Protein AF-0000000080331799 (afdb_homodimer)

Sequence (682 aa):
MSGTVRTRPEGSARPLSEAYDTALLDLDGVVYAGGEAIAHAVESLGSARAGGMHLAYVTNNALRTPEAVAAHLTELGIPAEAADVITSAQAVARLIAEQVPAGSRVLVVGGEGLRVALRERGLVPVESADDDPVAVVQGYGGPELPWARFAEASYAVARGVPWFASNTDLTIPSARGIAPGNGAAVEVVRIATGAEPQVAGKPLPPMHRETILRTGAERPLVVGDRLDTDIEGAFNGGVDSLLVLTGVTDGAQLLAAPPHHRPTYVDADLRGLLGGQPEVVATDDGYGCGGWTARAKERLELEGEGETLDGLRALCAAAWTAAGDGVCALDAGKALARLGLMSGTVRTRPEGSARPLSEAYDTALLDLDGVVYAGGEAIAHAVESLGSARAGGMHLAYVTNNALRTPEAVAAHLTELGIPAEAADVITSAQAVARLIAEQVPAGSRVLVVGGEGLRVALRERGLVPVESADDDPVAVVQGYGGPELPWARFAEASYAVARGVPWFASNTDLTIPSARGIAPGNGAAVEVVRIATGAEPQVAGKPLPPMHRETILRTGAERPLVVGDRLDTDIEGAFNGGVDSLLVLTGVTDGAQLLAAPPHHRPTYVDADLRGLLGGQPEVVATDDGYGCGGWTARAKERLELEGEGETLDGLRALCAAAWTAAGDGVCALDAGKALARLGL

Radius of gyration: 31.12 Å; Cα contacts (8 Å, |Δi|>4): 1704; chains: 2; bounding box: 56×93×76 Å

Structure (mmCIF, N/CA/C/O backbone):
data_AF-0000000080331799-model_v1
#
loop_
_entity.id
_entity.type
_entity.pdbx_description
1 polymer 'HAD family hydrolase'
#
loop_
_atom_site.group_PDB
_atom_site.id
_atom_site.type_symbol
_atom_site.label_atom_id
_atom_site.label_alt_id
_atom_site.label_comp_id
_atom_site.label_asym_id
_atom_site.label_entity_id
_atom_site.label_seq_id
_atom_site.pdbx_PDB_ins_code
_atom_site.Cartn_x
_atom_site.Cartn_y
_atom_site.Cartn_z
_atom_site.occupancy
_atom_site.B_iso_or_equiv
_atom_site.auth_seq_id
_atom_site.auth_comp_id
_atom_site.auth_asym_id
_atom_site.auth_atom_id
_atom_site.pdbx_PDB_model_num
ATOM 1 N N . MET A 1 1 ? 15.508 -11.773 -34.688 1 30.86 1 MET A N 1
ATOM 2 C CA . MET A 1 1 ? 14.938 -13.094 -34.938 1 30.86 1 MET A CA 1
ATOM 3 C C . MET A 1 1 ? 13.43 -13.094 -34.719 1 30.86 1 MET A C 1
ATOM 5 O O . MET A 1 1 ? 12.969 -12.75 -33.625 1 30.86 1 MET A O 1
ATOM 9 N N . SER A 1 2 ? 12.523 -12.633 -35.531 1 39.44 2 SER A N 1
ATOM 10 C CA . SER A 1 2 ? 11.094 -12.336 -35.5 1 39.44 2 SER A CA 1
ATOM 11 C C . SER A 1 2 ? 10.305 -13.453 -34.844 1 39.44 2 SER A C 1
ATOM 13 O O . SER A 1 2 ? 9.992 -14.461 -35.469 1 39.44 2 SER A O 1
ATOM 15 N N . GLY A 1 3 ? 10.695 -14.125 -33.688 1 51.38 3 GLY A N 1
ATOM 16 C CA . GLY A 1 3 ? 10.344 -15.391 -33.062 1 51.38 3 GLY A CA 1
ATOM 17 C C . GLY A 1 3 ? 8.844 -15.602 -32.969 1 51.38 3 GLY A C 1
ATOM 18 O O . GLY A 1 3 ? 8.109 -14.68 -32.594 1 51.38 3 GLY A O 1
ATOM 19 N N . THR A 1 4 ? 8.195 -16.578 -33.75 1 77.44 4 THR A N 1
ATOM 20 C CA . THR A 1 4 ? 6.789 -16.875 -34 1 77.44 4 THR A CA 1
ATOM 21 C C . THR A 1 4 ? 6.039 -17.109 -32.688 1 77.44 4 THR A C 1
ATOM 23 O O . THR A 1 4 ? 6.488 -17.875 -31.828 1 77.44 4 THR A O 1
ATOM 26 N N . VAL A 1 5 ? 5.141 -16.266 -32.25 1 92.69 5 VAL A N 1
ATOM 27 C CA . VAL A 1 5 ? 4.32 -16.359 -31.047 1 92.69 5 VAL A CA 1
ATOM 28 C C . VAL A 1 5 ? 3.283 -17.469 -31.203 1 92.69 5 VAL A C 1
ATOM 30 O O . VAL A 1 5 ? 2.879 -17.797 -32.312 1 92.69 5 VAL A O 1
ATOM 33 N N . ARG A 1 6 ? 2.977 -18.062 -30.141 1 96.75 6 ARG A N 1
ATOM 34 C CA . ARG A 1 6 ? 1.94 -19.094 -30.156 1 96.75 6 ARG A CA 1
ATOM 35 C C . ARG A 1 6 ? 0.609 -18.516 -30.625 1 96.75 6 ARG A C 1
ATOM 37 O O . ARG A 1 6 ? 0.123 -17.531 -30.078 1 96.75 6 ARG A O 1
ATOM 44 N N . THR A 1 7 ? -0.015 -19.188 -31.625 1 97.44 7 THR A N 1
ATOM 45 C CA . THR A 1 7 ? -1.245 -18.656 -32.219 1 97.44 7 THR A CA 1
ATOM 46 C C . THR A 1 7 ? -2.408 -19.625 -31.969 1 97.44 7 THR A C 1
ATOM 48 O O . THR A 1 7 ? -3.549 -19.328 -32.344 1 97.44 7 THR A O 1
ATOM 51 N N . ARG A 1 8 ? -2.125 -20.734 -31.438 1 97.81 8 ARG A N 1
ATOM 52 C CA . ARG A 1 8 ? -3.152 -21.719 -31.094 1 97.81 8 ARG A CA 1
ATOM 53 C C . ARG A 1 8 ? -2.635 -22.719 -30.078 1 97.81 8 ARG A C 1
ATOM 55 O O . ARG A 1 8 ? -1.427 -22.938 -29.969 1 97.81 8 ARG A O 1
ATOM 62 N N . PRO A 1 9 ? -3.531 -23.359 -29.281 1 98.38 9 PRO A N 1
ATOM 63 C CA . PRO A 1 9 ? -3.092 -24.469 -28.438 1 98.38 9 PRO A CA 1
ATOM 64 C C . PRO A 1 9 ? -2.549 -25.656 -29.234 1 98.38 9 PRO A C 1
ATOM 66 O O . PRO A 1 9 ? -2.992 -25.891 -30.359 1 98.38 9 PRO A O 1
ATOM 69 N N . GLU A 1 10 ? -1.65 -26.328 -28.672 1 97.88 10 GLU A N 1
ATOM 70 C CA . GLU A 1 10 ? -1.031 -27.469 -29.344 1 97.88 10 GLU A CA 1
ATOM 71 C C . GLU A 1 10 ? -1.838 -28.734 -29.125 1 97.88 10 GLU A C 1
ATOM 73 O O . GLU A 1 10 ? -2.607 -28.828 -28.172 1 97.88 10 GLU A O 1
ATOM 78 N N . GLY A 1 11 ? -1.704 -29.625 -30.047 1 97.5 11 GLY A N 1
ATOM 79 C CA . GLY A 1 11 ? -2.232 -30.969 -29.875 1 97.5 11 GLY A CA 1
ATOM 80 C C . GLY A 1 11 ? -1.221 -31.938 -29.281 1 97.5 11 GLY A C 1
ATOM 81 O O . GLY A 1 11 ? -0.025 -31.641 -29.234 1 97.5 11 GLY A O 1
ATOM 82 N N . SER A 1 12 ? -1.727 -33 -28.734 1 97.81 12 SER A N 1
ATOM 83 C CA . SER A 1 12 ? -0.901 -34.125 -28.25 1 97.81 12 SER A CA 1
ATOM 84 C C . SER A 1 12 ? -1.561 -35.469 -28.516 1 97.81 12 SER A C 1
ATOM 86 O O . SER A 1 12 ? -2.705 -35.688 -28.125 1 97.81 12 SER A O 1
ATOM 88 N N . ALA A 1 13 ? -0.896 -36.312 -29.172 1 96.38 13 ALA A N 1
ATOM 89 C CA . ALA A 1 13 ? -1.43 -37.656 -29.469 1 96.38 13 ALA A CA 1
ATOM 90 C C . ALA A 1 13 ? -1.425 -38.531 -28.219 1 96.38 13 ALA A C 1
ATOM 92 O O . ALA A 1 13 ? -2.275 -39.406 -28.078 1 96.38 13 ALA A O 1
ATOM 93 N N . ARG A 1 14 ? -0.506 -38.375 -27.375 1 96.94 14 ARG A N 1
ATOM 94 C CA . ARG A 1 14 ? -0.381 -39.125 -26.125 1 96.94 14 ARG A CA 1
ATOM 95 C C . ARG A 1 14 ? -0.951 -38.344 -24.953 1 96.94 14 ARG A C 1
ATOM 97 O O . ARG A 1 14 ? -0.979 -37.094 -24.969 1 96.94 14 ARG A O 1
ATOM 104 N N . PRO A 1 15 ? -1.35 -39.156 -23.922 1 98.12 15 PRO A N 1
ATOM 105 C CA . PRO A 1 15 ? -1.674 -38.469 -22.688 1 98.12 15 PRO A CA 1
ATOM 106 C C . PRO A 1 15 ? -0.531 -37.562 -22.203 1 98.12 15 PRO A C 1
ATOM 108 O O . PRO A 1 15 ? 0.639 -37.938 -22.297 1 98.12 15 PRO A O 1
ATOM 111 N N . LEU A 1 16 ? -0.884 -36.375 -21.75 1 98.62 16 LEU A N 1
ATOM 112 C CA . LEU A 1 16 ? 0.147 -35.438 -21.281 1 98.62 16 LEU A CA 1
ATOM 113 C C . LEU A 1 16 ? 0.971 -36.062 -20.156 1 98.62 16 LEU A C 1
ATOM 115 O O . LEU A 1 16 ? 2.172 -35.812 -20.047 1 98.62 16 LEU A O 1
ATOM 119 N N . SER A 1 17 ? 0.341 -36.969 -19.344 1 98.62 17 SER A N 1
ATOM 120 C CA . SER A 1 17 ? 1.028 -37.625 -18.25 1 98.62 17 SER A CA 1
ATOM 121 C C . SER A 1 17 ? 2.068 -38.625 -18.766 1 98.62 17 SER A C 1
ATOM 123 O O . SER A 1 17 ? 2.922 -39.094 -18 1 98.62 17 SER A O 1
ATOM 125 N N . GLU A 1 18 ? 1.997 -39 -20.031 1 98 18 GLU A N 1
ATOM 126 C CA . GLU A 1 18 ? 2.99 -39.844 -20.656 1 98 18 GLU A CA 1
ATOM 127 C C . GLU A 1 18 ? 4.02 -39.031 -21.438 1 98 18 GLU A C 1
ATOM 129 O O . GLU A 1 18 ? 5.188 -39.438 -21.516 1 98 18 GLU A O 1
ATOM 134 N N . ALA A 1 19 ? 3.545 -38 -21.969 1 97.75 19 ALA A N 1
ATOM 135 C CA . ALA A 1 19 ? 4.387 -37.156 -22.828 1 97.75 19 ALA A CA 1
ATOM 136 C C . ALA A 1 19 ? 5.395 -36.344 -22.016 1 97.75 19 ALA A C 1
ATOM 138 O O . ALA A 1 19 ? 6.457 -35.969 -22.516 1 97.75 19 ALA A O 1
ATOM 139 N N . TYR A 1 20 ? 5.16 -36.062 -20.812 1 98.19 20 TYR A N 1
ATOM 140 C CA . TYR A 1 20 ? 6.012 -35.281 -19.906 1 98.19 20 TYR A CA 1
ATOM 141 C C . TYR A 1 20 ? 6.418 -36.125 -18.703 1 98.19 20 TYR A C 1
ATOM 143 O O . TYR A 1 20 ? 5.66 -36.969 -18.25 1 98.19 20 TYR A O 1
ATOM 151 N N . ASP A 1 21 ? 7.535 -35.844 -18.141 1 98.12 21 ASP A N 1
ATOM 152 C CA . ASP A 1 21 ? 8.031 -36.719 -17.062 1 98.12 21 ASP A CA 1
ATOM 153 C C . ASP A 1 21 ? 7.594 -36.188 -15.695 1 98.12 21 ASP A C 1
ATOM 155 O O . ASP A 1 21 ? 7.543 -36.906 -14.719 1 98.12 21 ASP A O 1
ATOM 159 N N . THR A 1 22 ? 7.316 -34.844 -15.578 1 98.38 22 THR A N 1
ATOM 160 C CA . THR A 1 22 ? 6.977 -34.219 -14.312 1 98.38 22 THR A CA 1
ATOM 161 C C . THR A 1 22 ? 5.891 -33.156 -14.508 1 98.38 22 THR A C 1
ATOM 163 O O . THR A 1 22 ? 5.969 -32.344 -15.43 1 98.38 22 THR A O 1
ATOM 166 N N . ALA A 1 23 ? 4.867 -33.25 -13.742 1 98.69 23 ALA A N 1
ATOM 167 C CA . ALA A 1 23 ? 3.9 -32.156 -13.648 1 98.69 23 ALA A CA 1
ATOM 168 C C . ALA A 1 23 ? 4.273 -31.188 -12.531 1 98.69 23 ALA A C 1
ATOM 170 O O . ALA A 1 23 ? 4.496 -31.609 -11.391 1 98.69 23 ALA A O 1
ATOM 171 N N . LEU A 1 24 ? 4.496 -29.922 -12.828 1 98.5 24 LEU A N 1
ATOM 172 C CA . LEU A 1 24 ? 4.637 -28.844 -11.852 1 98.5 24 LEU A CA 1
ATOM 173 C C . LEU A 1 24 ? 3.297 -28.156 -11.602 1 98.5 24 LEU A C 1
ATOM 175 O O . LEU A 1 24 ? 2.867 -27.312 -12.383 1 98.5 24 LEU A O 1
ATOM 179 N N . LEU A 1 25 ? 2.666 -28.531 -10.516 1 98.69 25 LEU A N 1
ATOM 180 C CA . LEU A 1 25 ? 1.254 -28.25 -10.297 1 98.69 25 LEU A CA 1
ATOM 181 C C . LEU A 1 25 ? 1.083 -27.062 -9.344 1 98.69 25 LEU A C 1
ATOM 183 O O . LEU A 1 25 ? 1.6 -27.094 -8.219 1 98.69 25 LEU A O 1
ATOM 187 N N . ASP A 1 26 ? 0.382 -26.062 -9.805 1 97.94 26 ASP A N 1
ATOM 188 C CA . ASP A 1 26 ? -0.158 -25.094 -8.852 1 97.94 26 ASP A CA 1
ATOM 189 C C . ASP A 1 26 ? -1.116 -25.766 -7.871 1 97.94 26 ASP A C 1
ATOM 191 O O . ASP A 1 26 ? -1.653 -26.844 -8.156 1 97.94 26 ASP A O 1
ATOM 195 N N . LEU A 1 27 ? -1.275 -25.172 -6.719 1 96.88 27 LEU A N 1
ATOM 196 C CA . LEU A 1 27 ? -2.133 -25.781 -5.711 1 96.88 27 LEU A CA 1
ATOM 197 C C . LEU A 1 27 ? -3.504 -25.109 -5.688 1 96.88 27 LEU A C 1
ATOM 199 O O . LEU A 1 27 ? -4.496 -25.703 -6.105 1 96.88 27 LEU A O 1
ATOM 203 N N . ASP A 1 28 ? -3.566 -23.859 -5.371 1 92.88 28 ASP A N 1
ATOM 204 C CA . ASP A 1 28 ? -4.824 -23.141 -5.219 1 92.88 28 ASP A CA 1
ATOM 205 C C . ASP A 1 28 ? -5.508 -22.938 -6.57 1 92.88 28 ASP A C 1
ATOM 207 O O . ASP A 1 28 ? -4.938 -22.344 -7.48 1 92.88 28 ASP A O 1
ATOM 211 N N . GLY A 1 29 ? -6.625 -23.5 -6.719 1 94.12 29 GLY A N 1
ATOM 212 C CA . GLY A 1 29 ? -7.395 -23.359 -7.945 1 94.12 29 GLY A CA 1
ATOM 213 C C . GLY A 1 29 ? -7.133 -24.484 -8.938 1 94.12 29 GLY A C 1
ATOM 214 O O . GLY A 1 29 ? -7.785 -24.562 -9.977 1 94.12 29 GLY A O 1
ATOM 215 N N . VAL A 1 30 ? -6.191 -25.359 -8.586 1 97.62 30 VAL A N 1
ATOM 216 C CA . VAL A 1 30 ? -5.828 -26.453 -9.469 1 97.62 30 VAL A CA 1
ATOM 217 C C . VAL A 1 30 ? -6.047 -27.781 -8.75 1 97.62 30 VAL A C 1
ATOM 219 O O . VAL A 1 30 ? -6.801 -28.641 -9.227 1 97.62 30 VAL A O 1
ATOM 222 N N . VAL A 1 31 ? -5.453 -27.922 -7.586 1 97.94 31 VAL A N 1
ATOM 223 C CA . VAL A 1 31 ? -5.543 -29.156 -6.812 1 97.94 31 VAL A CA 1
ATOM 224 C C . VAL A 1 31 ? -6.648 -29.031 -5.766 1 97.94 31 VAL A C 1
ATOM 226 O O . VAL A 1 31 ? -7.449 -29.953 -5.586 1 97.94 31 VAL A O 1
ATOM 229 N N . TYR A 1 32 ? -6.645 -27.859 -5.094 1 94.56 32 TYR A N 1
ATOM 230 C CA . TYR A 1 32 ? -7.688 -27.625 -4.105 1 94.56 32 TYR A CA 1
ATOM 231 C C . TYR A 1 32 ? -8.141 -26.172 -4.137 1 94.56 32 TYR A C 1
ATOM 233 O O . TYR A 1 32 ? -7.469 -25.312 -4.707 1 94.56 32 TYR A O 1
ATOM 241 N N . ALA A 1 33 ? -9.336 -25.922 -3.637 1 87.38 33 ALA A N 1
ATOM 242 C CA . ALA A 1 33 ? -9.914 -24.594 -3.396 1 87.38 33 ALA A CA 1
ATOM 243 C C . ALA A 1 33 ? -10.477 -24.484 -1.98 1 87.38 33 ALA A C 1
ATOM 245 O O . ALA A 1 33 ? -11.32 -25.297 -1.578 1 87.38 33 ALA A O 1
ATOM 246 N N . GLY A 1 34 ? -10.156 -23.422 -1.178 1 77.62 34 GLY A N 1
ATOM 247 C CA . GLY A 1 34 ? -10.664 -23.25 0.174 1 77.62 34 GLY A CA 1
ATOM 248 C C . GLY A 1 34 ? -10.453 -24.469 1.051 1 77.62 34 GLY A C 1
ATOM 249 O O . GLY A 1 34 ? -11.289 -24.797 1.9 1 77.62 34 GLY A O 1
ATOM 250 N N . GLY A 1 35 ? -9.609 -25.391 0.84 1 83.31 35 GLY A N 1
ATOM 251 C CA . GLY A 1 35 ? -9.289 -26.547 1.673 1 83.31 35 GLY A CA 1
ATOM 252 C C . GLY A 1 35 ? -9.852 -27.844 1.137 1 83.31 35 GLY A C 1
ATOM 253 O O . GLY A 1 35 ? -9.617 -28.906 1.707 1 83.31 35 GLY A O 1
ATOM 254 N N . GLU A 1 36 ? -10.602 -27.734 0.126 1 91.44 36 GLU A N 1
ATOM 255 C CA . GLU A 1 36 ? -11.188 -28.938 -0.467 1 91.44 36 GLU A CA 1
ATOM 256 C C . GLU A 1 36 ? -10.562 -29.234 -1.827 1 91.44 36 GLU A C 1
ATOM 258 O O . GLU A 1 36 ? -10.227 -28.328 -2.58 1 91.44 36 GLU A O 1
ATOM 263 N N . ALA A 1 37 ? -10.539 -30.516 -2.127 1 96.44 37 ALA A N 1
ATOM 264 C CA . ALA A 1 37 ? -10 -30.938 -3.418 1 96.44 37 ALA A CA 1
ATOM 265 C C . ALA A 1 37 ? -10.914 -30.516 -4.562 1 96.44 37 ALA A C 1
ATOM 267 O O . ALA A 1 37 ? -12.141 -30.609 -4.449 1 96.44 37 ALA A O 1
ATOM 268 N N . ILE A 1 38 ? -10.352 -30.062 -5.566 1 96.56 38 ILE A N 1
ATOM 269 C CA . ILE A 1 38 ? -11.094 -29.75 -6.785 1 96.56 38 ILE A CA 1
ATOM 270 C C . ILE A 1 38 ? -11.609 -31.047 -7.41 1 96.56 38 ILE A C 1
ATOM 272 O O . ILE A 1 38 ? -10.945 -32.094 -7.34 1 96.56 38 ILE A O 1
ATOM 276 N N . ALA A 1 39 ? -12.703 -30.969 -8.07 1 96.44 39 ALA A N 1
ATOM 277 C CA . ALA A 1 39 ? -13.305 -32.156 -8.695 1 96.44 39 ALA A CA 1
ATOM 278 C C . ALA A 1 39 ? -12.312 -32.844 -9.602 1 96.44 39 ALA A C 1
ATOM 280 O O . ALA A 1 39 ? -11.602 -32.219 -10.383 1 96.44 39 ALA A O 1
ATOM 281 N N . HIS A 1 40 ? -12.148 -34.188 -9.438 1 97.75 40 HIS A N 1
ATOM 282 C CA . HIS A 1 40 ? -11.359 -35.094 -10.266 1 97.75 40 HIS A CA 1
ATOM 283 C C . HIS A 1 40 ? -9.875 -34.969 -9.953 1 97.75 40 HIS A C 1
ATOM 285 O O . HIS A 1 40 ? -9.062 -35.719 -10.508 1 97.75 40 HIS A O 1
ATOM 291 N N . ALA A 1 41 ? -9.484 -34.062 -9.086 1 98.31 41 ALA A N 1
ATOM 292 C CA . ALA A 1 41 ? -8.062 -33.812 -8.828 1 98.31 41 ALA A CA 1
ATOM 293 C C . ALA A 1 41 ? -7.406 -35.062 -8.234 1 98.31 41 ALA A C 1
ATOM 295 O O . ALA A 1 41 ? -6.383 -35.531 -8.742 1 98.31 41 ALA A O 1
ATOM 296 N N . VAL A 1 42 ? -8 -35.625 -7.238 1 98.19 42 VAL A N 1
ATOM 297 C CA . VAL A 1 42 ? -7.426 -36.75 -6.508 1 98.19 42 VAL A CA 1
ATOM 298 C C . VAL A 1 42 ? -7.254 -37.938 -7.445 1 98.19 42 VAL A C 1
ATOM 300 O O . VAL A 1 42 ? -6.156 -38.5 -7.559 1 98.19 42 VAL A O 1
ATOM 303 N N . GLU A 1 43 ? -8.289 -38.25 -8.172 1 98.19 43 GLU A N 1
ATOM 304 C CA . GLU A 1 43 ? -8.258 -39.406 -9.062 1 98.19 43 GLU A CA 1
ATOM 305 C C . GLU A 1 43 ? -7.289 -39.156 -10.219 1 98.19 43 GLU A C 1
ATOM 307 O O . GLU A 1 43 ? -6.543 -40.062 -10.594 1 98.19 43 GLU A O 1
ATOM 312 N N . SER A 1 44 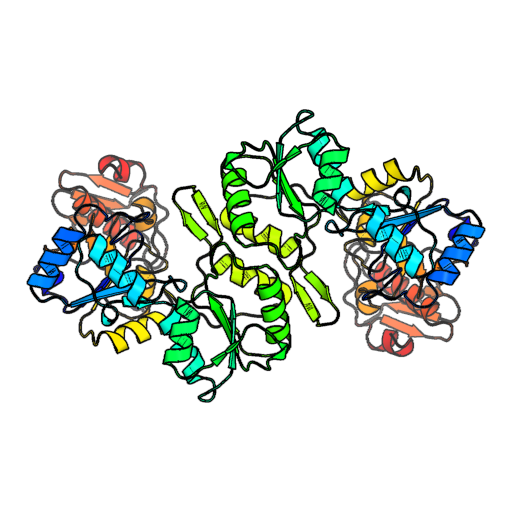? -7.305 -38 -10.742 1 98.62 44 SER A N 1
ATOM 313 C CA . SER A 1 44 ? -6.457 -37.688 -11.891 1 98.62 44 SER A CA 1
ATOM 314 C C . SER A 1 44 ? -4.98 -37.75 -11.523 1 98.62 44 SER A C 1
ATOM 316 O O . SER A 1 44 ? -4.172 -38.344 -12.242 1 98.62 44 SER A O 1
ATOM 318 N N . LEU A 1 45 ? -4.648 -37.125 -10.422 1 98.62 45 LEU A N 1
ATOM 319 C CA . LEU A 1 45 ? -3.256 -37.094 -9.992 1 98.62 45 LEU A CA 1
ATOM 320 C C . LEU A 1 45 ? -2.789 -38.5 -9.578 1 98.62 45 LEU A C 1
ATOM 322 O O . LEU A 1 45 ? -1.646 -38.875 -9.836 1 98.62 45 LEU A O 1
ATOM 326 N N . GLY A 1 46 ? -3.684 -39.25 -8.953 1 98.19 46 GLY A N 1
ATOM 327 C CA . GLY A 1 46 ? -3.371 -40.625 -8.641 1 98.19 46 GLY A CA 1
ATOM 328 C C . GLY A 1 46 ? -3.053 -41.469 -9.875 1 98.19 46 GLY A C 1
ATOM 329 O O . GLY A 1 46 ? -2.07 -42.188 -9.891 1 98.19 46 GLY A O 1
ATOM 330 N N . SER A 1 47 ? -3.893 -41.312 -10.875 1 98.38 47 SER A N 1
ATOM 331 C CA . SER A 1 47 ? -3.705 -42.031 -12.125 1 98.38 47 SER A CA 1
ATOM 332 C C . SER A 1 47 ? -2.402 -41.625 -12.812 1 98.38 47 SER A C 1
ATOM 334 O O . SER A 1 47 ? -1.659 -42.469 -13.297 1 98.38 47 SER A O 1
ATOM 336 N N . ALA A 1 48 ? -2.131 -40.344 -12.859 1 98.44 48 ALA A N 1
ATOM 337 C CA . ALA A 1 48 ? -0.899 -39.844 -13.469 1 98.44 48 ALA A CA 1
ATOM 338 C C . ALA A 1 48 ? 0.328 -40.406 -12.75 1 98.44 48 ALA A C 1
ATOM 340 O O . ALA A 1 48 ? 1.276 -40.875 -13.391 1 98.44 48 ALA A O 1
ATOM 341 N N . ARG A 1 49 ? 0.259 -40.312 -11.469 1 97.94 49 ARG A N 1
ATOM 342 C CA . ARG A 1 49 ? 1.362 -40.844 -10.656 1 97.94 49 ARG A CA 1
ATOM 343 C C . ARG A 1 49 ? 1.562 -42.344 -10.875 1 97.94 49 ARG A C 1
ATOM 345 O O . ARG A 1 49 ? 2.695 -42.781 -11.016 1 97.94 49 ARG A O 1
ATOM 352 N N . ALA A 1 50 ? 0.487 -43.062 -10.891 1 97.5 50 ALA A N 1
ATOM 353 C CA . ALA A 1 50 ? 0.543 -44.5 -11.117 1 97.5 50 ALA A CA 1
ATOM 354 C C . ALA A 1 50 ? 1.147 -44.812 -12.484 1 97.5 50 ALA A C 1
ATOM 356 O O . ALA A 1 50 ? 1.8 -45.875 -12.656 1 97.5 50 ALA A O 1
ATOM 357 N N . GLY A 1 51 ? 0.928 -43.969 -13.391 1 97.44 51 GLY A N 1
ATOM 358 C CA . GLY A 1 51 ? 1.466 -44.156 -14.727 1 97.44 51 GLY A CA 1
ATOM 359 C C . GLY A 1 51 ? 2.92 -43.719 -14.844 1 97.44 51 GLY A C 1
ATOM 360 O O . GLY A 1 51 ? 3.531 -43.875 -15.906 1 97.44 51 GLY A O 1
ATOM 361 N N . GLY A 1 52 ? 3.469 -43.188 -13.789 1 96.81 52 GLY A N 1
ATOM 362 C CA . GLY A 1 52 ? 4.898 -42.938 -13.773 1 96.81 52 GLY A CA 1
ATOM 363 C C . GLY A 1 52 ? 5.238 -41.469 -13.773 1 96.81 52 GLY A C 1
ATOM 364 O O . GLY A 1 52 ? 6.406 -41.094 -13.688 1 96.81 52 GLY A O 1
ATOM 365 N N . MET A 1 53 ? 4.312 -40.594 -13.867 1 97.94 53 MET A N 1
ATOM 366 C CA . MET A 1 53 ? 4.594 -39.156 -13.875 1 97.94 53 MET A CA 1
ATOM 367 C C . MET A 1 53 ? 4.965 -38.656 -12.484 1 97.94 53 MET A C 1
ATOM 369 O O . MET A 1 53 ? 4.281 -38.969 -11.508 1 97.94 53 MET A O 1
ATOM 373 N N . HIS A 1 54 ? 6.031 -37.969 -12.398 1 97.75 54 HIS A N 1
ATOM 374 C CA . HIS A 1 54 ? 6.371 -37.281 -11.148 1 97.75 54 HIS A CA 1
ATOM 375 C C . HIS A 1 54 ? 5.473 -36.062 -10.906 1 97.75 54 HIS A C 1
ATOM 377 O O . HIS A 1 54 ? 5.246 -35.281 -11.82 1 97.75 54 HIS A O 1
ATOM 383 N N . LEU A 1 55 ? 4.914 -36 -9.695 1 98.44 55 LEU A N 1
ATOM 384 C CA . LEU A 1 55 ? 4.055 -34.875 -9.336 1 98.44 55 LEU A CA 1
ATOM 385 C C . LEU A 1 55 ? 4.762 -33.938 -8.359 1 98.44 55 LEU A C 1
ATOM 387 O O . LEU A 1 55 ? 5.152 -34.375 -7.266 1 98.44 55 LEU A O 1
ATOM 391 N N . ALA A 1 56 ? 4.992 -32.719 -8.781 1 98.44 56 ALA A N 1
ATOM 392 C CA . ALA A 1 56 ? 5.547 -31.672 -7.938 1 98.44 56 ALA A CA 1
ATOM 393 C C . ALA A 1 56 ? 4.543 -30.547 -7.738 1 98.44 56 ALA A C 1
ATOM 395 O O . ALA A 1 56 ? 3.863 -30.141 -8.688 1 98.44 56 ALA A O 1
ATOM 396 N N . TYR A 1 57 ? 4.41 -30.125 -6.523 1 98.56 57 TYR A N 1
ATOM 397 C CA . TYR A 1 57 ? 3.453 -29.078 -6.18 1 98.56 57 TYR A CA 1
ATOM 398 C C . TYR A 1 57 ? 4.164 -27.75 -5.906 1 98.56 57 TYR A C 1
ATOM 400 O O . TYR A 1 57 ? 4.992 -27.672 -4.992 1 98.56 57 TYR A O 1
ATOM 408 N N . VAL A 1 58 ? 3.82 -26.75 -6.688 1 98.06 58 VAL A N 1
ATOM 409 C CA . VAL A 1 58 ? 4.52 -25.469 -6.672 1 98.06 58 VAL A CA 1
ATOM 410 C C . VAL A 1 58 ? 3.57 -24.375 -6.199 1 98.06 58 VAL A C 1
ATOM 412 O O . VAL A 1 58 ? 2.545 -24.109 -6.836 1 98.06 58 VAL A O 1
ATOM 415 N N . THR A 1 59 ? 3.863 -23.75 -5.098 1 96.38 59 THR A N 1
ATOM 416 C CA . THR A 1 59 ? 2.945 -22.766 -4.535 1 96.38 59 THR A CA 1
ATOM 417 C C . THR A 1 59 ? 3.686 -21.484 -4.184 1 96.38 59 THR A C 1
ATOM 419 O O . THR A 1 59 ? 4.82 -21.516 -3.701 1 96.38 59 THR A O 1
ATOM 422 N N . ASN A 1 60 ? 3.064 -20.312 -4.406 1 95.94 60 ASN A N 1
ATOM 423 C CA . ASN A 1 60 ? 3.578 -19.016 -3.969 1 95.94 60 ASN A CA 1
ATOM 424 C C . ASN A 1 60 ? 3.453 -18.844 -2.459 1 95.94 60 ASN A C 1
ATOM 426 O O . ASN A 1 60 ? 4.035 -17.922 -1.884 1 95.94 60 ASN A O 1
ATOM 430 N N . ASN A 1 61 ? 2.715 -19.766 -1.823 1 93.94 61 ASN A N 1
ATOM 431 C CA . ASN A 1 61 ? 2.5 -19.656 -0.384 1 93.94 61 ASN A CA 1
ATOM 432 C C . ASN A 1 61 ? 3.805 -19.828 0.39 1 93.94 61 ASN A C 1
ATOM 434 O O . ASN A 1 61 ? 4.469 -20.859 0.276 1 93.94 61 ASN A O 1
ATOM 438 N N . ALA A 1 62 ? 4.105 -18.781 1.122 1 96.81 62 ALA A N 1
ATOM 439 C CA . ALA A 1 62 ? 5.348 -18.828 1.895 1 96.81 62 ALA A CA 1
ATOM 440 C C . ALA A 1 62 ? 5.062 -19.016 3.381 1 96.81 62 ALA A C 1
ATOM 442 O O . ALA A 1 62 ? 5.988 -19.109 4.191 1 96.81 62 ALA A O 1
ATOM 443 N N . LEU A 1 63 ? 3.793 -19.062 3.758 1 95.69 63 LEU A N 1
ATOM 444 C CA . LEU A 1 63 ? 3.41 -19.141 5.164 1 95.69 63 LEU A CA 1
ATOM 445 C C . LEU A 1 63 ? 3.596 -20.562 5.691 1 95.69 63 LEU A C 1
ATOM 447 O O . LEU A 1 63 ? 4.094 -20.766 6.801 1 95.69 63 LEU A O 1
ATOM 451 N N . ARG A 1 64 ? 3.258 -21.531 4.883 1 94.94 64 ARG A N 1
ATOM 452 C CA . ARG A 1 64 ? 3.275 -22.922 5.30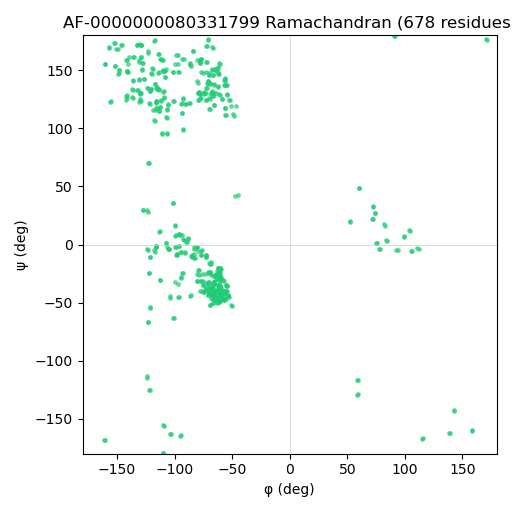5 1 94.94 64 ARG A CA 1
ATOM 453 C C . ARG A 1 64 ? 4.574 -23.609 4.883 1 94.94 64 ARG A C 1
ATOM 455 O O . ARG A 1 64 ? 5.113 -23.312 3.812 1 94.94 64 ARG A O 1
ATOM 462 N N . THR A 1 65 ? 4.973 -24.547 5.691 1 97.56 65 THR A N 1
ATOM 463 C CA . THR A 1 65 ? 6.125 -25.375 5.344 1 97.56 65 THR A CA 1
ATOM 464 C C . THR A 1 65 ? 5.742 -26.438 4.316 1 97.56 65 THR A C 1
ATOM 466 O O . THR A 1 65 ? 4.566 -26.781 4.18 1 97.56 65 THR A O 1
ATOM 469 N N . PRO A 1 66 ? 6.73 -26.938 3.586 1 97.94 66 PRO A N 1
ATOM 470 C CA . PRO A 1 66 ? 6.445 -28.047 2.68 1 97.94 66 PRO A CA 1
ATOM 471 C C . PRO A 1 66 ? 5.789 -29.234 3.387 1 97.94 66 PRO A C 1
ATOM 473 O O . PRO A 1 66 ? 4.895 -29.875 2.824 1 97.94 66 PRO A O 1
ATOM 476 N N . GLU A 1 67 ? 6.199 -29.469 4.633 1 98.19 67 GLU A N 1
ATOM 477 C CA . GLU A 1 67 ? 5.617 -30.547 5.414 1 98.19 67 GLU A CA 1
ATOM 478 C C . GLU A 1 67 ? 4.129 -30.328 5.656 1 98.19 67 GLU A C 1
ATOM 480 O O . GLU A 1 67 ? 3.32 -31.25 5.508 1 98.19 67 GLU A O 1
ATOM 485 N N . ALA A 1 68 ? 3.795 -29.141 6.02 1 97.12 68 ALA A N 1
ATOM 486 C CA . ALA A 1 68 ? 2.398 -28.812 6.289 1 97.12 68 ALA A CA 1
ATOM 487 C C . ALA A 1 68 ? 1.555 -28.906 5.02 1 97.12 68 ALA A C 1
ATOM 489 O O . ALA A 1 68 ? 0.426 -29.406 5.059 1 97.12 68 ALA A O 1
ATOM 490 N N . VAL A 1 69 ? 2.062 -28.484 3.912 1 96.69 69 VAL A N 1
ATOM 491 C CA . VAL A 1 69 ? 1.356 -28.547 2.637 1 96.69 69 VAL A CA 1
ATOM 492 C C . VAL A 1 69 ? 1.158 -30 2.227 1 96.69 69 VAL A C 1
ATOM 494 O O . VAL A 1 69 ? 0.059 -30.391 1.833 1 96.69 69 VAL A O 1
ATOM 497 N N . ALA A 1 70 ? 2.211 -30.766 2.365 1 98.06 70 ALA A N 1
ATOM 498 C CA . ALA A 1 70 ? 2.135 -32.188 2.035 1 98.06 70 ALA A CA 1
ATOM 499 C C . ALA A 1 70 ? 1.096 -32.906 2.898 1 98.06 70 ALA A C 1
ATOM 501 O O . ALA A 1 70 ? 0.333 -33.719 2.404 1 98.06 70 ALA A O 1
ATOM 502 N N . ALA A 1 71 ? 1.094 -32.562 4.168 1 97.94 71 ALA A N 1
ATOM 503 C CA . ALA A 1 71 ? 0.115 -33.156 5.082 1 97.94 71 ALA A CA 1
ATOM 504 C C . ALA A 1 71 ? -1.31 -32.812 4.645 1 97.94 71 ALA A C 1
ATOM 506 O O . ALA A 1 71 ? -2.188 -33.688 4.664 1 97.94 71 ALA A O 1
ATOM 507 N N . HIS A 1 72 ? -1.508 -31.641 4.238 1 96.38 72 HIS A N 1
ATOM 508 C CA . HIS A 1 72 ? -2.826 -31.234 3.762 1 96.38 72 HIS A CA 1
ATOM 509 C C . HIS A 1 72 ? -3.227 -32 2.514 1 96.38 72 HIS A C 1
ATOM 511 O O . HIS A 1 72 ? -4.363 -32.469 2.406 1 96.38 72 HIS A O 1
ATOM 517 N N . LEU A 1 73 ? -2.32 -32.156 1.547 1 97.5 73 LEU A N 1
ATOM 518 C CA . LEU A 1 73 ? -2.568 -32.906 0.333 1 97.5 73 LEU A CA 1
ATOM 519 C C . LEU A 1 73 ? -2.941 -34.344 0.669 1 97.5 73 LEU A C 1
ATOM 521 O O . LEU A 1 73 ? -3.898 -34.906 0.114 1 97.5 73 LEU A O 1
ATOM 525 N N . THR A 1 74 ? -2.24 -34.875 1.612 1 97.75 74 THR A N 1
ATOM 526 C CA . THR A 1 74 ? -2.486 -36.25 2.025 1 97.75 74 THR A CA 1
ATOM 527 C C . THR A 1 74 ? -3.869 -36.406 2.652 1 97.75 74 THR A C 1
ATOM 529 O O . THR A 1 74 ? -4.578 -37.375 2.398 1 97.75 74 THR A O 1
ATOM 532 N N . GLU A 1 75 ? -4.219 -35.406 3.426 1 97.31 75 GLU A N 1
ATOM 533 C CA . GLU A 1 75 ? -5.547 -35.406 4.035 1 97.31 75 GLU A CA 1
ATOM 534 C C . GLU A 1 75 ? -6.641 -35.375 2.973 1 97.31 75 GLU A C 1
ATOM 536 O O . GLU A 1 75 ? -7.727 -35.906 3.176 1 97.31 75 GLU A O 1
ATOM 541 N N . LEU A 1 76 ? -6.348 -34.781 1.829 1 96.56 76 LEU A N 1
ATOM 542 C CA . LEU A 1 76 ? -7.316 -34.688 0.744 1 96.56 76 LEU A CA 1
ATOM 543 C C . LEU A 1 76 ? -7.352 -35.938 -0.091 1 96.56 76 LEU A C 1
ATOM 545 O O . LEU A 1 76 ? -8.18 -36.094 -0.994 1 96.56 76 LEU A O 1
ATOM 549 N N . GLY A 1 77 ? -6.398 -36.844 0.168 1 96.88 77 GLY A N 1
ATOM 550 C CA . GLY A 1 77 ? -6.359 -38.094 -0.568 1 96.88 77 GLY A CA 1
ATOM 551 C C . GLY A 1 77 ? -5.277 -38.125 -1.631 1 96.88 77 GLY A C 1
ATOM 552 O O . GLY A 1 77 ? -5.277 -39 -2.5 1 96.88 77 GLY A O 1
ATOM 553 N N . ILE A 1 78 ? -4.375 -37.188 -1.62 1 97.19 78 ILE A N 1
ATOM 554 C CA . ILE A 1 78 ? -3.254 -37.125 -2.551 1 97.19 78 ILE A CA 1
ATOM 555 C C . ILE A 1 78 ? -1.948 -37.406 -1.806 1 97.19 78 ILE A C 1
ATOM 557 O O . ILE A 1 78 ? -1.363 -36.5 -1.223 1 97.19 78 ILE A O 1
ATOM 561 N N . PRO A 1 79 ? -1.529 -38.625 -1.837 1 96.38 79 PRO A N 1
ATOM 562 C CA . PRO A 1 79 ? -0.269 -38.906 -1.142 1 96.38 79 PRO A CA 1
ATOM 563 C C . PRO A 1 79 ? 0.861 -37.969 -1.58 1 96.38 79 PRO A C 1
ATOM 565 O O . PRO A 1 79 ? 1.115 -37.812 -2.779 1 96.38 79 PRO A O 1
ATOM 568 N N . ALA A 1 80 ? 1.464 -37.281 -0.646 1 97.38 80 ALA A N 1
ATOM 569 C CA . ALA A 1 80 ? 2.543 -36.344 -0.925 1 97.38 80 ALA A CA 1
ATOM 570 C C . ALA A 1 80 ? 3.529 -36.281 0.237 1 97.38 80 ALA A C 1
ATOM 572 O O . ALA A 1 80 ? 3.154 -36.5 1.391 1 97.38 80 ALA A O 1
ATOM 573 N N . GLU A 1 81 ? 4.746 -36.062 -0.062 1 97.75 81 GLU A N 1
ATOM 574 C CA . GLU A 1 81 ? 5.812 -35.812 0.901 1 97.75 81 GLU A CA 1
ATOM 575 C C . GLU A 1 81 ? 6.348 -34.375 0.759 1 97.75 81 GLU A C 1
ATOM 577 O O . GLU A 1 81 ? 6.113 -33.719 -0.256 1 97.75 81 GLU A O 1
ATOM 582 N N . ALA A 1 82 ? 7.055 -33.938 1.771 1 97.88 82 ALA A N 1
ATOM 583 C CA . ALA A 1 82 ? 7.602 -32.594 1.774 1 97.88 82 ALA A CA 1
ATOM 584 C C . ALA A 1 82 ? 8.453 -32.344 0.531 1 97.88 82 ALA A C 1
ATOM 586 O O . ALA A 1 82 ? 8.438 -31.234 -0.027 1 97.88 82 ALA A O 1
ATOM 587 N N . ALA A 1 83 ? 9.141 -33.312 0.056 1 97.06 83 ALA A N 1
ATOM 588 C CA . ALA A 1 83 ? 10.039 -33.188 -1.087 1 97.06 83 ALA A CA 1
ATOM 589 C C . ALA A 1 83 ? 9.258 -32.938 -2.375 1 97.06 83 ALA A C 1
ATOM 591 O O . ALA A 1 83 ? 9.82 -32.5 -3.373 1 97.06 83 ALA A O 1
ATOM 592 N N . ASP A 1 84 ? 7.945 -33.219 -2.352 1 97.5 84 ASP A N 1
ATOM 593 C CA . ASP A 1 84 ? 7.105 -33.031 -3.527 1 97.5 84 ASP A CA 1
ATOM 594 C C . ASP A 1 84 ? 6.648 -31.578 -3.631 1 97.5 84 ASP A C 1
ATOM 596 O O . ASP A 1 84 ? 6.078 -31.172 -4.645 1 97.5 84 ASP A O 1
ATOM 600 N N . VAL A 1 85 ? 6.871 -30.828 -2.553 1 98.31 85 VAL A N 1
ATOM 601 C CA . VAL A 1 85 ? 6.305 -29.484 -2.453 1 98.31 85 VAL A CA 1
ATOM 602 C C . VAL A 1 85 ? 7.414 -28.438 -2.572 1 98.31 85 VAL A C 1
ATOM 604 O O . VAL A 1 85 ? 8.438 -28.531 -1.884 1 98.31 85 VAL A O 1
ATOM 607 N N . ILE A 1 86 ? 7.25 -27.516 -3.488 1 97.94 86 ILE A N 1
ATOM 608 C CA . ILE A 1 86 ? 8.156 -26.375 -3.664 1 97.94 86 ILE A CA 1
ATOM 609 C C . ILE A 1 86 ? 7.422 -25.078 -3.359 1 97.94 86 ILE A C 1
ATOM 611 O O . ILE A 1 86 ? 6.379 -24.797 -3.955 1 97.94 86 ILE A O 1
ATOM 615 N N . THR A 1 87 ? 7.922 -24.281 -2.422 1 97.88 87 THR A N 1
ATOM 616 C CA . THR A 1 87 ? 7.258 -23.062 -1.993 1 97.88 87 THR A CA 1
ATOM 617 C C . THR A 1 87 ? 8.062 -21.828 -2.414 1 97.88 87 THR A C 1
ATOM 619 O O . THR A 1 87 ? 9.266 -21.922 -2.668 1 97.88 87 THR A O 1
ATOM 622 N N . SER A 1 88 ? 7.398 -20.719 -2.467 1 98.12 88 SER A N 1
ATOM 623 C CA . SER A 1 88 ? 8.078 -19.453 -2.744 1 98.12 88 SER A CA 1
ATOM 624 C C . SER A 1 88 ? 9.055 -19.094 -1.626 1 98.12 88 SER A C 1
ATOM 626 O O . SER A 1 88 ? 10.031 -18.375 -1.853 1 98.12 88 SER A O 1
ATOM 628 N N . ALA A 1 89 ? 8.781 -19.594 -0.383 1 98.56 89 ALA A N 1
ATOM 629 C CA . ALA A 1 89 ? 9.719 -19.406 0.727 1 98.56 89 ALA A CA 1
ATOM 630 C C . ALA A 1 89 ? 11.07 -20.047 0.411 1 98.56 89 ALA A C 1
ATOM 632 O O . ALA A 1 89 ? 12.117 -19.438 0.642 1 98.56 89 ALA A O 1
ATOM 633 N N . GLN A 1 90 ? 11.031 -21.234 -0.155 1 98.38 90 GLN A N 1
ATOM 634 C CA . GLN A 1 90 ? 12.266 -21.922 -0.517 1 98.38 90 GLN A CA 1
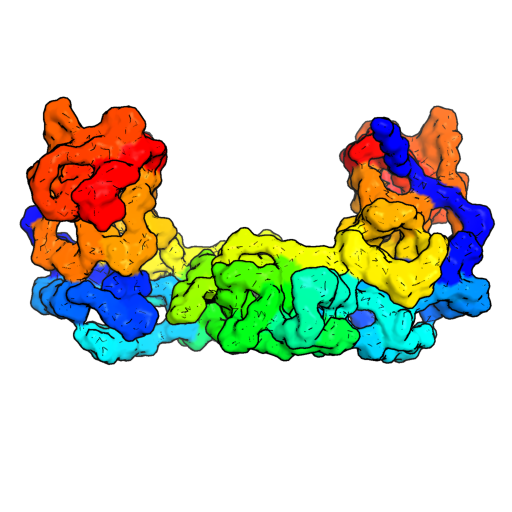ATOM 635 C C . GLN A 1 90 ? 13 -21.188 -1.632 1 98.38 90 GLN A C 1
ATOM 637 O O . GLN A 1 90 ? 14.227 -21.047 -1.58 1 98.38 90 GLN A O 1
ATOM 642 N N . ALA A 1 91 ? 12.266 -20.734 -2.623 1 98.19 91 ALA A N 1
ATOM 643 C CA . ALA A 1 91 ? 12.867 -20.031 -3.754 1 98.19 91 ALA A CA 1
ATOM 644 C C . ALA A 1 91 ? 13.562 -18.766 -3.295 1 98.19 91 ALA A C 1
ATOM 646 O O . ALA A 1 91 ? 14.695 -18.484 -3.697 1 98.19 91 ALA A O 1
ATOM 647 N N . VAL A 1 92 ? 12.938 -17.984 -2.395 1 98.75 92 VAL A N 1
ATOM 648 C CA . VAL A 1 92 ? 13.508 -16.703 -1.987 1 98.75 92 VAL A CA 1
ATOM 649 C C . VAL A 1 92 ? 14.68 -16.938 -1.038 1 98.75 92 VAL A C 1
ATOM 651 O O . VAL A 1 92 ? 15.656 -16.172 -1.053 1 98.75 92 VAL A O 1
ATOM 654 N N . ALA A 1 93 ? 14.57 -17.969 -0.213 1 98.69 93 ALA A N 1
ATOM 655 C CA . ALA A 1 93 ? 15.688 -18.312 0.667 1 98.69 93 ALA A CA 1
ATOM 656 C C . ALA A 1 93 ? 16.938 -18.641 -0.138 1 98.69 93 ALA A C 1
ATOM 658 O O . ALA A 1 93 ? 18.047 -18.203 0.215 1 98.69 93 ALA A O 1
ATOM 659 N N . ARG A 1 94 ? 16.797 -19.359 -1.204 1 98.06 94 ARG A N 1
ATOM 660 C CA . ARG A 1 94 ? 17.938 -19.656 -2.07 1 98.06 94 ARG A CA 1
ATOM 661 C C . ARG A 1 94 ? 18.484 -18.375 -2.703 1 98.06 94 ARG A C 1
ATOM 663 O O . ARG A 1 94 ? 19.703 -18.172 -2.738 1 98.06 94 ARG A O 1
ATOM 670 N N . LEU A 1 95 ? 17.578 -17.594 -3.221 1 98.12 95 LEU A N 1
ATOM 671 C CA . LEU A 1 95 ? 17.969 -16.328 -3.844 1 98.12 95 LEU A CA 1
ATOM 672 C C . LEU A 1 95 ? 18.812 -15.484 -2.895 1 98.12 95 LEU A C 1
ATOM 674 O O . LEU A 1 95 ? 19.844 -14.938 -3.297 1 98.12 95 LEU A O 1
ATOM 678 N N . ILE A 1 96 ? 18.438 -15.398 -1.616 1 98.69 96 ILE A N 1
ATOM 679 C CA . ILE A 1 96 ? 19.156 -14.633 -0.6 1 98.69 96 ILE A CA 1
ATOM 680 C C . ILE A 1 96 ? 20.5 -15.281 -0.317 1 98.69 96 ILE A C 1
ATOM 682 O O . ILE A 1 96 ? 21.531 -14.609 -0.309 1 98.69 96 ILE A O 1
ATOM 686 N N . ALA A 1 97 ? 20.5 -16.594 -0.152 1 98.38 97 ALA A N 1
ATOM 687 C CA . ALA A 1 97 ? 21.703 -17.328 0.227 1 98.38 97 ALA A CA 1
ATOM 688 C C . ALA A 1 97 ? 22.797 -17.172 -0.827 1 98.38 97 ALA A C 1
ATOM 690 O O . ALA A 1 97 ? 23.984 -17.219 -0.509 1 98.38 97 ALA A O 1
ATOM 691 N N . GLU A 1 98 ? 22.391 -16.953 -2.012 1 97.81 98 GLU A N 1
ATOM 692 C CA . GLU A 1 98 ? 23.344 -16.781 -3.109 1 97.81 98 GLU A CA 1
ATOM 693 C C . GLU A 1 98 ? 23.969 -15.398 -3.088 1 97.81 98 GLU A C 1
ATOM 695 O O . GLU A 1 98 ? 24.969 -15.156 -3.764 1 97.81 98 GLU A O 1
ATOM 700 N N . GLN A 1 99 ? 23.469 -14.516 -2.252 1 98.19 99 GLN A N 1
ATOM 701 C CA . GLN A 1 99 ? 23.906 -13.125 -2.342 1 98.19 99 GLN A CA 1
ATOM 702 C C . GLN A 1 99 ? 24.531 -12.656 -1.031 1 98.19 99 GLN A C 1
ATOM 704 O O . GLN A 1 99 ? 25.062 -11.547 -0.951 1 98.19 99 GLN A O 1
ATOM 709 N N . VAL A 1 100 ? 24.391 -13.484 0.06 1 98.25 100 VAL A N 1
ATOM 710 C CA . VAL A 1 100 ? 24.922 -13.07 1.358 1 98.25 100 VAL A CA 1
ATOM 711 C C . VAL A 1 100 ? 25.797 -14.18 1.942 1 98.25 100 VAL A C 1
ATOM 713 O O . VAL A 1 100 ? 25.672 -15.344 1.551 1 98.25 100 VAL A O 1
ATOM 716 N N . PRO A 1 101 ? 26.688 -13.953 2.928 1 97.56 101 PRO A N 1
ATOM 717 C CA . PRO A 1 101 ? 27.5 -14.992 3.559 1 97.56 101 PRO A CA 1
ATOM 718 C C . PRO A 1 101 ? 26.672 -16 4.336 1 97.56 101 PRO A C 1
ATOM 720 O O . PRO A 1 101 ? 25.609 -15.672 4.855 1 97.56 101 PRO A O 1
ATOM 723 N N . ALA A 1 102 ? 27.203 -17.203 4.395 1 96.94 102 ALA A N 1
ATOM 724 C CA . ALA A 1 102 ? 26.578 -18.234 5.227 1 96.94 102 ALA A CA 1
ATOM 725 C C . ALA A 1 102 ? 26.438 -17.766 6.672 1 96.94 102 ALA A C 1
ATOM 727 O O . ALA A 1 102 ? 27.328 -17.078 7.191 1 96.94 102 ALA A O 1
ATOM 728 N N . GLY A 1 103 ? 25.375 -18.078 7.273 1 98.06 103 GLY A N 1
ATOM 729 C CA . GLY A 1 103 ? 25.172 -17.734 8.672 1 98.06 103 GLY A CA 1
ATOM 730 C C . GLY A 1 103 ? 24.641 -16.328 8.867 1 98.06 103 GLY A C 1
ATOM 731 O O . GLY A 1 103 ? 24.422 -15.898 10 1 98.06 103 GLY A O 1
ATOM 732 N N . SER A 1 104 ? 24.375 -15.641 7.789 1 98.56 104 SER A N 1
ATOM 733 C CA . SER A 1 104 ? 23.938 -14.258 7.867 1 98.56 104 SER A CA 1
ATOM 734 C C . SER A 1 104 ? 22.562 -14.148 8.516 1 98.56 104 SER A C 1
ATOM 736 O O . SER A 1 104 ? 21.734 -15.047 8.367 1 98.56 104 SER A O 1
ATOM 738 N N . ARG A 1 105 ? 22.391 -13.055 9.258 1 98.81 105 ARG A N 1
ATOM 739 C CA . ARG A 1 105 ? 21.094 -12.719 9.836 1 98.81 105 ARG A CA 1
ATOM 740 C C . ARG A 1 105 ? 20.188 -12.062 8.797 1 98.81 105 ARG A C 1
ATOM 742 O O . ARG A 1 105 ? 20.609 -11.148 8.086 1 98.81 105 ARG A O 1
ATOM 749 N N . VAL A 1 106 ? 18.984 -12.539 8.68 1 98.94 106 VAL A N 1
ATOM 750 C CA . VAL A 1 106 ? 17.984 -12.023 7.746 1 98.94 106 VAL A CA 1
ATOM 751 C C . VAL A 1 106 ? 16.734 -11.578 8.516 1 98.94 106 VAL A C 1
ATOM 753 O O . VAL A 1 106 ? 16.172 -12.352 9.289 1 98.94 106 VAL A O 1
ATOM 756 N N . LEU A 1 107 ? 16.344 -10.281 8.383 1 98.88 107 LEU A N 1
ATOM 757 C CA . LEU A 1 107 ? 15.125 -9.781 9 1 98.88 107 LEU A CA 1
ATOM 758 C C . LEU A 1 107 ? 13.898 -10.312 8.266 1 98.88 107 LEU A C 1
ATOM 760 O O . LEU A 1 107 ? 13.75 -10.102 7.059 1 98.88 107 LEU A O 1
ATOM 764 N N . VAL A 1 108 ? 13.016 -10.977 9.047 1 98.81 108 VAL A N 1
ATOM 765 C CA . VAL A 1 108 ? 11.898 -11.68 8.43 1 98.81 108 VAL A CA 1
ATOM 766 C C . VAL A 1 108 ? 10.586 -10.992 8.781 1 98.81 108 VAL A C 1
ATOM 768 O O . VAL A 1 108 ? 10.289 -10.766 9.961 1 98.81 108 VAL A O 1
ATOM 771 N N . VAL A 1 109 ? 9.875 -10.633 7.742 1 98.44 109 VAL A N 1
ATOM 772 C CA . VAL A 1 109 ? 8.438 -10.383 7.832 1 98.44 109 VAL A CA 1
ATOM 773 C C . VAL A 1 109 ? 7.672 -11.531 7.176 1 98.44 109 VAL A C 1
ATOM 775 O O . VAL A 1 109 ? 7.445 -11.516 5.965 1 98.44 109 VAL A O 1
ATOM 778 N N . GLY A 1 110 ? 7.242 -12.461 7.871 1 97.25 110 GLY A N 1
ATOM 779 C CA . GLY A 1 110 ? 6.648 -13.688 7.355 1 97.25 110 GLY A CA 1
ATOM 780 C C . GLY A 1 110 ? 6.418 -14.734 8.422 1 97.25 110 GLY A C 1
ATOM 781 O O . GLY A 1 110 ? 6.676 -14.492 9.609 1 97.25 110 GLY A O 1
ATOM 782 N N . GLY A 1 111 ? 5.832 -15.836 8.016 1 95.81 111 GLY A N 1
ATOM 783 C CA . GLY A 1 111 ? 5.48 -16.906 8.938 1 95.81 111 GLY A CA 1
ATOM 784 C C . GLY A 1 111 ? 6.531 -18 9.008 1 95.81 111 GLY A C 1
ATOM 785 O O . GLY A 1 111 ? 7.688 -17.781 8.648 1 95.81 111 GLY A O 1
ATOM 786 N N . GLU A 1 112 ? 6.137 -19.156 9.586 1 96.38 112 GLU A N 1
ATOM 787 C CA . GLU A 1 112 ? 7.055 -20.25 9.883 1 96.38 112 GLU A CA 1
ATOM 788 C C . GLU A 1 112 ? 7.629 -20.859 8.609 1 96.38 112 GLU A C 1
ATOM 790 O O . GLU A 1 112 ? 8.781 -21.281 8.578 1 96.38 112 GLU A O 1
ATOM 795 N N . GLY A 1 113 ? 6.879 -20.922 7.535 1 98 113 GLY A N 1
ATOM 796 C CA . GLY A 1 113 ? 7.387 -21.453 6.277 1 98 113 GLY A CA 1
ATOM 797 C C . GLY A 1 113 ? 8.625 -20.719 5.785 1 98 113 GLY A C 1
ATOM 798 O O . GLY A 1 113 ? 9.57 -21.344 5.305 1 98 113 GLY A O 1
ATOM 799 N N . LEU A 1 114 ? 8.625 -19.422 5.945 1 98.5 114 LEU A N 1
ATOM 800 C CA . LEU A 1 114 ? 9.75 -18.609 5.512 1 98.5 114 LEU A CA 1
ATOM 801 C C . LEU A 1 114 ? 10.945 -18.781 6.438 1 98.5 114 LEU A C 1
ATOM 803 O O . LEU A 1 114 ? 12.086 -18.891 5.977 1 98.5 114 LEU A O 1
ATOM 807 N N . ARG A 1 115 ? 10.703 -18.875 7.719 1 98.38 115 ARG A N 1
ATOM 808 C CA . ARG A 1 115 ? 11.766 -19.047 8.703 1 98.38 115 ARG A CA 1
ATOM 809 C C . ARG A 1 115 ? 12.477 -20.375 8.508 1 98.38 115 ARG A C 1
ATOM 811 O O . ARG A 1 115 ? 13.711 -20.438 8.531 1 98.38 115 ARG A O 1
ATOM 818 N N . VAL A 1 116 ? 11.688 -21.422 8.297 1 98.38 116 VAL A N 1
ATOM 819 C CA . VAL A 1 116 ? 12.242 -22.766 8.086 1 98.38 116 VAL A CA 1
ATOM 820 C C . VAL A 1 116 ? 13.078 -22.781 6.809 1 98.38 116 VAL A C 1
ATOM 822 O O . VAL A 1 116 ? 14.188 -23.328 6.793 1 98.38 116 VAL A O 1
ATOM 825 N N . ALA A 1 117 ? 12.578 -22.156 5.746 1 98.62 117 ALA A N 1
ATOM 826 C CA . ALA A 1 117 ? 13.297 -22.125 4.477 1 98.62 117 ALA A CA 1
ATOM 827 C C . ALA A 1 117 ? 14.648 -21.422 4.629 1 98.62 117 ALA A C 1
ATOM 829 O O . ALA A 1 117 ? 15.656 -21.875 4.078 1 98.62 117 ALA A O 1
ATOM 830 N N . LEU A 1 118 ? 14.672 -20.312 5.402 1 98.81 118 LEU A N 1
ATOM 831 C CA . LEU A 1 118 ? 15.922 -19.594 5.633 1 98.81 118 LEU A CA 1
ATOM 832 C C . LEU A 1 118 ? 16.906 -20.469 6.398 1 98.81 118 LEU A C 1
ATOM 834 O O . LEU A 1 118 ? 18.078 -20.547 6.023 1 98.81 118 LEU A O 1
ATOM 838 N N . ARG A 1 119 ? 16.422 -21.109 7.449 1 98.69 119 ARG A N 1
ATOM 839 C CA . ARG A 1 119 ? 17.281 -21.969 8.258 1 98.69 119 ARG A CA 1
ATOM 840 C C . ARG A 1 119 ? 17.859 -23.109 7.43 1 98.69 119 ARG A C 1
ATOM 842 O O . ARG A 1 119 ? 19.016 -23.5 7.605 1 98.69 119 ARG A O 1
ATOM 849 N N . GLU A 1 120 ? 17.062 -23.625 6.516 1 97.94 120 GLU A N 1
ATOM 850 C CA . GLU A 1 120 ? 17.484 -24.719 5.648 1 97.94 120 GLU A CA 1
ATOM 851 C C . GLU A 1 120 ? 18.656 -24.297 4.77 1 97.94 120 GLU A C 1
ATOM 853 O O . GLU A 1 120 ? 19.453 -25.141 4.324 1 97.94 120 GLU A O 1
ATOM 858 N N . ARG A 1 121 ? 18.797 -23.016 4.531 1 97.94 121 ARG A N 1
ATOM 859 C CA . ARG A 1 121 ? 19.891 -22.5 3.703 1 97.94 121 ARG A CA 1
ATOM 860 C C . ARG A 1 121 ? 21.031 -21.969 4.562 1 97.94 121 ARG A C 1
ATOM 862 O O . ARG A 1 121 ? 21.922 -21.266 4.062 1 97.94 121 ARG A O 1
ATOM 869 N N . GLY A 1 122 ? 20.938 -22.203 5.852 1 98.38 122 GLY A N 1
ATOM 870 C CA . GLY A 1 122 ? 22.016 -21.797 6.75 1 98.38 122 GLY A CA 1
ATOM 871 C C . GLY A 1 122 ? 21.953 -20.344 7.152 1 98.38 122 GLY A C 1
ATOM 872 O O . GLY A 1 122 ? 22.953 -19.75 7.547 1 98.38 122 GLY A O 1
ATOM 873 N N . LEU A 1 123 ? 20.828 -19.688 6.98 1 98.81 123 LEU A N 1
ATOM 874 C CA . LEU A 1 123 ? 20.641 -18.297 7.379 1 98.81 123 LEU A CA 1
ATOM 875 C C . LEU A 1 123 ? 19.922 -18.219 8.727 1 98.81 123 LEU A C 1
ATOM 877 O O . LEU A 1 123 ? 19.375 -19.219 9.203 1 98.81 123 LEU A O 1
ATOM 881 N N . VAL A 1 124 ? 19.969 -17.094 9.398 1 98.88 124 VAL A N 1
ATOM 882 C CA . VAL A 1 124 ? 19.406 -16.906 10.742 1 98.88 124 VAL A CA 1
ATOM 883 C C . VAL A 1 124 ? 18.297 -15.859 10.703 1 98.88 124 VAL A C 1
ATOM 885 O O . VAL A 1 124 ? 18.578 -14.664 10.602 1 98.88 124 VAL A O 1
ATOM 888 N N . PRO A 1 125 ? 17.062 -16.281 10.812 1 98.75 125 PRO A N 1
ATOM 889 C CA . PRO A 1 125 ? 15.961 -15.32 10.836 1 98.75 125 PRO A CA 1
ATOM 890 C C . PRO A 1 125 ? 15.953 -14.453 12.094 1 98.75 125 PRO A C 1
ATOM 892 O O . PRO A 1 125 ? 16.109 -14.969 13.203 1 98.75 125 PRO A O 1
ATOM 895 N N . VAL A 1 126 ? 15.828 -13.156 11.969 1 98.75 126 VAL A N 1
ATOM 896 C CA . VAL A 1 126 ? 15.688 -12.211 13.07 1 98.75 126 VAL A CA 1
ATOM 897 C C . VAL A 1 126 ? 14.492 -11.297 12.828 1 98.75 126 VAL A C 1
ATOM 899 O O . VAL A 1 126 ? 13.891 -11.32 11.75 1 98.75 126 VAL A O 1
ATOM 902 N N . GLU A 1 127 ? 14.102 -10.453 13.859 1 97.62 127 GLU A N 1
ATOM 903 C CA . GLU A 1 127 ? 12.828 -9.734 13.742 1 97.62 127 GLU A CA 1
ATOM 904 C C . GLU A 1 127 ? 13.039 -8.227 13.875 1 97.62 127 GLU A C 1
ATOM 906 O O . GLU A 1 127 ? 12.102 -7.449 13.68 1 97.62 127 GLU A O 1
ATOM 911 N N . SER A 1 128 ? 14.281 -7.773 14.156 1 98.12 128 SER A N 1
ATOM 912 C CA . SER A 1 128 ? 14.523 -6.359 14.414 1 98.12 128 SER A CA 1
ATOM 913 C C . SER A 1 128 ? 15.625 -5.809 13.516 1 98.12 128 SER A C 1
ATOM 915 O O . SER A 1 128 ? 16.609 -6.496 13.25 1 98.12 128 SER A O 1
ATOM 917 N N . ALA A 1 129 ? 15.445 -4.562 13.07 1 98.25 129 ALA A N 1
ATOM 918 C CA . ALA A 1 129 ? 16.5 -3.865 12.352 1 98.25 129 ALA A CA 1
ATOM 919 C C . ALA A 1 129 ? 17.734 -3.676 13.242 1 98.25 129 ALA A C 1
ATOM 921 O O . ALA A 1 129 ? 18.844 -3.525 12.742 1 98.25 129 ALA A O 1
ATOM 922 N N . ASP A 1 130 ? 17.531 -3.758 14.555 1 97.88 130 ASP A N 1
ATOM 923 C CA . ASP A 1 130 ? 18.625 -3.543 15.5 1 97.88 130 ASP A CA 1
ATOM 924 C C . ASP A 1 130 ? 19.438 -4.816 15.688 1 97.88 130 ASP A C 1
ATOM 926 O O . ASP A 1 130 ? 20.484 -4.797 16.344 1 97.88 130 ASP A O 1
ATOM 930 N N . ASP A 1 131 ? 19.047 -5.902 15.055 1 98 131 ASP A N 1
ATOM 931 C CA . ASP A 1 131 ? 19.781 -7.156 15.102 1 98 131 ASP A CA 1
ATOM 932 C C . ASP A 1 131 ? 20.844 -7.211 14 1 98 131 ASP A C 1
ATOM 934 O O . ASP A 1 131 ? 21.422 -8.273 13.734 1 98 131 ASP A O 1
ATOM 938 N N . ASP A 1 132 ? 21 -6.16 13.281 1 96.75 132 ASP A N 1
ATOM 939 C CA . ASP A 1 132 ? 22 -5.977 12.234 1 96.75 132 ASP A CA 1
ATOM 940 C C . ASP A 1 132 ? 21.828 -7.008 11.125 1 96.75 132 ASP A C 1
ATOM 942 O O . ASP A 1 132 ? 22.766 -7.707 10.758 1 96.75 132 ASP A O 1
ATOM 946 N N . PRO A 1 133 ? 20.656 -7.188 10.633 1 98.69 133 PRO A N 1
ATOM 947 C CA . PRO A 1 133 ? 20.453 -8.078 9.492 1 98.69 133 PRO A CA 1
ATOM 948 C C . PRO A 1 133 ? 21.203 -7.605 8.242 1 98.69 133 PRO A C 1
ATOM 950 O O . PRO A 1 133 ? 21.391 -6.402 8.055 1 98.69 133 PRO A O 1
ATOM 953 N N . VAL A 1 134 ? 21.578 -8.516 7.367 1 98.62 134 VAL A N 1
ATOM 954 C CA . VAL A 1 134 ? 22.266 -8.133 6.145 1 98.62 134 VAL A CA 1
ATOM 955 C C . VAL A 1 134 ? 21.312 -8.227 4.957 1 98.62 134 VAL A C 1
ATOM 957 O O . VAL A 1 134 ? 21.672 -7.891 3.828 1 98.62 134 VAL A O 1
ATOM 960 N N . ALA A 1 135 ? 20.094 -8.695 5.184 1 98.88 135 ALA A N 1
ATOM 961 C CA . ALA A 1 135 ? 19 -8.75 4.211 1 98.88 135 ALA A CA 1
ATOM 962 C C . ALA A 1 135 ? 17.641 -8.68 4.906 1 98.88 135 ALA A C 1
ATOM 964 O O . ALA A 1 135 ? 17.531 -8.977 6.098 1 98.88 135 ALA A O 1
ATOM 965 N N . VAL A 1 136 ? 16.688 -8.203 4.207 1 98.94 136 VAL A N 1
ATOM 966 C CA . VAL A 1 136 ? 15.281 -8.227 4.617 1 98.94 136 VAL A CA 1
ATOM 967 C C . VAL A 1 136 ? 14.477 -9.102 3.66 1 98.94 136 VAL A C 1
ATOM 969 O O . VAL A 1 136 ? 14.672 -9.047 2.443 1 98.94 136 VAL A O 1
ATOM 972 N N . VAL A 1 137 ? 13.602 -9.953 4.23 1 98.94 137 VAL A N 1
ATOM 973 C CA . VAL A 1 137 ? 12.758 -10.773 3.363 1 98.94 137 VAL A CA 1
ATOM 974 C C . VAL A 1 137 ? 11.312 -10.703 3.832 1 98.94 137 VAL A C 1
ATOM 976 O O . VAL A 1 137 ? 11.039 -10.719 5.035 1 98.94 137 VAL A O 1
ATOM 979 N N . GLN A 1 138 ? 10.461 -10.5 2.891 1 98.75 138 GLN A N 1
ATOM 980 C CA . GLN A 1 138 ? 9.031 -10.492 3.182 1 98.75 138 GLN A CA 1
ATOM 981 C C . GLN A 1 138 ? 8.328 -11.672 2.518 1 98.75 138 GLN A C 1
ATOM 983 O O . GLN A 1 138 ? 8.57 -11.969 1.345 1 98.75 138 GLN A O 1
ATOM 988 N N . GLY A 1 139 ? 7.531 -12.25 3.328 1 97.44 139 GLY A N 1
ATOM 989 C CA . GLY A 1 139 ? 6.535 -13.242 2.955 1 97.44 139 GLY A CA 1
ATOM 990 C C . GLY A 1 139 ? 5.219 -13.078 3.691 1 97.44 139 GLY A C 1
ATOM 991 O O . GLY A 1 139 ? 5.059 -12.141 4.48 1 97.44 139 GLY A O 1
ATOM 992 N N . TYR A 1 140 ? 4.066 -13.625 3.268 1 93.56 140 TYR A N 1
ATOM 993 C CA . TYR A 1 140 ? 2.812 -13.523 4.004 1 93.56 140 TYR A CA 1
ATOM 994 C C . TYR A 1 140 ? 2.998 -13.945 5.457 1 93.56 140 TYR A C 1
ATOM 996 O O . TYR A 1 140 ? 3.441 -15.062 5.734 1 93.56 140 TYR A O 1
ATOM 1004 N N . GLY A 1 141 ? 2.73 -13 6.367 1 94.5 141 GLY A N 1
ATOM 1005 C CA . GLY A 1 141 ? 2.979 -13.242 7.781 1 94.5 141 GLY A CA 1
ATOM 1006 C C . GLY A 1 141 ? 1.782 -13.82 8.508 1 94.5 141 GLY A C 1
ATOM 1007 O O . GLY A 1 141 ? 1.873 -14.172 9.688 1 94.5 141 GLY A O 1
ATOM 1008 N N . GLY A 1 142 ? 0.666 -13.898 7.832 1 95.25 142 GLY A N 1
ATOM 1009 C CA . GLY A 1 142 ? -0.53 -14.438 8.461 1 95.25 142 GLY A CA 1
ATOM 1010 C C . GLY A 1 142 ? -1.383 -13.375 9.125 1 95.25 142 GLY A C 1
ATOM 1011 O O . GLY A 1 142 ? -1.012 -12.195 9.156 1 95.25 142 GLY A O 1
ATOM 1012 N N . PRO A 1 143 ? -2.465 -13.844 9.688 1 95.94 143 PRO A N 1
ATOM 1013 C CA . PRO A 1 143 ? -3.447 -12.914 10.242 1 95.94 143 PRO A CA 1
ATOM 1014 C C . PRO A 1 143 ? -2.939 -12.195 11.492 1 95.94 143 PRO A C 1
ATOM 1016 O O . PRO A 1 143 ? -3.375 -11.078 11.781 1 95.94 143 PRO A O 1
ATOM 1019 N N . GLU A 1 144 ? -2.029 -12.711 12.203 1 97.25 144 GLU A N 1
ATOM 1020 C CA . GLU A 1 144 ? -1.615 -12.148 13.492 1 97.25 144 GLU A CA 1
ATOM 1021 C C . GLU A 1 144 ? -0.391 -11.25 13.328 1 97.25 144 GLU A C 1
ATOM 1023 O O . GLU A 1 144 ? 0.118 -10.703 14.312 1 97.25 144 GLU A O 1
ATOM 1028 N N . LEU A 1 145 ? 0.151 -11.102 12.117 1 97.38 145 LEU A N 1
ATOM 1029 C CA . LEU A 1 145 ? 1.326 -10.273 11.875 1 97.38 145 LEU A CA 1
ATOM 1030 C C . LEU A 1 145 ? 1.091 -8.844 12.352 1 97.38 145 LEU A C 1
ATOM 1032 O O . LEU A 1 145 ? 0.219 -8.148 11.828 1 97.38 145 LEU A O 1
ATOM 1036 N N . PRO A 1 146 ? 1.864 -8.383 13.32 1 97.94 146 PRO A N 1
ATOM 1037 C CA . PRO A 1 146 ? 1.669 -7.016 13.805 1 97.94 146 PRO A CA 1
ATOM 1038 C C . PRO A 1 146 ? 2.264 -5.965 12.875 1 97.94 146 PRO A C 1
ATOM 1040 O O . PRO A 1 146 ? 3.275 -6.219 12.219 1 97.94 146 PRO A O 1
ATOM 1043 N N . TRP A 1 147 ? 1.784 -4.758 12.906 1 98 147 TRP A N 1
ATOM 1044 C CA . TRP A 1 147 ? 2.18 -3.645 12.047 1 98 147 TRP A CA 1
ATOM 1045 C C . TRP A 1 147 ? 3.639 -3.268 12.281 1 98 147 TRP A C 1
ATOM 1047 O O . TRP A 1 147 ? 4.344 -2.879 11.352 1 98 147 TRP A O 1
ATOM 1057 N N . ALA A 1 148 ? 4.137 -3.479 13.492 1 97.88 148 ALA A N 1
ATOM 1058 C CA . ALA A 1 148 ? 5.488 -3.076 13.883 1 97.88 148 ALA A CA 1
ATOM 1059 C C . ALA A 1 148 ? 6.535 -3.783 13.031 1 97.88 148 ALA A C 1
ATOM 1061 O O . ALA A 1 148 ? 7.648 -3.279 12.859 1 97.88 148 ALA A O 1
ATOM 1062 N N . ARG A 1 149 ? 6.164 -4.934 12.5 1 98.25 149 ARG A N 1
ATOM 1063 C CA . ARG A 1 149 ? 7.121 -5.68 11.688 1 98.25 149 ARG A CA 1
ATOM 1064 C C . ARG A 1 149 ? 7.441 -4.934 10.398 1 98.25 149 ARG A C 1
ATOM 1066 O O . ARG A 1 149 ? 8.562 -5.016 9.891 1 98.25 149 ARG A O 1
ATOM 1073 N N . PHE A 1 150 ? 6.48 -4.195 9.867 1 98.62 150 PHE A N 1
ATOM 1074 C CA . PHE A 1 150 ? 6.719 -3.406 8.664 1 98.62 150 PHE A CA 1
ATOM 1075 C C . PHE A 1 150 ? 7.629 -2.223 8.961 1 98.62 150 PHE A C 1
ATOM 1077 O O . PHE A 1 150 ? 8.438 -1.825 8.117 1 98.62 150 PHE A O 1
ATOM 1084 N N . ALA A 1 151 ? 7.508 -1.656 10.164 1 98.44 151 ALA A N 1
ATOM 1085 C CA . ALA A 1 151 ? 8.43 -0.602 10.578 1 98.44 151 ALA A CA 1
ATOM 1086 C C . ALA A 1 151 ? 9.867 -1.116 10.625 1 98.44 151 ALA A C 1
ATOM 1088 O O . ALA A 1 151 ? 10.781 -0.478 10.102 1 98.44 151 ALA A O 1
ATOM 1089 N N . GLU A 1 152 ? 10.031 -2.318 11.227 1 98.69 152 GLU A N 1
ATOM 1090 C CA . GLU A 1 152 ? 11.352 -2.924 11.312 1 98.69 152 GLU A CA 1
ATOM 1091 C C . GLU A 1 152 ? 11.961 -3.115 9.93 1 98.69 152 GLU A C 1
ATOM 1093 O O . GLU A 1 152 ? 13.125 -2.775 9.703 1 98.69 152 GLU A O 1
ATOM 1098 N N . ALA A 1 153 ? 11.156 -3.646 9.031 1 98.81 153 ALA A N 1
ATOM 1099 C CA . ALA A 1 153 ? 11.625 -3.836 7.664 1 98.81 153 ALA A CA 1
ATOM 1100 C C . ALA A 1 153 ? 12.008 -2.504 7.027 1 98.81 153 ALA A C 1
ATOM 1102 O O . ALA A 1 153 ? 13.039 -2.396 6.367 1 98.81 153 ALA A O 1
ATOM 1103 N N . SER A 1 154 ? 11.188 -1.512 7.254 1 98.75 154 SER A N 1
ATOM 1104 C CA . SER A 1 154 ? 11.414 -0.195 6.664 1 98.75 154 SER A CA 1
ATOM 1105 C C . SER A 1 154 ? 12.711 0.422 7.176 1 98.75 154 SER A C 1
ATOM 1107 O O . SER A 1 154 ? 13.477 1.004 6.402 1 98.75 154 SER A O 1
ATOM 1109 N N . TYR A 1 155 ? 12.969 0.286 8.5 1 98.38 155 TYR A N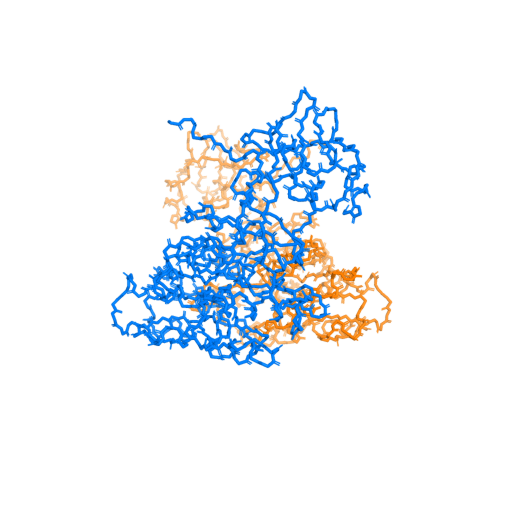 1
ATOM 1110 C CA . TYR A 1 155 ? 14.203 0.809 9.07 1 98.38 155 TYR A CA 1
ATOM 1111 C C . TYR A 1 155 ? 15.422 0.165 8.422 1 98.38 155 TYR A C 1
ATOM 1113 O O . TYR A 1 155 ? 16.359 0.859 8.016 1 98.38 155 TYR A O 1
ATOM 1121 N N . ALA A 1 156 ? 15.391 -1.154 8.266 1 98.62 156 ALA A N 1
ATOM 1122 C CA . ALA A 1 156 ? 16.516 -1.89 7.699 1 98.62 156 ALA A CA 1
ATOM 1123 C C . ALA A 1 156 ? 16.719 -1.538 6.23 1 98.62 156 ALA A C 1
ATOM 1125 O O . ALA A 1 156 ? 17.844 -1.266 5.801 1 98.62 156 ALA A O 1
ATOM 1126 N N . VAL A 1 157 ? 15.664 -1.533 5.461 1 98.69 157 VAL A N 1
ATOM 1127 C CA . VAL A 1 157 ? 15.734 -1.243 4.031 1 98.69 157 VAL A CA 1
ATOM 1128 C C . VAL A 1 157 ? 16.25 0.179 3.816 1 98.69 157 VAL A C 1
ATOM 1130 O O . VAL A 1 157 ? 17.047 0.425 2.914 1 98.69 157 VAL A O 1
ATOM 1133 N N . ALA A 1 158 ? 15.812 1.085 4.668 1 97.25 158 ALA A N 1
ATOM 1134 C CA . ALA A 1 158 ? 16.25 2.477 4.57 1 97.25 158 ALA A CA 1
ATOM 1135 C C . ALA A 1 158 ? 17.734 2.604 4.824 1 97.25 158 ALA A C 1
ATOM 1137 O O . ALA A 1 158 ? 18.391 3.527 4.324 1 97.25 158 ALA A O 1
ATOM 1138 N N . ARG A 1 159 ? 18.312 1.703 5.566 1 96.25 159 ARG A N 1
ATOM 1139 C CA . ARG A 1 159 ? 19.734 1.693 5.863 1 96.25 159 ARG A CA 1
ATOM 1140 C C . ARG A 1 159 ? 20.531 1.085 4.711 1 96.25 159 ARG A C 1
ATOM 1142 O O . ARG A 1 159 ? 21.766 0.962 4.793 1 96.25 159 ARG A O 1
ATOM 1149 N N . GLY A 1 160 ? 19.859 0.636 3.693 1 97 160 GLY A N 1
ATOM 1150 C CA . GLY A 1 160 ? 20.516 0.138 2.502 1 97 160 GLY A CA 1
ATOM 1151 C C . GLY A 1 160 ? 20.609 -1.376 2.457 1 97 160 GLY A C 1
ATOM 1152 O O . GLY A 1 160 ? 21.266 -1.939 1.577 1 97 160 GLY A O 1
ATOM 1153 N N . VAL A 1 161 ? 20 -2.092 3.387 1 97.62 161 VAL A N 1
ATOM 1154 C CA . VAL A 1 161 ? 20 -3.551 3.42 1 97.62 161 VAL A CA 1
ATOM 1155 C C . VAL A 1 161 ? 19.188 -4.094 2.246 1 97.62 161 VAL A C 1
ATOM 1157 O O . VAL A 1 161 ? 18.062 -3.641 1.995 1 97.62 161 VAL A O 1
ATOM 1160 N N . PRO A 1 162 ? 19.734 -5.051 1.46 1 98.62 162 PRO A N 1
ATOM 1161 C CA . PRO A 1 162 ? 18.969 -5.629 0.355 1 98.62 162 PRO A CA 1
ATOM 1162 C C . PRO A 1 162 ? 17.641 -6.223 0.808 1 98.62 162 PRO A C 1
ATOM 1164 O O . PRO A 1 162 ? 17.562 -6.812 1.889 1 98.62 162 PRO A O 1
ATOM 1167 N N . TRP A 1 163 ? 16.672 -6.07 0.011 1 98.81 163 TRP A N 1
ATOM 1168 C CA . TRP A 1 163 ? 15.289 -6.434 0.325 1 98.81 163 TRP A CA 1
ATOM 1169 C C . TRP A 1 163 ? 14.758 -7.453 -0.673 1 98.81 163 TRP A C 1
ATOM 1171 O O . TRP A 1 163 ? 14.953 -7.312 -1.882 1 98.81 163 TRP A O 1
ATOM 1181 N N . PHE A 1 164 ? 14.133 -8.523 -0.169 1 98.94 164 PHE A N 1
ATOM 1182 C CA . PHE A 1 164 ? 13.609 -9.625 -0.975 1 98.94 164 PHE A CA 1
ATOM 1183 C C . PHE A 1 164 ? 12.141 -9.891 -0.636 1 98.94 164 PHE A C 1
ATOM 1185 O O . PHE A 1 164 ? 11.688 -9.57 0.465 1 98.94 164 PHE A O 1
ATOM 1192 N N . ALA A 1 165 ? 11.383 -10.477 -1.537 1 98.88 165 ALA A N 1
ATOM 1193 C CA . ALA A 1 165 ? 10.008 -10.914 -1.313 1 98.88 165 ALA A CA 1
ATOM 1194 C C . ALA A 1 165 ? 9.773 -12.305 -1.9 1 98.88 165 ALA A C 1
ATOM 1196 O O . ALA A 1 165 ? 10.258 -12.609 -2.992 1 98.88 165 ALA A O 1
ATOM 1197 N N . SER A 1 166 ? 9.016 -13.094 -1.178 1 98.56 166 SER A N 1
ATOM 1198 C CA . SER A 1 166 ? 8.688 -14.43 -1.677 1 98.56 166 SER A CA 1
ATOM 1199 C C . SER A 1 166 ? 7.742 -14.352 -2.875 1 98.56 166 SER A C 1
ATOM 1201 O O . SER A 1 166 ? 7.875 -15.125 -3.824 1 98.56 166 SER A O 1
ATOM 1203 N N . ASN A 1 167 ? 6.812 -13.531 -2.826 1 97.31 167 ASN A N 1
ATOM 1204 C CA . ASN A 1 167 ? 5.863 -13.266 -3.898 1 97.31 167 ASN A CA 1
ATOM 1205 C C . ASN A 1 167 ? 5.238 -11.883 -3.764 1 97.31 167 ASN A C 1
ATOM 1207 O O . ASN A 1 167 ? 5.445 -11.195 -2.758 1 97.31 167 ASN A O 1
ATOM 1211 N N . THR A 1 168 ? 4.523 -11.438 -4.785 1 97.12 168 THR A N 1
ATOM 1212 C CA . THR A 1 168 ? 3.887 -10.125 -4.734 1 97.12 168 THR A CA 1
ATOM 1213 C C . THR A 1 168 ? 2.4 -10.234 -5.059 1 97.12 168 THR A C 1
ATOM 1215 O O . THR A 1 168 ? 1.818 -9.32 -5.648 1 97.12 168 THR A O 1
ATOM 1218 N N . ASP A 1 169 ? 1.807 -11.414 -4.711 1 95.38 169 ASP A N 1
ATOM 1219 C CA . ASP A 1 169 ? 0.361 -11.555 -4.855 1 95.38 169 ASP A CA 1
ATOM 1220 C C . ASP A 1 169 ? -0.378 -10.508 -4.027 1 95.38 169 ASP A C 1
ATOM 1222 O O . ASP A 1 169 ? -0.25 -10.477 -2.801 1 95.38 169 ASP A O 1
ATOM 1226 N N . LEU A 1 170 ? -1.229 -9.766 -4.645 1 97.06 170 LEU A N 1
ATOM 1227 C CA . LEU A 1 170 ? -1.833 -8.617 -3.979 1 97.06 170 LEU A CA 1
ATOM 1228 C C . LEU A 1 170 ? -2.936 -9.062 -3.021 1 97.06 170 LEU A C 1
ATOM 1230 O O . LEU A 1 170 ? -3.184 -8.406 -2.008 1 97.06 170 LEU A O 1
ATOM 1234 N N . THR A 1 171 ? -3.588 -10.195 -3.418 1 95.12 171 THR A N 1
ATOM 1235 C CA . THR A 1 171 ? -4.73 -10.648 -2.633 1 95.12 171 THR A CA 1
ATOM 1236 C C . THR A 1 171 ? -4.668 -12.156 -2.412 1 95.12 171 THR A C 1
ATOM 1238 O O . THR A 1 171 ? -3.906 -12.852 -3.08 1 95.12 171 THR A O 1
ATOM 1241 N N . ILE A 1 172 ? -5.395 -12.594 -1.433 1 90.75 172 ILE A N 1
ATOM 1242 C CA . ILE A 1 172 ? -5.574 -14.008 -1.131 1 90.75 172 ILE A CA 1
ATOM 1243 C C . ILE A 1 172 ? -7.062 -14.312 -0.975 1 90.75 172 ILE A C 1
ATOM 1245 O O . ILE A 1 172 ? -7.766 -13.641 -0.217 1 90.75 172 ILE A O 1
ATOM 1249 N N . PRO A 1 173 ? -7.52 -15.25 -1.722 1 86.06 173 PRO A N 1
ATOM 1250 C CA . PRO A 1 173 ? -8.914 -15.656 -1.551 1 86.06 173 PRO A CA 1
ATOM 1251 C C . PRO A 1 173 ? -9.148 -16.422 -0.251 1 86.06 173 PRO A C 1
ATOM 1253 O O . PRO A 1 173 ? -8.281 -17.188 0.181 1 86.06 173 PRO A O 1
ATOM 1256 N N . SER A 1 174 ? -10.242 -16.141 0.419 1 82.75 174 SER A N 1
ATOM 1257 C CA . SER A 1 174 ? -10.703 -16.891 1.585 1 82.75 174 SER A CA 1
ATOM 1258 C C . SER A 1 174 ? -12.188 -17.219 1.479 1 82.75 174 SER A C 1
ATOM 1260 O O . SER A 1 174 ? -12.859 -16.781 0.546 1 82.75 174 SER A O 1
ATOM 1262 N N . ALA A 1 175 ? -12.625 -18.047 2.422 1 84.12 175 ALA A N 1
ATOM 1263 C CA . ALA A 1 175 ? -14.047 -18.391 2.473 1 84.12 175 ALA A CA 1
ATOM 1264 C C . ALA A 1 175 ? -14.906 -17.141 2.697 1 84.12 175 ALA A C 1
ATOM 1266 O O . ALA A 1 175 ? -16.062 -17.094 2.268 1 84.12 175 ALA A O 1
ATOM 1267 N N . ARG A 1 176 ? -14.328 -16.156 3.268 1 91.56 176 ARG A N 1
ATOM 1268 C CA . ARG A 1 176 ? -15.117 -14.992 3.648 1 91.56 176 ARG A CA 1
ATOM 1269 C C . ARG A 1 176 ? -15 -13.891 2.598 1 91.56 176 ARG A C 1
ATOM 1271 O O . ARG A 1 176 ? -15.711 -12.883 2.668 1 91.56 176 ARG A O 1
ATOM 1278 N N . GLY A 1 177 ? -14.109 -14.102 1.662 1 90.94 177 GLY A N 1
ATOM 1279 C CA . GLY A 1 177 ? -13.891 -13.094 0.635 1 90.94 177 GLY A CA 1
ATOM 1280 C C . GLY A 1 177 ? -12.43 -12.906 0.289 1 90.94 177 GLY A C 1
ATOM 1281 O O . GLY A 1 177 ? -11.609 -13.789 0.546 1 90.94 177 GLY A O 1
ATOM 1282 N N . ILE A 1 178 ? -12.109 -11.82 -0.337 1 93.94 178 ILE A N 1
ATOM 1283 C CA . ILE A 1 178 ? -10.766 -11.5 -0.796 1 93.94 178 ILE A CA 1
ATOM 1284 C C . ILE A 1 178 ? -10.047 -10.656 0.258 1 93.94 178 ILE A C 1
ATOM 1286 O O . ILE A 1 178 ? -10.562 -9.625 0.695 1 93.94 178 ILE A O 1
ATOM 1290 N N . ALA A 1 179 ? -8.961 -11.148 0.718 1 96.12 179 ALA A N 1
ATOM 1291 C CA . ALA A 1 179 ? -8.148 -10.453 1.715 1 96.12 179 ALA A CA 1
ATOM 1292 C C . ALA A 1 179 ? -6.84 -9.961 1.106 1 96.12 179 ALA A C 1
ATOM 1294 O O . ALA A 1 179 ? -6.414 -10.445 0.056 1 96.12 179 ALA A O 1
ATOM 1295 N N . PRO A 1 180 ? -6.176 -8.945 1.721 1 97.81 180 PRO A N 1
ATOM 1296 C CA . PRO A 1 180 ? -4.863 -8.516 1.229 1 97.81 180 PRO A CA 1
ATOM 1297 C C . PRO A 1 180 ? -3.791 -9.594 1.393 1 97.81 180 PRO A C 1
ATOM 1299 O O . PRO A 1 180 ? -3.766 -10.297 2.408 1 97.81 180 PRO A O 1
ATOM 1302 N N . GLY A 1 181 ? -2.992 -9.703 0.366 1 97.38 181 GLY A N 1
ATOM 1303 C CA . GLY A 1 181 ? -1.932 -10.703 0.376 1 97.38 181 GLY A CA 1
ATOM 1304 C C . GLY A 1 181 ? -0.558 -10.109 0.625 1 97.38 181 GLY A C 1
ATOM 1305 O O . GLY A 1 181 ? -0.442 -8.992 1.137 1 97.38 181 GLY A O 1
ATOM 1306 N N . ASN A 1 182 ? 0.478 -10.898 0.297 1 97.94 182 ASN A N 1
ATOM 1307 C CA . ASN A 1 182 ? 1.85 -10.477 0.563 1 97.94 182 ASN A CA 1
ATOM 1308 C C . ASN A 1 182 ? 2.242 -9.273 -0.285 1 97.94 182 ASN A C 1
ATOM 1310 O O . ASN A 1 182 ? 3.035 -8.43 0.148 1 97.94 182 ASN A O 1
ATOM 1314 N N . GLY A 1 183 ? 1.713 -9.188 -1.536 1 98.25 183 GLY A N 1
ATOM 1315 C CA . GLY A 1 183 ? 1.979 -8.023 -2.365 1 98.25 183 GLY A CA 1
ATOM 1316 C C . GLY A 1 183 ? 1.55 -6.719 -1.72 1 98.25 183 GLY A C 1
ATOM 1317 O O . GLY A 1 183 ? 2.232 -5.699 -1.851 1 98.25 183 GLY A O 1
ATOM 1318 N N . ALA A 1 184 ? 0.378 -6.738 -1.05 1 98.62 184 ALA A N 1
ATOM 1319 C CA . ALA A 1 184 ? -0.067 -5.57 -0.293 1 98.62 184 ALA A CA 1
ATOM 1320 C C . ALA A 1 184 ? 0.895 -5.262 0.85 1 98.62 184 ALA A C 1
ATOM 1322 O O . ALA A 1 184 ? 1.193 -4.094 1.118 1 98.62 184 ALA A O 1
ATOM 1323 N N . ALA A 1 185 ? 1.335 -6.305 1.488 1 98.56 185 ALA A N 1
ATOM 1324 C CA . ALA A 1 185 ? 2.303 -6.129 2.568 1 98.56 185 ALA A CA 1
ATOM 1325 C C . ALA A 1 185 ? 3.605 -5.531 2.049 1 98.56 185 ALA A C 1
ATOM 1327 O O . ALA A 1 185 ? 4.195 -4.66 2.691 1 98.56 185 ALA A O 1
ATOM 1328 N N . VAL A 1 186 ? 4.059 -5.949 0.927 1 98.75 186 VAL A N 1
ATOM 1329 C CA . VAL A 1 186 ? 5.266 -5.438 0.282 1 98.75 186 VAL A CA 1
ATOM 1330 C C . VAL A 1 186 ? 5.09 -3.957 -0.047 1 98.75 186 VAL A C 1
ATOM 1332 O O . VAL A 1 186 ? 6.012 -3.16 0.137 1 98.75 186 VAL A O 1
ATOM 1335 N N . GLU A 1 187 ? 3.922 -3.611 -0.477 1 98.69 187 GLU A N 1
ATOM 1336 C CA . GLU A 1 187 ? 3.631 -2.221 -0.811 1 98.69 187 GLU A CA 1
ATOM 1337 C C . GLU A 1 187 ? 3.811 -1.312 0.403 1 98.69 187 GLU A C 1
ATOM 1339 O O . GLU A 1 187 ? 4.238 -0.164 0.268 1 98.69 187 GLU A O 1
ATOM 1344 N N . VAL A 1 188 ? 3.484 -1.778 1.56 1 98.75 188 VAL A N 1
ATOM 1345 C CA . VAL A 1 188 ? 3.613 -1.002 2.789 1 98.75 188 VAL A CA 1
ATOM 1346 C C . VAL A 1 188 ? 5.059 -0.542 2.961 1 98.75 188 VAL A C 1
ATOM 1348 O O . VAL A 1 188 ? 5.316 0.643 3.188 1 98.75 188 VAL A O 1
ATOM 1351 N N . VAL A 1 189 ? 5.996 -1.441 2.791 1 98.81 189 VAL A N 1
ATOM 1352 C CA . VAL A 1 189 ? 7.41 -1.124 2.969 1 98.81 189 VAL A CA 1
ATOM 1353 C C . VAL A 1 189 ? 7.898 -0.272 1.799 1 98.81 189 VAL A C 1
ATOM 1355 O O . VAL A 1 189 ? 8.688 0.653 1.984 1 98.81 189 VAL A O 1
ATOM 1358 N N . ARG A 1 190 ? 7.398 -0.574 0.582 1 98.62 190 ARG A N 1
ATOM 1359 C CA . ARG A 1 190 ? 7.746 0.236 -0.581 1 98.62 190 ARG A CA 1
ATOM 1360 C C . ARG A 1 190 ? 7.375 1.698 -0.361 1 98.62 190 ARG A C 1
ATOM 1362 O O . ARG A 1 190 ? 8.141 2.6 -0.704 1 98.62 190 ARG A O 1
ATOM 1369 N N . ILE A 1 191 ? 6.25 1.899 0.186 1 97.81 191 ILE A N 1
ATOM 1370 C CA . ILE A 1 191 ? 5.734 3.24 0.44 1 97.81 191 ILE A CA 1
ATOM 1371 C C . ILE A 1 191 ? 6.668 3.979 1.399 1 97.81 191 ILE A C 1
ATOM 1373 O O . ILE A 1 191 ? 6.984 5.152 1.188 1 97.81 191 ILE A O 1
ATOM 1377 N N . ALA A 1 192 ? 7.145 3.309 2.391 1 97.44 192 ALA A N 1
ATOM 1378 C CA . ALA A 1 192 ? 7.938 3.939 3.443 1 97.44 192 ALA A CA 1
ATOM 1379 C C . ALA A 1 192 ? 9.375 4.164 2.988 1 97.44 192 ALA A C 1
ATOM 1381 O O . ALA A 1 192 ? 10.062 5.055 3.492 1 97.44 192 ALA A O 1
ATOM 1382 N N . THR A 1 193 ? 9.867 3.402 1.967 1 97.94 193 THR A N 1
ATOM 1383 C CA . THR A 1 193 ? 11.297 3.391 1.708 1 97.94 193 THR A CA 1
ATOM 1384 C C . THR A 1 193 ? 11.594 3.828 0.276 1 97.94 193 THR A C 1
ATOM 1386 O O . THR A 1 193 ? 12.719 4.215 -0.04 1 97.94 193 THR A O 1
ATOM 1389 N N . GLY A 1 194 ? 10.586 3.654 -0.635 1 97.56 194 GLY A N 1
ATOM 1390 C CA . GLY A 1 194 ? 10.812 3.895 -2.051 1 97.56 194 GLY A CA 1
ATOM 1391 C C . GLY A 1 194 ? 11.617 2.793 -2.721 1 97.56 194 GLY A C 1
ATOM 1392 O O . GLY A 1 194 ? 11.875 2.852 -3.924 1 97.56 194 GLY A O 1
ATOM 1393 N N . ALA A 1 195 ? 11.977 1.77 -1.979 1 98.19 195 ALA A N 1
ATOM 1394 C CA . ALA A 1 195 ? 12.82 0.693 -2.496 1 98.19 195 ALA A CA 1
ATOM 1395 C C . ALA A 1 195 ? 11.984 -0.35 -3.232 1 98.19 195 ALA A C 1
ATOM 1397 O O . ALA A 1 195 ? 10.75 -0.316 -3.184 1 98.19 195 ALA A O 1
ATOM 1398 N N . GLU A 1 196 ? 12.641 -1.221 -3.98 1 98.31 196 GLU A N 1
ATOM 1399 C CA . GLU A 1 196 ? 12.031 -2.361 -4.66 1 98.31 196 GLU A CA 1
ATOM 1400 C C . GLU A 1 196 ? 12.703 -3.67 -4.246 1 98.31 196 GLU A C 1
ATOM 1402 O O . GLU A 1 196 ? 13.93 -3.768 -4.227 1 98.31 196 GLU A O 1
ATOM 1407 N N . PRO A 1 197 ? 11.922 -4.637 -3.977 1 98.62 197 PRO A N 1
ATOM 1408 C CA . PRO A 1 197 ? 12.531 -5.918 -3.604 1 98.62 197 PRO A CA 1
ATOM 1409 C C . PRO A 1 197 ? 12.867 -6.781 -4.816 1 98.62 197 PRO A C 1
ATOM 1411 O O . PRO A 1 197 ? 12.297 -6.602 -5.891 1 98.62 197 PRO A O 1
ATOM 1414 N N . GLN A 1 198 ? 13.852 -7.668 -4.617 1 98.56 198 GLN A N 1
ATOM 1415 C CA . GLN A 1 198 ? 14 -8.812 -5.512 1 98.56 198 GLN A CA 1
ATOM 1416 C C . GLN A 1 198 ? 12.969 -9.891 -5.207 1 98.56 198 GLN A C 1
ATOM 1418 O O . GLN A 1 198 ? 12.852 -10.344 -4.066 1 98.56 198 GLN A O 1
ATOM 1423 N N . VAL A 1 199 ? 12.203 -10.32 -6.188 1 98.38 199 VAL A N 1
ATOM 1424 C CA . VAL A 1 199 ? 11.078 -11.211 -5.973 1 98.38 199 VAL A CA 1
ATOM 1425 C C . VAL A 1 199 ? 11.406 -12.602 -6.504 1 98.38 199 VAL A C 1
ATOM 1427 O O . VAL A 1 199 ? 12.016 -12.742 -7.57 1 98.38 199 VAL A O 1
ATOM 1430 N N . ALA A 1 200 ? 10.914 -13.617 -5.801 1 97.88 200 ALA A N 1
ATOM 1431 C CA . ALA A 1 200 ? 11.32 -14.977 -6.156 1 97.88 200 ALA A CA 1
ATOM 1432 C C . ALA A 1 200 ? 10.141 -15.766 -6.719 1 97.88 200 ALA A C 1
ATOM 1434 O O . ALA A 1 200 ? 10.328 -16.656 -7.555 1 97.88 200 ALA A O 1
ATOM 1435 N N . GLY A 1 201 ? 8.922 -15.508 -6.316 1 97 201 GLY A N 1
ATOM 1436 C CA . GLY A 1 201 ? 7.773 -16.344 -6.609 1 97 201 GLY A CA 1
ATOM 1437 C C . GLY A 1 201 ? 7.344 -16.281 -8.062 1 97 201 GLY A C 1
ATOM 1438 O O . GLY A 1 201 ? 7.93 -15.547 -8.859 1 97 201 GLY A O 1
ATOM 1439 N N . LYS A 1 202 ? 6.238 -17.172 -8.359 1 95.31 202 LYS A N 1
ATOM 1440 C CA . LYS A 1 202 ? 5.668 -17.156 -9.703 1 95.31 202 LYS A CA 1
ATOM 1441 C C . LYS A 1 202 ? 5.195 -15.758 -10.086 1 95.31 202 LYS A C 1
ATOM 1443 O O . LYS A 1 202 ? 4.652 -15.031 -9.25 1 95.31 202 LYS A O 1
ATOM 1448 N N . PRO A 1 203 ? 5.512 -15.383 -11.391 1 95.25 203 PRO A N 1
ATOM 1449 C CA . PRO A 1 203 ? 6.043 -16.125 -12.539 1 95.25 203 PRO A CA 1
ATOM 1450 C C . PRO A 1 203 ? 7.543 -15.93 -12.727 1 95.25 203 PRO A C 1
ATOM 1452 O O . PRO A 1 203 ? 8.078 -16.219 -13.805 1 95.25 203 PRO A O 1
ATOM 1455 N N . LEU A 1 204 ? 8.227 -15.43 -11.703 1 92.56 204 LEU A N 1
ATOM 1456 C CA . LEU A 1 204 ? 9.594 -14.961 -11.898 1 92.56 204 LEU A CA 1
ATOM 1457 C C . LEU A 1 204 ? 10.562 -16.141 -11.977 1 92.56 204 LEU A C 1
ATOM 1459 O O . LEU A 1 204 ? 10.281 -17.219 -11.445 1 92.56 204 LEU A O 1
ATOM 1463 N N . PRO A 1 205 ? 11.734 -15.984 -12.539 1 92.94 205 PRO A N 1
ATOM 1464 C CA . PRO A 1 205 ? 12.68 -17.047 -12.867 1 92.94 205 PRO A CA 1
ATOM 1465 C C . PRO A 1 205 ? 13.164 -17.797 -11.625 1 92.94 205 PRO A C 1
ATOM 1467 O O . PRO A 1 205 ? 13.344 -19.016 -11.672 1 92.94 205 PRO A O 1
ATOM 1470 N N . PRO A 1 206 ? 13.352 -17.203 -10.461 1 93.44 206 PRO A N 1
ATOM 1471 C CA . PRO A 1 206 ? 13.859 -17.938 -9.305 1 93.44 206 PRO A CA 1
ATOM 1472 C C . PRO A 1 206 ? 12.953 -19.109 -8.906 1 93.44 206 PRO A C 1
ATOM 1474 O O . PRO A 1 206 ? 13.445 -20.172 -8.508 1 93.44 206 PRO A O 1
ATOM 1477 N N . MET A 1 207 ? 11.68 -18.875 -8.984 1 94.81 207 MET A N 1
ATOM 1478 C CA . MET A 1 207 ? 10.758 -19.969 -8.656 1 94.81 207 MET A CA 1
ATOM 1479 C C . MET A 1 207 ? 10.938 -21.141 -9.609 1 94.81 207 MET A C 1
ATOM 1481 O O . MET A 1 207 ? 11.008 -22.297 -9.172 1 94.81 207 MET A O 1
ATOM 1485 N N . HIS A 1 208 ? 11.008 -20.844 -10.922 1 93.5 208 HIS A N 1
ATOM 1486 C CA . HIS A 1 208 ? 11.211 -21.891 -11.914 1 93.5 208 HIS A CA 1
ATOM 1487 C C . HIS A 1 208 ? 12.523 -22.625 -11.68 1 93.5 208 HIS A C 1
ATOM 1489 O O . HIS A 1 208 ? 12.555 -23.859 -11.688 1 93.5 208 HIS A O 1
ATOM 1495 N N . ARG A 1 209 ? 13.523 -21.922 -11.43 1 93.62 209 ARG A N 1
ATOM 1496 C CA . ARG A 1 209 ? 14.836 -22.516 -11.188 1 93.62 209 ARG A CA 1
ATOM 1497 C C . ARG A 1 209 ? 14.812 -23.438 -9.969 1 93.62 209 ARG A C 1
ATOM 1499 O O . ARG A 1 209 ? 15.305 -24.562 -10.016 1 93.62 209 ARG A O 1
ATOM 1506 N N . GLU A 1 210 ? 14.258 -22.906 -8.891 1 94.62 210 GLU A N 1
ATOM 1507 C CA . GLU A 1 210 ? 14.156 -23.703 -7.668 1 94.62 210 GLU A CA 1
ATOM 1508 C C . GLU A 1 210 ? 13.375 -25 -7.91 1 94.62 210 GLU A C 1
ATOM 1510 O O . GLU A 1 210 ? 13.75 -26.062 -7.418 1 94.62 210 GLU A O 1
ATOM 1515 N N . THR A 1 211 ? 12.32 -24.875 -8.672 1 94.31 211 THR A N 1
ATOM 1516 C CA . THR A 1 211 ? 11.469 -26.016 -8.969 1 94.31 211 THR A CA 1
ATOM 1517 C C . THR A 1 211 ? 12.234 -27.078 -9.758 1 94.31 211 THR A C 1
ATOM 1519 O O . THR A 1 211 ? 12.188 -28.266 -9.422 1 94.31 211 THR A O 1
ATOM 1522 N N . ILE A 1 212 ? 12.969 -26.641 -10.758 1 93.69 212 ILE A N 1
ATOM 1523 C CA . ILE A 1 212 ? 13.727 -27.562 -11.594 1 93.69 212 ILE A CA 1
ATOM 1524 C C . ILE A 1 212 ? 14.812 -28.234 -10.766 1 93.69 212 ILE A C 1
ATOM 1526 O O . ILE A 1 212 ? 15.008 -29.453 -10.852 1 93.69 212 ILE A O 1
ATOM 1530 N N . LEU A 1 213 ? 15.492 -27.5 -9.977 1 93.25 213 LEU A N 1
ATOM 1531 C CA . LEU A 1 213 ? 16.562 -28.031 -9.156 1 93.25 213 LEU A CA 1
ATOM 1532 C C . LEU A 1 213 ? 16.047 -29.078 -8.18 1 93.25 213 LEU A C 1
ATOM 1534 O O . LEU A 1 213 ? 16.656 -30.125 -7.992 1 93.25 213 LEU A O 1
ATOM 1538 N N . ARG A 1 214 ? 14.93 -28.844 -7.602 1 93.81 214 ARG A N 1
ATOM 1539 C CA . ARG A 1 214 ? 14.414 -29.719 -6.551 1 93.81 214 ARG A CA 1
ATOM 1540 C C . ARG A 1 214 ? 13.758 -30.953 -7.145 1 93.81 214 ARG A C 1
ATOM 1542 O O . ARG A 1 214 ? 13.789 -32.031 -6.539 1 93.81 214 ARG A O 1
ATOM 1549 N N . THR A 1 215 ? 13.195 -30.828 -8.289 1 94.38 215 THR A N 1
ATOM 1550 C CA . THR A 1 215 ? 12.43 -31.938 -8.852 1 94.38 215 THR A CA 1
ATOM 1551 C C . THR A 1 215 ? 13.297 -32.781 -9.789 1 94.38 215 THR A C 1
ATOM 1553 O O . THR A 1 215 ? 13.016 -33.938 -10.023 1 94.38 215 THR A O 1
ATOM 1556 N N . GLY A 1 216 ? 14.281 -32.125 -10.406 1 94.25 216 GLY A N 1
ATOM 1557 C CA . GLY A 1 216 ? 15.062 -32.812 -11.43 1 94.25 216 GLY A CA 1
ATOM 1558 C C . GLY A 1 216 ? 14.289 -33.031 -12.719 1 94.25 216 GLY A C 1
ATOM 1559 O O . GLY A 1 216 ? 14.625 -33.938 -13.492 1 94.25 216 GLY A O 1
ATOM 1560 N N . ALA A 1 217 ? 13.305 -32.281 -12.93 1 95.5 217 ALA A N 1
ATOM 1561 C CA . ALA A 1 217 ? 12.422 -32.469 -14.086 1 95.5 217 ALA A CA 1
ATOM 1562 C C . ALA A 1 217 ? 13.188 -32.281 -15.391 1 95.5 217 ALA A C 1
ATOM 1564 O O . ALA A 1 217 ? 13.969 -31.328 -15.531 1 95.5 217 ALA A O 1
ATOM 1565 N N . GLU A 1 218 ? 13.008 -33.094 -16.344 1 96.5 218 GLU A N 1
ATOM 1566 C CA . GLU A 1 218 ? 13.625 -33 -17.672 1 96.5 218 GLU A CA 1
ATOM 1567 C C . GLU A 1 218 ? 12.633 -32.5 -18.703 1 96.5 218 GLU A C 1
ATOM 1569 O O . GLU A 1 218 ? 12.984 -31.672 -19.547 1 96.5 218 GLU A O 1
ATOM 1574 N N . ARG A 1 219 ? 11.508 -33 -18.672 1 97 219 ARG A N 1
ATOM 1575 C CA . ARG A 1 219 ? 10.414 -32.594 -19.531 1 97 219 ARG A CA 1
ATOM 1576 C C . ARG A 1 219 ? 9.203 -32.156 -18.719 1 97 219 ARG A C 1
ATOM 1578 O O . ARG A 1 219 ? 8.164 -32.812 -18.734 1 97 219 ARG A O 1
ATOM 1585 N N . PRO A 1 220 ? 9.359 -31.016 -18.078 1 98.06 220 PRO A N 1
ATOM 1586 C CA . PRO A 1 220 ? 8.297 -30.578 -17.172 1 98.06 220 PRO A CA 1
ATOM 1587 C C . PRO A 1 220 ? 7.094 -30 -17.922 1 98.06 220 PRO A C 1
ATOM 1589 O O . PRO A 1 220 ? 7.238 -29.484 -19.031 1 98.06 220 PRO A O 1
ATOM 1592 N N . LEU A 1 221 ? 5.926 -30.188 -17.328 1 98.62 221 LEU A N 1
ATOM 1593 C CA . LEU A 1 221 ? 4.68 -29.531 -17.703 1 98.62 221 LEU A CA 1
ATOM 1594 C C . LEU A 1 221 ? 4.141 -28.688 -16.562 1 98.62 221 LEU A C 1
ATOM 1596 O O . LEU A 1 221 ? 3.82 -29.219 -15.492 1 98.62 221 LEU A O 1
ATOM 1600 N N . VAL A 1 222 ? 4.07 -27.375 -16.75 1 98.69 222 VAL A N 1
ATOM 1601 C CA . VAL A 1 222 ? 3.455 -26.531 -15.742 1 98.69 222 VAL A CA 1
ATOM 1602 C C . VAL A 1 222 ? 1.934 -26.594 -15.859 1 98.69 222 VAL A C 1
ATOM 1604 O O . VAL A 1 222 ? 1.377 -26.438 -16.953 1 98.69 222 VAL A O 1
ATOM 1607 N N . VAL A 1 223 ? 1.3 -26.953 -14.773 1 98.81 223 VAL A N 1
ATOM 1608 C CA . VAL A 1 223 ? -0.158 -27.016 -14.734 1 98.81 223 VAL A CA 1
ATOM 1609 C C . VAL A 1 223 ? -0.698 -25.922 -13.797 1 98.81 223 VAL A C 1
ATOM 1611 O O . VAL A 1 223 ? -0.378 -25.906 -12.609 1 98.81 223 VAL A O 1
ATOM 1614 N N . GLY A 1 224 ? -1.473 -25.016 -14.297 1 98.44 224 GLY A N 1
ATOM 1615 C CA . GLY A 1 224 ? -1.952 -23.906 -13.477 1 98.44 224 GLY A CA 1
ATOM 1616 C C . GLY A 1 224 ? -3.287 -23.359 -13.945 1 98.44 224 GLY A C 1
ATOM 1617 O O . GLY A 1 224 ? -3.846 -23.828 -14.938 1 98.44 224 GLY A O 1
ATOM 1618 N N . ASP A 1 225 ? -3.865 -22.438 -13.164 1 97.75 225 ASP A N 1
ATOM 1619 C CA . ASP A 1 225 ? -5.152 -21.828 -13.477 1 97.75 225 ASP A CA 1
ATOM 1620 C C . ASP A 1 225 ? -5.008 -20.328 -13.727 1 97.75 225 ASP A C 1
ATOM 1622 O O . ASP A 1 225 ? -5.98 -19.656 -14.07 1 97.75 225 ASP A O 1
ATOM 1626 N N . ARG A 1 226 ? -3.807 -19.844 -13.586 1 97.12 226 ARG A N 1
ATOM 1627 C CA . ARG A 1 226 ? -3.617 -18.406 -13.672 1 97.12 226 ARG A CA 1
ATOM 1628 C C . ARG A 1 226 ? -2.65 -18.047 -14.797 1 97.12 226 ARG A C 1
ATOM 1630 O O . ARG A 1 226 ? -1.553 -18.609 -14.883 1 97.12 226 ARG A O 1
ATOM 1637 N N . LEU A 1 227 ? -3.02 -17.047 -15.609 1 98.5 227 LEU A N 1
ATOM 1638 C CA . LEU A 1 227 ? -2.223 -16.672 -16.766 1 98.5 227 LEU A CA 1
ATOM 1639 C C . LEU A 1 227 ? -0.977 -15.898 -16.344 1 98.5 227 LEU A C 1
ATOM 1641 O O . LEU A 1 227 ? 0.129 -16.203 -16.797 1 98.5 227 LEU A O 1
ATOM 1645 N N . ASP A 1 228 ? -1.088 -15.023 -15.414 1 97.12 228 ASP A N 1
ATOM 1646 C CA . ASP A 1 228 ? -0.002 -14.102 -15.102 1 97.12 228 ASP A CA 1
ATOM 1647 C C . ASP A 1 228 ? 0.935 -14.695 -14.047 1 97.12 228 ASP A C 1
ATOM 1649 O O . ASP A 1 228 ? 1.849 -14.023 -13.57 1 97.12 228 ASP A O 1
ATOM 1653 N N . THR A 1 229 ? 0.68 -15.945 -13.609 1 96.38 229 THR A N 1
ATOM 1654 C CA . THR A 1 229 ? 1.581 -16.625 -12.688 1 96.38 229 THR A CA 1
ATOM 1655 C C . THR A 1 229 ? 2.059 -17.953 -13.273 1 96.38 229 THR A C 1
ATOM 1657 O O . THR A 1 229 ? 3.146 -18.031 -13.844 1 96.38 229 THR A O 1
ATOM 1660 N N . ASP A 1 230 ? 1.173 -18.875 -13.422 1 98 230 ASP A N 1
ATOM 1661 C CA . ASP A 1 230 ? 1.553 -20.219 -13.867 1 98 230 ASP A CA 1
ATOM 1662 C C . ASP A 1 230 ? 1.997 -20.203 -15.328 1 98 230 ASP A C 1
ATOM 1664 O O . ASP A 1 230 ? 3.107 -20.625 -15.648 1 98 230 ASP A O 1
ATOM 1668 N N . ILE A 1 231 ? 1.146 -19.625 -16.219 1 98.5 231 ILE A N 1
ATOM 1669 C CA . ILE A 1 231 ? 1.409 -19.672 -17.656 1 98.5 231 ILE A CA 1
ATOM 1670 C C . ILE A 1 231 ? 2.59 -18.766 -18 1 98.5 231 ILE A C 1
ATOM 1672 O O . ILE A 1 231 ? 3.477 -19.156 -18.75 1 98.5 231 ILE A O 1
ATOM 1676 N N . GLU A 1 232 ? 2.58 -17.641 -17.422 1 98.19 232 GLU A N 1
ATOM 1677 C CA . GLU A 1 232 ? 3.719 -16.75 -17.625 1 98.19 232 GLU A CA 1
ATOM 1678 C C . GLU A 1 232 ? 5.008 -17.359 -17.109 1 98.19 232 GLU A C 1
ATOM 1680 O O . GLU A 1 232 ? 6.074 -17.203 -17.703 1 98.19 232 GLU A O 1
ATOM 1685 N N . GLY A 1 233 ? 4.918 -18.031 -15.953 1 97.25 233 GLY A N 1
ATOM 1686 C CA . GLY A 1 233 ? 6.074 -18.734 -15.43 1 97.25 233 GLY A CA 1
ATOM 1687 C C . GLY A 1 233 ? 6.605 -19.797 -16.375 1 97.25 233 GLY A C 1
ATOM 1688 O O . GLY A 1 233 ? 7.816 -19.922 -16.547 1 97.25 233 GLY A O 1
ATOM 1689 N N . ALA A 1 234 ? 5.73 -20.547 -16.953 1 97.75 234 ALA A N 1
ATOM 1690 C CA . ALA A 1 234 ? 6.125 -21.547 -17.938 1 97.75 234 ALA A CA 1
ATOM 1691 C C . ALA A 1 234 ? 6.797 -20.891 -19.141 1 97.75 234 ALA A C 1
ATOM 1693 O O . ALA A 1 234 ? 7.836 -21.359 -19.609 1 97.75 234 ALA A O 1
ATOM 1694 N N . PHE A 1 235 ? 6.215 -19.797 -19.609 1 97.38 235 PHE A N 1
ATOM 1695 C CA . PHE A 1 235 ? 6.762 -19.031 -20.719 1 97.38 235 PHE A CA 1
ATOM 1696 C C . PHE A 1 235 ? 8.18 -18.562 -20.422 1 97.38 235 PHE A C 1
ATOM 1698 O O . PHE A 1 235 ? 9.094 -18.766 -21.219 1 97.38 235 PHE A O 1
ATOM 1705 N N . ASN A 1 236 ? 8.32 -18.031 -19.25 1 95.56 236 ASN A N 1
ATOM 1706 C CA . ASN A 1 236 ? 9.625 -17.531 -18.844 1 95.56 236 ASN A CA 1
ATOM 1707 C C . ASN A 1 236 ? 10.648 -18.656 -18.703 1 95.56 236 ASN A C 1
ATOM 1709 O O . ASN A 1 236 ? 11.836 -18.453 -18.953 1 95.56 236 ASN A O 1
ATOM 1713 N N . GLY A 1 237 ? 10.195 -19.781 -18.328 1 94.88 237 GLY A N 1
ATOM 1714 C CA . GLY A 1 237 ? 11.062 -20.938 -18.156 1 94.88 237 GLY A CA 1
ATOM 1715 C C . GLY A 1 237 ? 11.297 -21.703 -19.453 1 94.88 237 GLY A C 1
ATOM 1716 O O . GLY A 1 237 ? 12.125 -22.609 -19.484 1 94.88 237 GLY A O 1
ATOM 1717 N N . GLY A 1 238 ? 10.547 -21.391 -20.484 1 95.62 238 GLY A N 1
ATOM 1718 C CA . GLY A 1 238 ? 10.688 -22.078 -21.75 1 95.62 238 GLY A CA 1
ATOM 1719 C C . GLY A 1 238 ? 10.148 -23.5 -21.734 1 95.62 238 GLY A C 1
ATOM 1720 O O . GLY A 1 238 ? 10.734 -24.406 -22.328 1 95.62 238 GLY A O 1
ATOM 1721 N N . VAL A 1 239 ? 9.117 -23.688 -20.953 1 97.19 239 VAL A N 1
ATOM 1722 C CA . VAL A 1 239 ? 8.547 -25.031 -20.844 1 97.19 239 VAL A CA 1
ATOM 1723 C C . VAL A 1 239 ? 7.062 -24.984 -21.219 1 97.19 239 VAL A C 1
ATOM 1725 O O . VAL A 1 239 ? 6.469 -23.906 -21.297 1 97.19 239 VAL A O 1
ATOM 1728 N N . ASP A 1 240 ? 6.469 -26.094 -21.469 1 98.31 240 ASP A N 1
ATOM 1729 C CA . ASP A 1 240 ? 5.07 -26.203 -21.859 1 98.31 240 ASP A CA 1
ATOM 1730 C C . ASP A 1 240 ? 4.141 -26.062 -20.656 1 98.31 240 ASP A C 1
ATOM 1732 O O . ASP A 1 240 ? 4.566 -26.25 -19.516 1 98.31 240 ASP A O 1
ATOM 1736 N N . SER A 1 241 ? 2.887 -25.703 -20.938 1 98.81 241 SER A N 1
ATOM 1737 C CA . SER A 1 241 ? 1.934 -25.5 -19.844 1 98.81 241 SER A CA 1
ATOM 1738 C C . SER A 1 241 ? 0.554 -26.031 -20.219 1 98.81 241 SER A C 1
ATOM 1740 O O . SER A 1 241 ? 0.202 -26.109 -21.391 1 98.81 241 SER A O 1
ATOM 1742 N N . LEU A 1 242 ? -0.132 -26.484 -19.219 1 98.88 242 LEU A N 1
ATOM 1743 C CA . LEU A 1 242 ? -1.551 -26.812 -19.266 1 98.88 242 LEU A CA 1
ATOM 1744 C C . LEU A 1 242 ? -2.363 -25.875 -18.391 1 98.88 242 LEU A C 1
ATOM 1746 O O . LEU A 1 242 ? -2.174 -25.828 -17.172 1 98.88 242 LEU A O 1
ATOM 1750 N N . LEU A 1 243 ? -3.236 -25.078 -19.016 1 98.81 243 LEU A N 1
ATOM 1751 C CA . LEU A 1 243 ? -4.191 -24.25 -18.266 1 98.81 243 LEU A CA 1
ATOM 1752 C C . LEU A 1 243 ? -5.457 -25.047 -17.969 1 98.81 243 LEU A C 1
ATOM 1754 O O . LEU A 1 243 ? -6.102 -25.578 -18.875 1 98.81 243 LEU A O 1
ATOM 1758 N N . VAL A 1 244 ? -5.734 -25.141 -16.703 1 98.62 244 VAL A N 1
ATOM 1759 C CA . VAL A 1 244 ? -7.023 -25.719 -16.312 1 98.62 244 VAL A CA 1
ATOM 1760 C C . VAL A 1 244 ? -7.988 -24.594 -15.938 1 98.62 244 VAL A C 1
ATOM 1762 O O . VAL A 1 244 ? -7.566 -23.547 -15.422 1 98.62 244 VAL A O 1
ATOM 1765 N N . LEU A 1 245 ? -9.266 -24.781 -16.172 1 97.88 245 LEU A N 1
ATOM 1766 C CA . LEU A 1 245 ? -10.258 -23.719 -16.016 1 97.88 245 LEU A CA 1
ATOM 1767 C C . LEU A 1 245 ? -11.023 -23.891 -14.695 1 97.88 245 LEU A C 1
ATOM 1769 O O . LEU A 1 245 ? -12.227 -23.625 -14.641 1 97.88 245 LEU A O 1
ATOM 1773 N N . THR A 1 246 ? -10.328 -24.359 -13.656 1 96.88 246 THR A N 1
ATOM 1774 C CA . THR A 1 246 ? -10.953 -24.656 -12.367 1 96.88 246 THR A CA 1
ATOM 1775 C C . THR A 1 246 ? -10.742 -23.5 -11.391 1 96.88 246 THR A C 1
ATOM 1777 O O . THR A 1 246 ? -11.328 -23.484 -10.312 1 96.88 246 THR A O 1
ATOM 1780 N N . GLY A 1 247 ? -9.93 -22.578 -11.789 1 93.88 247 GLY A N 1
ATOM 1781 C CA . GLY A 1 247 ? -9.57 -21.531 -10.852 1 93.88 247 GLY A CA 1
ATOM 1782 C C . GLY A 1 247 ? -9.859 -20.141 -11.375 1 93.88 247 GLY A C 1
ATOM 1783 O O . GLY A 1 247 ? -10.992 -19.844 -11.766 1 93.88 247 GLY A O 1
ATOM 1784 N N . VAL A 1 248 ? -8.906 -19.328 -11.609 1 92.69 248 VAL A N 1
ATOM 1785 C CA . VAL A 1 248 ? -9 -17.891 -11.75 1 92.69 248 VAL A CA 1
ATOM 1786 C C . VAL A 1 248 ? -9.344 -17.531 -13.195 1 92.69 248 VAL A C 1
ATOM 1788 O O . VAL A 1 248 ? -10.188 -16.672 -13.445 1 92.69 248 VAL A O 1
ATOM 1791 N N . THR A 1 249 ? -8.75 -18.141 -14.195 1 96.88 249 THR A N 1
ATOM 1792 C CA . THR A 1 249 ? -8.852 -17.75 -15.594 1 96.88 249 THR A CA 1
ATOM 1793 C C . THR A 1 249 ? -10.164 -18.234 -16.203 1 96.88 249 THR A C 1
ATOM 1795 O O . THR A 1 249 ? -10.562 -19.375 -16.016 1 96.88 249 THR A O 1
ATOM 1798 N N . ASP A 1 250 ? -10.836 -17.328 -16.859 1 96.69 250 ASP A N 1
ATOM 1799 C CA . ASP A 1 250 ? -12.023 -17.75 -17.609 1 96.69 250 ASP A CA 1
ATOM 1800 C C . ASP A 1 250 ? -11.773 -17.656 -19.109 1 96.69 250 ASP A C 1
ATOM 1802 O O . ASP A 1 250 ? -10.672 -17.328 -19.547 1 96.69 250 ASP A O 1
ATOM 1806 N N . GLY A 1 251 ? -12.867 -18.031 -19.859 1 98.06 251 GLY A N 1
ATOM 1807 C CA . GLY A 1 251 ? -12.727 -18.094 -21.312 1 98.06 251 GLY A CA 1
ATOM 1808 C C . GLY A 1 251 ? -12.367 -16.75 -21.938 1 98.06 251 GLY A C 1
ATOM 1809 O O . GLY A 1 251 ? -11.516 -16.688 -22.812 1 98.06 251 GLY A O 1
ATOM 1810 N N . ALA A 1 252 ? -13.031 -15.75 -21.5 1 98.12 252 ALA A N 1
ATOM 1811 C CA . ALA A 1 252 ? -12.805 -14.422 -22.062 1 98.12 252 ALA A CA 1
ATOM 1812 C C . ALA A 1 252 ? -11.367 -13.961 -21.844 1 98.12 252 ALA A C 1
ATOM 1814 O O . ALA A 1 252 ? -10.727 -13.43 -22.75 1 98.12 252 ALA A O 1
ATOM 1815 N N . GLN A 1 253 ? -10.828 -14.203 -20.625 1 98 253 GLN A N 1
ATOM 1816 C CA . GLN A 1 253 ? -9.453 -13.852 -20.312 1 98 253 GLN A CA 1
ATOM 1817 C C . GLN A 1 253 ? -8.469 -14.625 -21.172 1 98 253 GLN A C 1
ATOM 1819 O O . GLN A 1 253 ? -7.465 -14.07 -21.641 1 98 253 GLN A O 1
ATOM 1824 N N . LEU A 1 254 ? -8.789 -15.828 -21.344 1 98.69 254 LEU A N 1
ATOM 1825 C CA . LEU A 1 254 ? -7.918 -16.688 -22.141 1 98.69 254 LEU A CA 1
ATOM 1826 C C . LEU A 1 254 ? -7.863 -16.203 -23.594 1 98.69 254 LEU A C 1
ATOM 1828 O O . LEU A 1 254 ? -6.781 -16.125 -24.172 1 98.69 254 LEU A O 1
ATOM 1832 N N . LEU A 1 255 ? -8.992 -15.859 -24.156 1 98.69 255 LEU A N 1
ATOM 1833 C CA . LEU A 1 255 ? -9.055 -15.43 -25.547 1 98.69 255 LEU A CA 1
ATOM 1834 C C . LEU A 1 255 ? -8.305 -14.117 -25.734 1 98.69 255 LEU A C 1
ATOM 1836 O O . LEU A 1 255 ? -7.738 -13.875 -26.812 1 98.69 255 LEU A O 1
ATOM 1840 N N . ALA A 1 256 ? -8.234 -13.383 -24.75 1 98.44 256 ALA A N 1
ATOM 1841 C CA . ALA A 1 256 ? -7.59 -12.078 -24.812 1 98.44 256 ALA A CA 1
ATOM 1842 C C . ALA A 1 256 ? -6.145 -12.156 -24.344 1 98.44 256 ALA A C 1
ATOM 1844 O O . ALA A 1 256 ? -5.5 -11.125 -24.125 1 98.44 256 ALA A O 1
ATOM 1845 N N . ALA A 1 257 ? -5.609 -13.281 -24.141 1 98.56 257 ALA A N 1
ATOM 1846 C CA . ALA A 1 257 ? -4.27 -13.461 -23.578 1 98.56 257 ALA A CA 1
ATOM 1847 C C . ALA A 1 257 ? -3.207 -12.914 -24.531 1 98.56 257 ALA A C 1
ATOM 1849 O O . ALA A 1 257 ? -3.205 -13.234 -25.719 1 98.56 257 ALA A O 1
ATOM 1850 N N . PRO A 1 258 ? -2.281 -12.094 -24.094 1 98.5 258 PRO A N 1
ATOM 1851 C CA . PRO A 1 258 ? -1.082 -11.789 -24.875 1 98.5 258 PRO A CA 1
ATOM 1852 C C . PRO A 1 258 ? -0.16 -12.992 -25.031 1 98.5 258 PRO A C 1
ATOM 1854 O O . PRO A 1 258 ? -0.329 -14.008 -24.344 1 98.5 258 PRO A O 1
ATOM 1857 N N . PRO A 1 259 ? 0.784 -12.945 -25.828 1 98.19 259 PRO A N 1
ATOM 1858 C CA . PRO A 1 259 ? 1.605 -14.109 -26.172 1 98.19 259 PRO A CA 1
ATOM 1859 C C . PRO A 1 259 ? 2.213 -14.789 -24.953 1 98.19 259 PRO A C 1
ATOM 1861 O O . PRO A 1 259 ? 2.178 -16.016 -24.844 1 98.19 259 PRO A O 1
ATOM 1864 N N . HIS A 1 260 ? 2.689 -14.062 -23.953 1 98.12 260 HIS A N 1
ATOM 1865 C CA . HIS A 1 260 ? 3.367 -14.641 -22.812 1 98.12 260 HIS A CA 1
ATOM 1866 C C . HIS A 1 260 ? 2.371 -15.273 -21.844 1 98.12 260 HIS A C 1
ATOM 1868 O O . HIS A 1 260 ? 2.766 -15.914 -20.859 1 98.12 260 HIS A O 1
ATOM 1874 N N . HIS A 1 261 ? 1.06 -15.125 -22.094 1 98.75 261 HIS A N 1
ATOM 1875 C CA . HIS A 1 261 ? 0.009 -15.703 -21.266 1 98.75 261 HIS A CA 1
ATOM 1876 C C . HIS A 1 261 ? -0.752 -16.781 -22.031 1 98.75 261 HIS A C 1
ATOM 1878 O O . HIS A 1 261 ? -1.821 -17.219 -21.594 1 98.75 261 HIS A O 1
ATOM 1884 N N . ARG A 1 262 ? -0.243 -17.203 -23.172 1 98.81 262 ARG A N 1
ATOM 1885 C CA . ARG A 1 262 ? -0.917 -18.219 -23.984 1 98.81 262 ARG A CA 1
ATOM 1886 C C . ARG A 1 262 ? -0.396 -19.609 -23.656 1 98.81 262 ARG A C 1
ATOM 1888 O O . ARG A 1 262 ? 0.76 -19.938 -23.938 1 98.81 262 ARG A O 1
ATOM 1895 N N . PRO A 1 263 ? -1.244 -20.453 -23.078 1 98.81 263 PRO A N 1
ATOM 1896 C CA . PRO A 1 263 ? -0.809 -21.797 -22.672 1 98.81 263 PRO A CA 1
ATOM 1897 C C . PRO A 1 263 ? -0.584 -22.734 -23.844 1 98.81 263 PRO A C 1
ATOM 1899 O O . PRO A 1 263 ? -1.136 -22.516 -24.938 1 98.81 263 PRO A O 1
ATOM 1902 N N . THR A 1 264 ? 0.237 -23.781 -23.641 1 98.69 264 THR A N 1
ATOM 1903 C CA . THR A 1 264 ? 0.433 -24.844 -24.641 1 98.69 264 THR A CA 1
ATOM 1904 C C . THR A 1 264 ? -0.842 -25.656 -24.812 1 98.69 264 THR A C 1
ATOM 1906 O O . THR A 1 264 ? -1.24 -25.953 -25.938 1 98.69 264 THR A O 1
ATOM 1909 N N . TYR A 1 265 ? -1.468 -26 -23.703 1 98.81 265 TYR A N 1
ATOM 1910 C CA . TYR A 1 265 ? -2.688 -26.797 -23.688 1 98.81 265 TYR A CA 1
ATOM 1911 C C . TYR A 1 265 ? -3.748 -26.141 -22.797 1 98.81 265 TYR A C 1
ATOM 1913 O O . TYR A 1 265 ? -3.424 -25.359 -21.906 1 98.81 265 TYR A O 1
ATOM 1921 N N . VAL A 1 266 ? -5.004 -26.531 -23.078 1 98.56 266 VAL A N 1
ATOM 1922 C CA . VAL A 1 266 ? -6.133 -26.047 -22.297 1 98.56 266 VAL A CA 1
ATOM 1923 C C . VAL A 1 266 ? -7.086 -27.203 -22 1 98.56 266 VAL A C 1
ATOM 1925 O O . VAL A 1 266 ? -7.402 -27.984 -22.891 1 98.56 266 VAL A O 1
ATOM 1928 N N . ASP A 1 267 ? -7.496 -27.297 -20.781 1 98.25 267 ASP A N 1
ATOM 1929 C CA . ASP A 1 267 ? -8.492 -28.297 -20.438 1 98.25 267 ASP A CA 1
ATOM 1930 C C . ASP A 1 267 ? -9.352 -27.844 -19.25 1 98.25 267 ASP A C 1
ATOM 1932 O O . ASP A 1 267 ? -9.094 -26.797 -18.656 1 98.25 267 ASP A O 1
ATOM 1936 N N . ALA A 1 268 ? -10.445 -28.578 -19.016 1 97.69 268 ALA A N 1
ATOM 1937 C CA . ALA A 1 268 ? -11.422 -28.188 -18 1 97.69 268 ALA A CA 1
ATOM 1938 C C . ALA A 1 268 ? -10.852 -28.359 -16.594 1 97.69 268 ALA A C 1
ATOM 1940 O O . ALA A 1 268 ? -11.117 -27.547 -15.711 1 97.69 268 ALA A O 1
ATOM 1941 N N . ASP A 1 269 ? -10.148 -29.406 -16.422 1 98.19 269 ASP A N 1
ATOM 1942 C CA . ASP A 1 269 ? -9.617 -29.797 -15.117 1 98.19 269 ASP A CA 1
ATOM 1943 C C . ASP A 1 269 ? -8.461 -30.781 -15.266 1 98.19 269 ASP A C 1
ATOM 1945 O O . ASP A 1 269 ? -7.93 -30.969 -16.359 1 98.19 269 ASP A O 1
ATOM 1949 N N . LEU A 1 270 ? -8.023 -31.406 -14.219 1 98.75 270 LEU A N 1
ATOM 1950 C CA . LEU A 1 270 ? -6.797 -32.188 -14.18 1 98.75 270 LEU A CA 1
ATOM 1951 C C . LEU A 1 270 ? -6.973 -33.5 -14.953 1 98.75 270 LEU A C 1
ATOM 1953 O O . LEU A 1 270 ? -5.996 -34.219 -15.219 1 98.75 270 LEU A O 1
ATOM 1957 N N . ARG A 1 271 ? -8.227 -33.875 -15.391 1 98.44 271 ARG A N 1
ATOM 1958 C CA . ARG A 1 271 ? -8.414 -35.031 -16.281 1 98.44 271 ARG A CA 1
ATOM 1959 C C . ARG A 1 271 ? -7.664 -34.812 -17.594 1 98.44 271 ARG A C 1
ATOM 1961 O O . ARG A 1 271 ? -7.348 -35.812 -18.281 1 98.44 271 ARG A O 1
ATOM 1968 N N . GLY A 1 272 ? -7.379 -33.562 -17.859 1 98 272 GLY A N 1
ATOM 1969 C CA . GLY A 1 272 ? -6.621 -33.219 -19.047 1 98 272 GLY A CA 1
ATOM 1970 C C . GLY A 1 272 ? -5.238 -33.844 -19.078 1 98 272 GLY A C 1
ATOM 1971 O O . GLY A 1 272 ? -4.633 -33.969 -20.141 1 98 272 GLY A O 1
ATOM 1972 N N . LEU A 1 273 ? -4.676 -34.219 -17.984 1 98.5 273 LEU A N 1
ATOM 1973 C CA . LEU A 1 273 ? -3.369 -34.875 -17.891 1 98.5 273 LEU A CA 1
ATOM 1974 C C . LEU A 1 273 ? -3.416 -36.281 -18.484 1 98.5 273 LEU A C 1
ATOM 1976 O O . LEU A 1 273 ? -2.387 -36.812 -18.906 1 98.5 273 LEU A O 1
ATOM 1980 N N . LEU A 1 274 ? -4.621 -36.906 -18.484 1 98.31 274 LEU A N 1
ATOM 1981 C CA . LEU A 1 274 ? -4.742 -38.344 -18.703 1 98.31 274 LEU A CA 1
ATOM 1982 C C . LEU A 1 274 ? -5.121 -38.656 -20.141 1 98.31 274 LEU A C 1
ATOM 1984 O O . LEU A 1 274 ? -5.297 -39.812 -20.516 1 98.31 274 LEU A O 1
ATOM 1988 N N . GLY A 1 275 ? -5.309 -37.688 -20.891 1 95.38 275 GLY A N 1
ATOM 1989 C CA . GLY A 1 275 ? -5.664 -37.875 -22.281 1 95.38 275 GLY A CA 1
ATOM 1990 C C . GLY A 1 275 ? -4.797 -37.094 -23.234 1 95.38 275 GLY A C 1
ATOM 1991 O O . GLY A 1 275 ? -3.943 -36.312 -22.812 1 95.38 275 GLY A O 1
ATOM 1992 N N . GLY A 1 276 ? -4.992 -37.375 -24.484 1 95.5 276 GLY A N 1
ATOM 1993 C CA . GLY A 1 276 ? -4.41 -36.531 -25.516 1 95.5 276 GLY A CA 1
ATOM 1994 C C . GLY A 1 276 ? -5.102 -35.188 -25.625 1 95.5 276 GLY A C 1
ATOM 1995 O O . GLY A 1 276 ? -6.062 -34.906 -24.906 1 95.5 276 GLY A O 1
ATOM 1996 N N . GLN A 1 277 ? -4.5 -34.281 -26.422 1 96.94 277 GLN A N 1
ATOM 1997 C CA . GLN A 1 277 ? -5.055 -32.969 -26.734 1 96.94 277 GLN A CA 1
ATOM 1998 C C . GLN A 1 277 ? -5.355 -32.844 -28.234 1 96.94 277 GLN A C 1
ATOM 2000 O O . GLN A 1 277 ? -4.473 -33.062 -29.062 1 96.94 277 GLN A O 1
ATOM 2005 N N . PRO A 1 278 ? -6.578 -32.562 -28.516 1 96.75 278 PRO A N 1
ATOM 2006 C CA . PRO A 1 278 ? -6.922 -32.438 -29.938 1 96.75 278 PRO A CA 1
ATOM 2007 C C . PRO A 1 278 ? -6.172 -31.312 -30.641 1 96.75 278 PRO A C 1
ATOM 2009 O O . PRO A 1 278 ? -5.957 -30.25 -30.062 1 96.75 278 PRO A O 1
ATOM 2012 N N . GLU A 1 279 ? -5.895 -31.547 -31.859 1 96.75 279 GLU A N 1
ATOM 2013 C CA . GLU A 1 279 ? -5.223 -30.531 -32.656 1 96.75 279 GLU A CA 1
ATOM 2014 C C . GLU A 1 279 ? 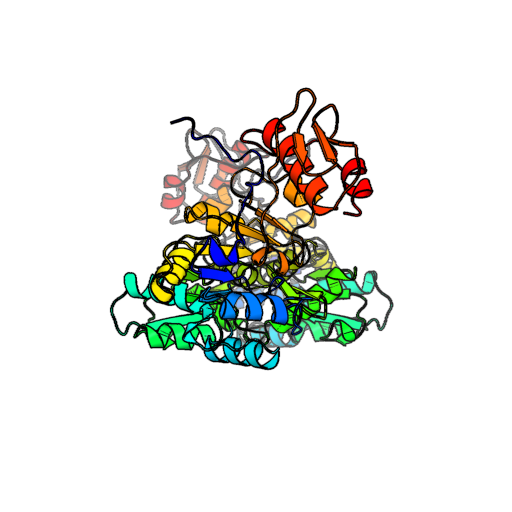-6.211 -29.484 -33.156 1 96.75 279 GLU A C 1
ATOM 2016 O O . GLU A 1 279 ? -7.34 -29.812 -33.531 1 96.75 279 GLU A O 1
ATOM 2021 N N . VAL A 1 280 ? -5.809 -28.312 -33.156 1 98.19 280 VAL A N 1
ATOM 2022 C CA . VAL A 1 280 ? -6.539 -27.234 -33.812 1 98.19 280 VAL A CA 1
ATOM 2023 C C . VAL A 1 280 ? -6.02 -27.062 -35.25 1 98.19 280 VAL A C 1
ATOM 2025 O O . VAL A 1 280 ? -4.824 -26.828 -35.438 1 98.19 280 VAL A O 1
ATOM 2028 N N . VAL A 1 281 ? -6.871 -27.125 -36.156 1 97.44 281 VAL A N 1
ATOM 2029 C CA . VAL A 1 281 ? -6.438 -27.141 -37.562 1 97.44 281 VAL A CA 1
ATOM 2030 C C . VAL A 1 281 ? -6.965 -25.906 -38.281 1 97.44 281 VAL A C 1
ATOM 2032 O O . VAL A 1 281 ? -8.109 -25.5 -38.062 1 97.44 281 VAL A O 1
ATOM 2035 N N . ALA A 1 282 ? -6.059 -25.344 -39.094 1 96.25 282 ALA A N 1
ATOM 2036 C CA . ALA A 1 282 ? -6.508 -24.266 -39.969 1 96.25 282 ALA A CA 1
ATOM 2037 C C . ALA A 1 282 ? -7.391 -24.797 -41.094 1 96.25 282 ALA A C 1
ATOM 2039 O O . ALA A 1 282 ? -7.098 -25.828 -41.656 1 96.25 282 ALA A O 1
ATOM 2040 N N . THR A 1 283 ? -8.438 -24.109 -41.281 1 92.31 283 THR A N 1
ATOM 2041 C CA . THR A 1 283 ? -9.328 -24.422 -42.375 1 92.31 283 THR A CA 1
ATOM 2042 C C . THR A 1 283 ? -9.406 -23.266 -43.375 1 92.31 283 THR A C 1
ATOM 2044 O O . THR A 1 283 ? -8.766 -22.219 -43.156 1 92.31 283 THR A O 1
ATOM 2047 N N . ASP A 1 284 ? -10.164 -23.516 -44.5 1 89.12 284 ASP A N 1
ATOM 2048 C CA . ASP A 1 284 ? -10.328 -22.469 -45.5 1 89.12 284 ASP A CA 1
ATOM 2049 C C . ASP A 1 284 ? -10.992 -21.234 -44.906 1 89.12 284 ASP A C 1
ATOM 2051 O O . ASP A 1 284 ? -10.742 -20.109 -45.344 1 89.12 284 ASP A O 1
ATOM 2055 N N . ASP A 1 285 ? -11.844 -21.531 -43.875 1 87.75 285 ASP A N 1
ATOM 2056 C CA . ASP A 1 285 ? -12.648 -20.422 -43.344 1 87.75 285 ASP A CA 1
ATOM 2057 C C . ASP A 1 285 ? -12.414 -20.266 -41.844 1 87.75 285 ASP A C 1
ATOM 2059 O O . ASP A 1 285 ? -13.352 -19.953 -41.094 1 87.75 285 ASP A O 1
ATOM 2063 N N . GLY A 1 286 ? -11.281 -20.594 -41.375 1 96.88 286 GLY A N 1
ATOM 2064 C CA . GLY A 1 286 ? -11.055 -20.406 -39.938 1 96.88 286 GLY A CA 1
ATOM 2065 C C . GLY A 1 286 ? -10.219 -21.5 -39.312 1 96.88 286 GLY A C 1
ATOM 2066 O O . GLY A 1 286 ? -9.242 -21.969 -39.906 1 96.88 286 GLY A O 1
ATOM 2067 N N . TYR A 1 287 ? -10.578 -21.828 -38.094 1 98.5 287 TYR A N 1
ATOM 2068 C CA . TYR A 1 287 ? -9.852 -22.828 -37.312 1 98.5 287 TYR A CA 1
ATOM 2069 C C . TYR A 1 287 ? -10.797 -23.859 -36.719 1 98.5 287 TYR A C 1
ATOM 2071 O O . TYR A 1 287 ? -11.781 -23.5 -36.062 1 98.5 287 TYR A O 1
ATOM 2079 N N . GLY A 1 288 ? -10.438 -25.078 -36.938 1 98.19 288 GLY A N 1
ATOM 2080 C CA . GLY A 1 288 ? -11.312 -26.156 -36.5 1 98.19 288 GLY A CA 1
ATOM 2081 C C . GLY A 1 288 ? -10.711 -27.016 -35.406 1 98.19 288 GLY A C 1
ATOM 2082 O O . GLY A 1 288 ? -9.508 -27.266 -35.406 1 98.19 288 GLY A O 1
ATOM 2083 N N . CYS A 1 289 ? -11.5 -27.516 -34.562 1 98.19 289 CYS A N 1
ATOM 2084 C CA . CYS A 1 289 ? -11.172 -28.484 -33.531 1 98.19 289 CYS A CA 1
ATOM 2085 C C . CYS A 1 289 ? -12.406 -29.281 -33.125 1 98.19 289 CYS A C 1
ATOM 2087 O O . CYS A 1 289 ? -13.414 -28.703 -32.688 1 98.19 289 CYS A O 1
ATOM 2089 N N . GLY A 1 290 ? -12.18 -30.547 -33.281 1 95.75 290 GLY A N 1
ATOM 2090 C CA . GLY A 1 290 ? -13.383 -31.344 -33.094 1 95.75 290 GLY A CA 1
ATOM 2091 C C . GLY A 1 290 ? -14.5 -30.969 -34.031 1 95.75 290 GLY A C 1
ATOM 2092 O O . GLY A 1 290 ? -14.297 -30.906 -35.25 1 95.75 290 GLY A O 1
ATOM 2093 N N . GLY A 1 291 ? -15.703 -30.719 -33.625 1 95.94 291 GLY A N 1
ATOM 2094 C CA . GLY A 1 291 ? -16.844 -30.375 -34.438 1 95.94 291 GLY A CA 1
ATOM 2095 C C . GLY A 1 291 ? -17.062 -28.891 -34.594 1 95.94 291 GLY A C 1
ATOM 2096 O O . GLY A 1 291 ? -18.031 -28.438 -35.188 1 95.94 291 GLY A O 1
ATOM 2097 N N . TRP A 1 292 ? -16.047 -28.188 -34.094 1 97.62 292 TRP A N 1
ATOM 2098 C CA . TRP A 1 292 ? -16.219 -26.75 -34.062 1 97.62 292 TRP A CA 1
ATOM 2099 C C . TRP A 1 292 ? -15.344 -26.062 -35.094 1 97.62 292 TRP A C 1
ATOM 2101 O O . TRP A 1 292 ? -14.258 -26.562 -35.406 1 97.62 292 TRP A O 1
ATOM 2111 N N . THR A 1 293 ? -15.789 -24.938 -35.625 1 98.31 293 THR A N 1
ATOM 2112 C CA . THR A 1 293 ? -15.008 -24.016 -36.438 1 98.31 293 THR A CA 1
ATOM 2113 C C . THR A 1 293 ? -15.133 -22.578 -35.906 1 98.31 293 THR A C 1
ATOM 2115 O O . THR A 1 293 ? -16.234 -22.078 -35.719 1 98.31 293 THR A O 1
ATOM 2118 N N . ALA A 1 294 ? -14.055 -21.969 -35.594 1 98.69 294 ALA A N 1
ATOM 2119 C CA . ALA A 1 294 ? -14.016 -20.594 -35.094 1 98.69 294 ALA A CA 1
ATOM 2120 C C . ALA A 1 294 ? -13.422 -19.641 -36.125 1 98.69 294 ALA A C 1
ATOM 2122 O O . ALA A 1 294 ? -12.555 -20.031 -36.906 1 98.69 294 ALA A O 1
ATOM 2123 N N . ARG A 1 295 ? -13.867 -18.375 -36.125 1 98.06 295 ARG A N 1
ATOM 2124 C CA . ARG A 1 295 ? -13.406 -17.344 -37.031 1 98.06 295 ARG A CA 1
ATOM 2125 C C . ARG A 1 295 ? -13.289 -16 -36.312 1 98.06 295 ARG A C 1
ATOM 2127 O O . ARG A 1 295 ? -14.023 -15.734 -35.344 1 98.06 295 ARG A O 1
ATOM 2134 N N . ALA A 1 296 ? -12.336 -15.234 -36.812 1 97.44 296 ALA A N 1
ATOM 2135 C CA . ALA A 1 296 ? -12.234 -13.844 -36.406 1 97.44 296 ALA A CA 1
ATOM 2136 C C . ALA A 1 296 ? -12.688 -12.891 -37.5 1 97.44 296 ALA A C 1
ATOM 2138 O O . ALA A 1 296 ? -12.023 -12.758 -38.531 1 97.44 296 ALA A O 1
ATOM 2139 N N . LYS A 1 297 ? -13.75 -12.273 -37.375 1 95.5 297 LYS A N 1
ATOM 2140 C CA . LYS A 1 297 ? -14.297 -11.242 -38.25 1 95.5 297 LYS A CA 1
ATOM 2141 C C . LYS A 1 297 ? -14.523 -9.938 -37.5 1 95.5 297 LYS A C 1
ATOM 2143 O O . LYS A 1 297 ? -13.609 -9.43 -36.844 1 95.5 297 LYS A O 1
ATOM 2148 N N . GLU A 1 298 ? -15.625 -9.398 -37.5 1 95.94 298 GLU A N 1
ATOM 2149 C CA . GLU A 1 298 ? -15.922 -8.234 -36.688 1 95.94 298 GLU A CA 1
ATOM 2150 C C . GLU A 1 298 ? -15.992 -8.594 -35.219 1 95.94 298 GLU A C 1
ATOM 2152 O O . GLU A 1 298 ? -15.836 -7.734 -34.344 1 95.94 298 GLU A O 1
ATOM 2157 N N . ARG A 1 299 ? -16.25 -9.805 -35 1 98.06 299 ARG A N 1
ATOM 2158 C CA . ARG A 1 299 ? -16.25 -10.453 -33.719 1 98.06 299 ARG A CA 1
ATOM 2159 C C . ARG A 1 299 ? -15.773 -11.898 -33.812 1 98.06 299 ARG A C 1
ATOM 2161 O O . ARG A 1 299 ? -15.562 -12.406 -34.906 1 98.06 299 ARG A O 1
ATOM 2168 N N . LEU A 1 300 ? -15.578 -12.516 -32.688 1 98.44 300 LEU A N 1
ATOM 2169 C CA . LEU A 1 300 ? -15.281 -13.945 -32.719 1 98.44 300 LEU A CA 1
ATOM 2170 C C . LEU A 1 300 ? -16.547 -14.758 -32.938 1 98.44 300 LEU A C 1
ATOM 2172 O O . LEU A 1 300 ? -17.562 -14.539 -32.25 1 98.44 300 LEU A O 1
ATOM 2176 N N . GLU A 1 301 ? -16.406 -15.594 -33.875 1 98.38 301 GLU A N 1
ATOM 2177 C CA . GLU A 1 301 ? -17.562 -16.438 -34.219 1 98.38 301 GLU A CA 1
ATOM 2178 C C . GLU A 1 301 ? -17.234 -17.922 -34.031 1 98.38 301 GLU A C 1
ATOM 2180 O O . GLU A 1 301 ? -16.078 -18.328 -34.219 1 98.38 301 GLU A O 1
ATOM 2185 N N . LEU A 1 302 ? -18.203 -18.656 -33.656 1 98.31 302 LEU A N 1
ATOM 2186 C CA . LEU A 1 302 ? -18.078 -20.094 -33.438 1 98.31 302 LEU A CA 1
ATOM 2187 C C . LEU A 1 302 ? -19.266 -20.844 -34.031 1 98.31 302 LEU A C 1
ATOM 2189 O O . LEU A 1 302 ? -20.422 -20.5 -33.75 1 98.31 302 LEU A O 1
ATOM 2193 N N . GLU A 1 303 ? -18.938 -21.812 -34.875 1 97.5 303 GLU A N 1
ATOM 2194 C CA . GLU A 1 303 ? -19.953 -22.656 -35.469 1 97.5 303 GLU A CA 1
ATOM 2195 C C . GLU A 1 303 ? -19.641 -24.141 -35.281 1 97.5 303 GLU A C 1
ATOM 2197 O O . GLU A 1 303 ? -18.484 -24.531 -35.188 1 97.5 303 GLU A O 1
ATOM 2202 N N . GLY A 1 304 ? -20.75 -24.922 -35.219 1 97 304 GLY A N 1
ATOM 2203 C CA . GLY A 1 304 ? -20.578 -26.359 -35.062 1 97 304 GLY A CA 1
ATOM 2204 C C . GLY A 1 304 ? -21.125 -26.891 -33.75 1 97 304 GLY A C 1
ATOM 2205 O O . GLY A 1 304 ? -21.969 -26.266 -33.125 1 97 304 GLY A O 1
ATOM 2206 N N . GLU A 1 305 ? -20.734 -28.125 -33.469 1 97.06 305 GLU A N 1
ATOM 2207 C CA . GLU A 1 305 ? -21.109 -28.812 -32.25 1 97.06 305 GLU A CA 1
ATOM 2208 C C . GLU A 1 305 ? -20.016 -29.781 -31.797 1 97.06 305 GLU A C 1
ATOM 2210 O O . GLU A 1 305 ? -19.281 -30.312 -32.625 1 97.06 305 GLU A O 1
ATOM 2215 N N . GLY A 1 306 ? -19.969 -29.953 -30.531 1 96.75 306 GLY A N 1
ATOM 2216 C CA . GLY A 1 306 ? -18.938 -30.828 -29.969 1 96.75 306 GLY A CA 1
ATOM 2217 C C . GLY A 1 306 ? -18.656 -30.531 -28.5 1 96.75 306 GLY A C 1
ATOM 2218 O O . GLY A 1 306 ? -19.5 -30 -27.797 1 96.75 306 GLY A O 1
ATOM 2219 N N . GLU A 1 307 ? -17.547 -30.969 -28.078 1 96.94 307 GLU A N 1
ATOM 2220 C CA . GLU A 1 307 ? -17.141 -30.734 -26.703 1 96.94 307 GLU A CA 1
ATOM 2221 C C . GLU A 1 307 ? -16.781 -29.266 -26.469 1 96.94 307 GLU A C 1
ATOM 2223 O O . GLU A 1 307 ? -16.172 -28.625 -27.328 1 96.94 307 GLU A O 1
ATOM 2228 N N . THR A 1 308 ? -17.156 -28.797 -25.375 1 97.62 308 THR A N 1
ATOM 2229 C CA . THR A 1 308 ? -16.984 -27.391 -25.016 1 97.62 308 THR A CA 1
ATOM 2230 C C . THR A 1 308 ? -15.523 -26.969 -25.188 1 97.62 308 THR A C 1
ATOM 2232 O O . THR A 1 308 ? -15.25 -25.922 -25.781 1 97.62 308 THR A O 1
ATOM 2235 N N . LEU A 1 309 ? -14.562 -27.766 -24.766 1 97.94 309 LEU A N 1
ATOM 2236 C CA . LEU A 1 309 ? -13.156 -27.391 -24.781 1 97.94 309 LEU A CA 1
ATOM 2237 C C . LEU A 1 309 ? -12.625 -27.344 -26.203 1 97.94 309 LEU A C 1
ATOM 2239 O O . LEU A 1 309 ? -11.727 -26.562 -26.516 1 97.94 309 LEU A O 1
ATOM 2243 N N . ASP A 1 310 ? -13.125 -28.172 -27.047 1 98.25 310 ASP A N 1
ATOM 2244 C CA . ASP A 1 310 ? -12.719 -28.109 -28.438 1 98.25 310 ASP A CA 1
ATOM 2245 C C . ASP A 1 310 ? -13.102 -26.766 -29.078 1 98.25 310 ASP A C 1
ATOM 2247 O O . ASP A 1 310 ? -12.32 -26.188 -29.828 1 98.25 310 ASP A O 1
ATOM 2251 N N . GLY A 1 311 ? -14.297 -26.406 -28.703 1 98.56 311 GLY A N 1
ATOM 2252 C CA . GLY A 1 311 ? -14.727 -25.094 -29.172 1 98.56 311 GLY A CA 1
ATOM 2253 C C . GLY A 1 311 ? -13.844 -23.969 -28.656 1 98.56 311 GLY A C 1
ATOM 2254 O O . GLY A 1 311 ? -13.516 -23.047 -29.406 1 98.56 311 GLY A O 1
ATOM 2255 N N . LEU A 1 312 ? -13.477 -24.062 -27.391 1 98.75 312 LEU A N 1
ATOM 2256 C CA . LEU A 1 312 ? -12.617 -23.047 -26.797 1 98.75 312 LEU A CA 1
ATOM 2257 C C . LEU A 1 312 ? -11.242 -23.031 -27.469 1 98.75 312 LEU A C 1
ATOM 2259 O O . LEU A 1 312 ? -10.68 -21.969 -27.719 1 98.75 312 LEU A O 1
ATOM 2263 N N . ARG A 1 313 ? -10.688 -24.172 -27.766 1 98.56 313 ARG A N 1
ATOM 2264 C CA . ARG A 1 313 ? -9.406 -24.266 -28.453 1 98.56 313 ARG A CA 1
ATOM 2265 C C . ARG A 1 313 ? -9.469 -23.625 -29.828 1 98.56 313 ARG A C 1
ATOM 2267 O O . ARG A 1 313 ? -8.555 -22.891 -30.234 1 98.56 313 ARG A O 1
ATOM 2274 N N . ALA A 1 314 ? -10.539 -23.906 -30.516 1 98.69 314 ALA A N 1
ATOM 2275 C CA . ALA A 1 314 ? -10.734 -23.281 -31.812 1 98.69 314 ALA A CA 1
ATOM 2276 C C . ALA A 1 314 ? -10.797 -21.766 -31.703 1 98.69 314 ALA A C 1
ATOM 2278 O O . ALA A 1 314 ? -10.195 -21.047 -32.5 1 98.69 314 ALA A O 1
ATOM 2279 N N . LEU A 1 315 ? -11.539 -21.328 -30.719 1 98.81 315 LEU A N 1
ATOM 2280 C CA . LEU A 1 315 ? -11.664 -19.891 -30.484 1 98.81 315 LEU A CA 1
ATOM 2281 C C . LEU A 1 315 ? -10.305 -19.281 -30.156 1 98.81 315 LEU A C 1
ATOM 2283 O O . LEU A 1 315 ? -10.008 -18.156 -30.578 1 98.81 315 LEU A O 1
ATOM 2287 N N . CYS A 1 316 ? -9.531 -20 -29.359 1 98.81 316 CYS A N 1
ATOM 2288 C CA . CYS A 1 316 ? -8.188 -19.516 -29.047 1 98.81 316 CYS A CA 1
ATOM 2289 C C . CYS A 1 316 ? -7.391 -19.281 -30.328 1 98.81 316 CYS A C 1
ATOM 2291 O O . CYS A 1 316 ? -6.754 -18.234 -30.484 1 98.81 316 CYS A O 1
ATOM 2293 N N . ALA A 1 317 ? -7.457 -20.219 -31.219 1 98.62 317 ALA A N 1
ATOM 2294 C CA . ALA A 1 317 ? -6.711 -20.109 -32.469 1 98.62 317 ALA A CA 1
ATOM 2295 C C . ALA A 1 317 ? -7.16 -18.891 -33.281 1 98.62 317 ALA A C 1
ATOM 2297 O O . ALA A 1 317 ? -6.328 -18.125 -33.781 1 98.62 317 ALA A O 1
ATOM 2298 N N . ALA A 1 318 ? -8.461 -18.734 -33.375 1 98.62 318 ALA A N 1
ATOM 2299 C CA . ALA A 1 318 ? -8.992 -17.578 -34.094 1 98.62 318 ALA A CA 1
ATOM 2300 C C . ALA A 1 318 ? -8.555 -16.266 -33.469 1 98.62 318 ALA A C 1
ATOM 2302 O O . ALA A 1 318 ? -8.078 -15.359 -34.156 1 98.62 318 ALA A O 1
ATOM 2303 N N . ALA A 1 319 ? -8.688 -16.203 -32.188 1 98.69 319 ALA A N 1
ATOM 2304 C CA . ALA A 1 319 ? -8.398 -14.984 -31.422 1 98.69 319 ALA A CA 1
ATOM 2305 C C . ALA A 1 319 ? -6.902 -14.664 -31.469 1 98.69 319 ALA A C 1
ATOM 2307 O O . ALA A 1 319 ? -6.512 -13.531 -31.766 1 98.69 319 ALA A O 1
ATOM 2308 N N . TRP A 1 320 ? -6.066 -15.664 -31.156 1 98.44 320 TRP A N 1
ATOM 2309 C CA . TRP A 1 320 ? -4.633 -15.445 -31.016 1 98.44 320 TRP A CA 1
ATOM 2310 C C . TRP A 1 320 ? -3.984 -15.148 -32.375 1 98.44 320 TRP A C 1
ATOM 2312 O O . TRP A 1 320 ? -3.047 -14.352 -32.438 1 98.44 320 TRP A O 1
ATOM 2322 N N . THR A 1 321 ? -4.438 -15.797 -33.406 1 97.44 321 THR A N 1
ATOM 2323 C CA . THR A 1 321 ? -3.932 -15.508 -34.75 1 97.44 321 THR A CA 1
ATOM 2324 C C . THR A 1 321 ? -4.281 -14.078 -35.156 1 97.44 321 THR A C 1
ATOM 2326 O O . THR A 1 321 ? -3.438 -13.359 -35.688 1 97.44 321 THR A O 1
ATOM 2329 N N . ALA A 1 322 ? -5.488 -13.719 -34.906 1 97.06 322 ALA A N 1
ATOM 2330 C CA . ALA A 1 322 ? -5.918 -12.359 -35.25 1 97.06 322 ALA A CA 1
ATOM 2331 C C . ALA A 1 322 ? -5.094 -11.328 -34.469 1 97.06 322 ALA A C 1
ATOM 2333 O O . ALA A 1 322 ? -4.781 -10.258 -35 1 97.06 322 ALA A O 1
ATOM 2334 N N . ALA A 1 323 ? -4.758 -11.656 -33.312 1 97.12 323 ALA A N 1
ATOM 2335 C CA . ALA A 1 323 ? -4.07 -10.719 -32.438 1 97.12 323 ALA A CA 1
ATOM 2336 C C . ALA A 1 323 ? -2.58 -10.641 -32.75 1 97.12 323 ALA A C 1
ATOM 2338 O O . ALA A 1 323 ? -1.922 -9.641 -32.469 1 97.12 323 ALA A O 1
ATOM 2339 N N . GLY A 1 324 ? -2.027 -11.758 -33.344 1 96.25 324 GLY A N 1
ATOM 2340 C CA . GLY A 1 324 ? -0.589 -11.805 -33.531 1 96.25 324 GLY A CA 1
ATOM 2341 C C . GLY A 1 324 ? 0.207 -11.672 -32.25 1 96.25 324 GLY A C 1
ATOM 2342 O O . GLY A 1 324 ? 0.015 -12.453 -31.312 1 96.25 324 GLY A O 1
ATOM 2343 N N . ASP A 1 325 ? 0.971 -10.586 -32.219 1 96 325 ASP A N 1
ATOM 2344 C CA . ASP A 1 325 ? 1.817 -10.375 -31.047 1 96 325 ASP A CA 1
ATOM 2345 C C . ASP A 1 325 ? 1.102 -9.531 -29.984 1 96 325 ASP A C 1
ATOM 2347 O O . ASP A 1 325 ? 1.672 -9.219 -28.938 1 96 325 ASP A O 1
ATOM 2351 N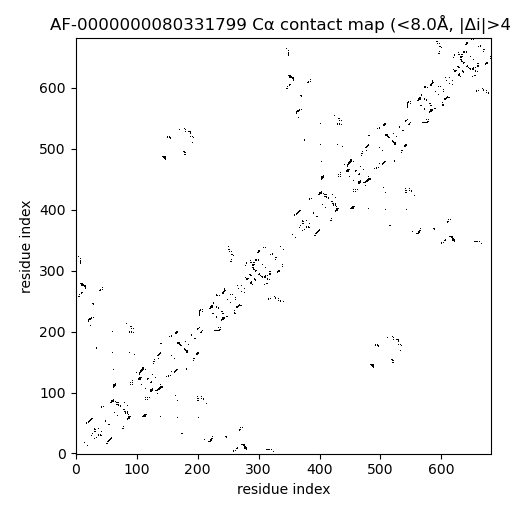 N . GLY A 1 326 ? -0.169 -9.195 -30.25 1 97.06 326 GLY A N 1
ATOM 2352 C CA . GLY A 1 326 ? -0.927 -8.352 -29.344 1 97.06 326 GLY A CA 1
ATOM 2353 C C . GLY A 1 326 ? -2.02 -9.094 -28.609 1 97.06 326 GLY A C 1
ATOM 2354 O O . GLY A 1 326 ? -1.88 -10.289 -28.312 1 97.06 326 GLY A O 1
ATOM 2355 N N . VAL A 1 327 ? -3.043 -8.352 -28.172 1 97.81 327 VAL A N 1
ATOM 2356 C CA . VAL A 1 327 ? -4.199 -8.844 -27.438 1 97.81 327 VAL A CA 1
ATOM 2357 C C . VAL A 1 327 ? -5.441 -8.789 -28.328 1 97.81 327 VAL A C 1
ATOM 2359 O O . VAL A 1 327 ? -5.66 -7.805 -29.031 1 97.81 327 VAL A O 1
ATOM 2362 N N . CYS A 1 328 ? -6.172 -9.867 -28.344 1 97.44 328 CYS A N 1
ATOM 2363 C CA . CYS A 1 328 ? -7.41 -9.867 -29.109 1 97.44 328 CYS A CA 1
ATOM 2364 C C . CYS A 1 328 ? -8.461 -8.977 -28.453 1 97.44 328 CYS A C 1
ATOM 2366 O O . CYS A 1 328 ? -8.82 -9.188 -27.297 1 97.44 328 CYS A O 1
ATOM 2368 N N . ALA A 1 329 ? -8.992 -8.055 -29.234 1 97.06 329 ALA A N 1
ATOM 2369 C CA . ALA A 1 329 ? -9.977 -7.109 -28.719 1 97.06 329 ALA A CA 1
ATOM 2370 C C . ALA A 1 329 ? -11.375 -7.422 -29.25 1 97.06 329 ALA A C 1
ATOM 2372 O O . ALA A 1 329 ? -12.336 -6.715 -28.938 1 97.06 329 ALA A O 1
ATOM 2373 N N . LEU A 1 330 ? -11.492 -8.461 -30.031 1 97.56 330 LEU A N 1
ATOM 2374 C CA . LEU A 1 330 ? -12.773 -8.805 -30.641 1 97.56 330 LEU A CA 1
ATOM 2375 C C . LEU A 1 330 ? -13.758 -9.32 -29.578 1 97.56 330 LEU A C 1
ATOM 2377 O O . LEU A 1 330 ? -13.367 -10.039 -28.656 1 97.56 330 LEU A O 1
ATOM 2381 N N . ASP A 1 331 ? -15.008 -8.984 -29.812 1 97.69 331 ASP A N 1
ATOM 2382 C CA . ASP A 1 331 ? -16.062 -9.461 -28.922 1 97.69 331 ASP A CA 1
ATOM 2383 C C . ASP A 1 331 ? -16.219 -10.977 -29.016 1 97.69 331 ASP A C 1
ATOM 2385 O O . ASP A 1 331 ? -16.359 -11.516 -30.109 1 97.69 331 ASP A O 1
ATOM 2389 N N . ALA A 1 332 ? -16.188 -11.633 -27.922 1 97.88 332 ALA A N 1
ATOM 2390 C CA . ALA A 1 332 ? -16.281 -13.086 -27.875 1 97.88 332 ALA A CA 1
ATOM 2391 C C . ALA A 1 332 ? -17.547 -13.539 -27.141 1 97.88 332 ALA A C 1
ATOM 2393 O O . ALA A 1 332 ? -17.75 -14.734 -26.938 1 97.88 332 ALA A O 1
ATOM 2394 N N . GLY A 1 333 ? -18.328 -12.625 -26.656 1 97.69 333 GLY A N 1
ATOM 2395 C CA . GLY A 1 333 ? -19.453 -12.891 -25.781 1 97.69 333 GLY A CA 1
ATOM 2396 C C . GLY A 1 333 ? -20.391 -13.961 -26.328 1 97.69 333 GLY A C 1
ATOM 2397 O O . GLY A 1 333 ? -20.688 -14.938 -25.641 1 97.69 333 GLY A O 1
ATOM 2398 N N . LYS A 1 334 ? -20.859 -13.828 -27.578 1 96.75 334 LYS A N 1
ATOM 2399 C CA . LYS A 1 334 ? -21.812 -14.758 -28.188 1 96.75 334 LYS A CA 1
ATOM 2400 C C . LYS A 1 334 ? -21.188 -16.141 -28.375 1 96.75 334 LYS A C 1
ATOM 2402 O O . LYS A 1 334 ? -21.828 -17.156 -28.141 1 96.75 334 LYS A O 1
ATOM 2407 N N . ALA A 1 335 ? -19.969 -16.188 -28.828 1 98.06 335 ALA A N 1
ATOM 2408 C CA . ALA A 1 335 ? -19.266 -17.438 -29.062 1 98.06 335 ALA A CA 1
ATOM 2409 C C . ALA A 1 335 ? -19.062 -18.203 -27.75 1 98.06 335 ALA A C 1
ATOM 2411 O O . ALA A 1 335 ? -19.281 -19.422 -27.703 1 98.06 335 ALA A O 1
ATOM 2412 N N . LEU A 1 336 ? -18.656 -17.5 -26.703 1 98.38 336 LEU A N 1
ATOM 2413 C CA . LEU A 1 336 ? -18.438 -18.125 -25.406 1 98.38 336 LEU A CA 1
ATOM 2414 C C . LEU A 1 336 ? -19.75 -18.594 -24.797 1 98.38 336 LEU A C 1
ATOM 2416 O O . LEU A 1 336 ? -19.797 -19.656 -24.156 1 98.38 336 LEU A O 1
ATOM 2420 N N . ALA A 1 337 ? -20.766 -17.828 -25 1 97.38 337 ALA A N 1
ATOM 2421 C CA . ALA A 1 337 ? -22.094 -18.234 -24.5 1 97.38 337 ALA A CA 1
ATOM 2422 C C . ALA A 1 337 ? -22.516 -19.562 -25.141 1 97.38 337 ALA A C 1
ATOM 2424 O O . ALA A 1 337 ? -23.141 -20.391 -24.469 1 97.38 337 ALA A O 1
ATOM 2425 N N . ARG A 1 338 ? -22.203 -19.75 -26.406 1 96.69 338 ARG A N 1
ATOM 2426 C CA . ARG A 1 338 ? -22.531 -20.984 -27.109 1 96.69 338 ARG A CA 1
ATOM 2427 C C . ARG A 1 338 ? -21.859 -22.188 -26.438 1 96.69 338 ARG A C 1
ATOM 2429 O O . ARG A 1 338 ? -22.375 -23.297 -26.5 1 96.69 338 ARG A O 1
ATOM 2436 N N . LEU A 1 339 ? -20.766 -21.906 -25.828 1 97.62 339 LEU A N 1
ATOM 2437 C CA . LEU A 1 339 ? -20 -22.969 -25.172 1 97.62 339 LEU A CA 1
ATOM 2438 C C . LEU A 1 339 ? -20.359 -23.078 -23.688 1 97.62 339 LEU A C 1
ATOM 2440 O O . LEU A 1 339 ? -19.859 -23.953 -22.984 1 97.62 339 LEU A O 1
ATOM 2444 N N . GLY A 1 340 ? -21.172 -22.156 -23.188 1 95.94 340 GLY A N 1
ATOM 2445 C CA . GLY A 1 340 ? -21.484 -22.109 -21.766 1 95.94 340 GLY A CA 1
ATOM 2446 C C . GLY A 1 340 ? -20.359 -21.578 -20.922 1 95.94 340 GLY A C 1
ATOM 2447 O O . GLY A 1 340 ? -20.172 -22 -19.781 1 95.94 340 GLY A O 1
ATOM 2448 N N . LEU A 1 341 ? -19.594 -20.797 -21.531 1 93.75 341 LEU A N 1
ATOM 2449 C CA . LEU A 1 341 ? -18.422 -20.25 -20.844 1 93.75 341 LEU A CA 1
ATOM 2450 C C . LEU A 1 341 ? -18.562 -18.734 -20.672 1 93.75 341 LEU A C 1
ATOM 2452 O O . LEU A 1 341 ? -19.141 -18.062 -21.531 1 93.75 341 LEU A O 1
ATOM 2456 N N . MET B 1 1 ? -13.078 34.188 -13.43 1 30.55 1 MET B N 1
ATOM 2457 C CA . MET B 1 1 ? -12.562 35.156 -12.484 1 30.55 1 MET B CA 1
ATOM 2458 C C . MET B 1 1 ? -11.078 34.938 -12.234 1 30.55 1 MET B C 1
ATOM 2460 O O . MET B 1 1 ? -10.664 33.875 -11.812 1 30.55 1 MET B O 1
ATOM 2464 N N . SER B 1 2 ? -10.094 35.312 -12.984 1 39.47 2 SER B N 1
ATOM 2465 C CA . SER B 1 2 ? -8.656 35.094 -13.102 1 39.47 2 SER B CA 1
ATOM 2466 C C . SER B 1 2 ? -7.965 35.25 -11.75 1 39.47 2 SER B C 1
ATOM 2468 O O . SER B 1 2 ? -7.656 36.344 -11.32 1 39.47 2 SER B O 1
ATOM 2470 N N . GLY B 1 3 ? -8.484 34.75 -10.555 1 51.22 3 GLY B N 1
ATOM 2471 C CA . GLY B 1 3 ? -8.234 35.031 -9.148 1 51.22 3 GLY B CA 1
ATOM 2472 C C . GLY B 1 3 ? -6.762 35.031 -8.797 1 51.22 3 GLY B C 1
ATOM 2473 O O . GLY B 1 3 ? -6.008 34.156 -9.234 1 51.22 3 GLY B O 1
ATOM 2474 N N . THR B 1 4 ? -6.098 36.219 -8.414 1 77.12 4 THR B N 1
ATOM 2475 C CA . THR B 1 4 ? -4.695 36.594 -8.211 1 77.12 4 THR B CA 1
ATOM 2476 C C . THR B 1 4 ? -4.047 35.656 -7.18 1 77.12 4 THR B C 1
ATOM 2478 O O . THR B 1 4 ? -4.586 35.469 -6.094 1 77.12 4 THR B O 1
ATOM 2481 N N . VAL B 1 5 ? -3.146 34.812 -7.527 1 92.62 5 VAL B N 1
ATOM 2482 C CA . VAL B 1 5 ? -2.418 33.875 -6.664 1 92.62 5 VAL B CA 1
ATOM 2483 C C . VAL B 1 5 ? -1.416 34.656 -5.812 1 92.62 5 VAL B C 1
ATOM 2485 O O . VAL B 1 5 ? -0.943 35.719 -6.211 1 92.62 5 VAL B O 1
ATOM 2488 N N . ARG B 1 6 ? -1.203 34.156 -4.668 1 96.69 6 ARG B N 1
ATOM 2489 C CA . ARG B 1 6 ? -0.208 34.781 -3.791 1 96.69 6 ARG B CA 1
ATOM 2490 C C . ARG B 1 6 ? 1.175 34.75 -4.434 1 96.69 6 ARG B C 1
ATOM 2492 O O . ARG B 1 6 ? 1.658 33.688 -4.848 1 96.69 6 ARG B O 1
ATOM 2499 N N . THR B 1 7 ? 1.838 35.938 -4.473 1 97.44 7 THR B N 1
ATOM 2500 C CA . THR B 1 7 ? 3.125 36 -5.152 1 97.44 7 THR B CA 1
ATOM 2501 C C . THR B 1 7 ? 4.234 36.375 -4.168 1 97.44 7 THR B C 1
ATOM 2503 O O . THR B 1 7 ? 5.406 36.469 -4.543 1 97.44 7 THR B O 1
ATOM 2506 N N . ARG B 1 8 ? 3.875 36.656 -2.975 1 97.81 8 ARG B N 1
ATOM 2507 C CA . ARG B 1 8 ? 4.84 36.969 -1.92 1 97.81 8 ARG B CA 1
ATOM 2508 C C . ARG B 1 8 ? 4.211 36.781 -0.541 1 97.81 8 ARG B C 1
ATOM 2510 O O . ARG B 1 8 ? 2.99 36.875 -0.392 1 97.81 8 ARG B O 1
ATOM 2517 N N . PRO B 1 9 ? 5.031 36.531 0.501 1 98.38 9 PRO B N 1
ATOM 2518 C CA . PRO B 1 9 ? 4.492 36.531 1.863 1 98.38 9 PRO B CA 1
ATOM 2519 C C . PRO B 1 9 ? 3.963 37.906 2.271 1 98.38 9 PRO B C 1
ATOM 2521 O O . PRO B 1 9 ? 4.477 38.938 1.812 1 98.38 9 PRO B O 1
ATOM 2524 N N . GLU B 1 10 ? 3 37.906 3.086 1 97.88 10 GLU B N 1
ATOM 2525 C CA . GLU B 1 10 ? 2.389 39.156 3.533 1 97.88 10 GLU B CA 1
ATOM 2526 C C . GLU B 1 10 ? 3.135 39.719 4.73 1 97.88 10 GLU B C 1
ATOM 2528 O O . GLU B 1 10 ? 3.84 39 5.438 1 97.88 10 GLU B O 1
ATOM 2533 N N . GLY B 1 11 ? 3.027 41 4.859 1 97.5 11 GLY B N 1
ATOM 2534 C CA . GLY B 1 11 ? 3.498 41.656 6.066 1 97.5 11 GLY B CA 1
ATOM 2535 C C . GLY B 1 11 ? 2.414 41.844 7.113 1 97.5 11 GLY B C 1
ATOM 2536 O O . GLY B 1 11 ? 1.229 41.656 6.824 1 97.5 11 GLY B O 1
ATOM 2537 N N . SER B 1 12 ? 2.848 42.031 8.344 1 97.81 12 SER B N 1
ATOM 2538 C CA . SER B 1 12 ? 1.953 42.375 9.445 1 97.81 12 SER B CA 1
ATOM 2539 C C . SER B 1 12 ? 2.588 43.375 10.391 1 97.81 12 SER B C 1
ATOM 2541 O O . SER B 1 12 ? 3.693 43.156 10.891 1 97.81 12 SER B O 1
ATOM 2543 N N . ALA B 1 13 ? 1.93 44.438 10.633 1 96.38 13 ALA B N 1
ATOM 2544 C CA . ALA B 1 13 ? 2.439 45.469 11.539 1 96.38 13 ALA B CA 1
ATOM 2545 C C . ALA B 1 13 ? 2.312 45.031 12.992 1 96.38 13 ALA B C 1
ATOM 2547 O O . ALA B 1 13 ? 3.113 45.438 13.844 1 96.38 13 ALA B O 1
ATOM 2548 N N . ARG B 1 14 ? 1.352 44.281 13.312 1 96.94 14 ARG B N 1
ATOM 2549 C CA . ARG B 1 14 ? 1.11 43.781 14.656 1 96.94 14 ARG B CA 1
ATOM 2550 C C . ARG B 1 14 ? 1.621 42.344 14.789 1 96.94 14 ARG B C 1
ATOM 2552 O O . ARG B 1 14 ? 1.696 41.594 13.805 1 96.94 14 ARG B O 1
ATOM 2559 N N . PRO B 1 15 ? 1.917 42.031 16.109 1 98.12 15 PRO B N 1
ATOM 2560 C CA . PRO B 1 15 ? 2.172 40.594 16.328 1 98.12 15 PRO B CA 1
ATOM 2561 C C . PRO B 1 15 ? 1.026 39.719 15.844 1 98.12 15 PRO B C 1
ATOM 2563 O O . PRO B 1 15 ? -0.144 40.094 15.984 1 98.12 15 PRO B O 1
ATOM 2566 N N . LEU B 1 16 ? 1.391 38.625 15.195 1 98.62 16 LEU B N 1
ATOM 2567 C CA . LEU B 1 16 ? 0.36 37.719 14.664 1 98.62 16 LEU B CA 1
ATOM 2568 C C . LEU B 1 16 ? -0.565 37.25 15.781 1 98.62 16 LEU B C 1
ATOM 2570 O O . LEU B 1 16 ? -1.761 37.062 15.555 1 98.62 16 LEU B O 1
ATOM 2574 N N . SER B 1 17 ? -0.025 37.125 17.031 1 98.62 17 SER B N 1
ATOM 2575 C CA . SER B 1 17 ? -0.813 36.688 18.188 1 98.62 17 SER B CA 1
ATOM 2576 C C . SER B 1 17 ? -1.847 37.75 18.578 1 98.62 17 SER B C 1
ATOM 2578 O O . SER B 1 17 ? -2.77 37.469 19.344 1 98.62 17 SER B O 1
ATOM 2580 N N . GLU B 1 18 ? -1.692 38.969 18.078 1 98 18 GLU B N 1
ATOM 2581 C CA . GLU B 1 18 ? -2.668 40.031 18.312 1 98 18 GLU B CA 1
ATOM 2582 C C . GLU B 1 18 ? -3.607 40.188 17.109 1 98 18 GLU B C 1
ATOM 2584 O O . GLU B 1 18 ? -4.777 40.531 17.281 1 98 18 GLU B O 1
ATOM 2589 N N . ALA B 1 19 ? -3.074 39.938 15.992 1 97.75 19 ALA B N 1
ATOM 2590 C CA . ALA B 1 19 ? -3.822 40.156 14.758 1 97.75 19 ALA B CA 1
ATOM 2591 C C . ALA B 1 19 ? -4.855 39.031 14.555 1 97.75 19 ALA B C 1
ATOM 2593 O O . ALA B 1 19 ? -5.871 39.25 13.883 1 97.75 19 ALA B O 1
ATOM 2594 N N . TYR B 1 20 ? -4.695 37.906 15.055 1 98.19 20 TYR B N 1
ATOM 2595 C CA . TYR B 1 20 ? -5.578 36.75 14.938 1 98.19 20 TYR B CA 1
ATOM 2596 C C . TYR B 1 20 ? -6.098 36.312 16.297 1 98.19 20 TYR B C 1
ATOM 2598 O O . TYR B 1 20 ? -5.402 36.438 17.312 1 98.19 20 TYR B O 1
ATOM 2606 N N . ASP B 1 21 ? -7.246 35.75 16.359 1 98.12 21 ASP B N 1
ATOM 2607 C CA . ASP B 1 21 ? -7.852 35.438 17.656 1 98.12 21 ASP B CA 1
ATOM 2608 C C . ASP B 1 21 ? -7.492 34 18.094 1 98.12 21 ASP B C 1
ATOM 2610 O O . ASP B 1 21 ? -7.543 33.688 19.281 1 98.12 21 ASP B O 1
ATOM 2614 N N . THR B 1 22 ? -7.18 33.125 17.156 1 98.38 22 THR B N 1
ATOM 2615 C CA . THR B 1 22 ? -6.91 31.703 17.453 1 98.38 22 THR B CA 1
ATOM 2616 C C . THR B 1 22 ? -5.773 31.172 16.578 1 98.38 22 THR B C 1
ATOM 2618 O O . THR B 1 22 ? -5.758 31.406 15.367 1 98.38 22 THR B O 1
ATOM 2621 N N . ALA B 1 23 ? -4.809 30.594 17.188 1 98.69 23 ALA B N 1
ATOM 2622 C CA . ALA B 1 23 ? -3.814 29.812 16.453 1 98.69 23 ALA B CA 1
ATOM 2623 C C . ALA B 1 23 ? -4.234 28.344 16.344 1 98.69 23 ALA B C 1
ATOM 2625 O O . ALA B 1 23 ? -4.551 27.703 17.344 1 98.69 23 ALA B O 1
ATOM 2626 N N . LEU B 1 24 ? -4.383 27.812 15.141 1 98.5 24 LEU B N 1
ATOM 2627 C CA . LEU B 1 24 ? -4.555 26.391 14.867 1 98.5 24 LEU B CA 1
ATOM 2628 C C . LEU B 1 24 ? -3.215 25.719 14.578 1 98.5 24 LEU B C 1
ATOM 2630 O O . LEU B 1 24 ? -2.705 25.797 13.461 1 98.5 24 LEU B O 1
ATOM 2634 N N . LEU B 1 25 ? -2.676 25.078 15.586 1 98.69 25 LEU B N 1
ATOM 2635 C CA . LEU B 1 25 ? -1.273 24.672 15.594 1 98.69 25 LEU B CA 1
ATOM 2636 C C . LEU B 1 25 ? -1.133 23.188 15.25 1 98.69 25 LEU B C 1
ATOM 2638 O O . LEU B 1 25 ? -1.728 22.344 15.914 1 98.69 25 LEU B O 1
ATOM 2642 N N . ASP B 1 26 ? -0.367 22.906 14.234 1 97.88 26 ASP B N 1
ATOM 2643 C CA . ASP B 1 26 ? 0.136 21.547 14.094 1 97.88 26 ASP B CA 1
ATOM 2644 C C . ASP B 1 26 ? 0.999 21.156 15.289 1 97.88 26 ASP B C 1
ATOM 2646 O O . ASP B 1 26 ? 1.509 22.016 16 1 97.88 26 ASP B O 1
ATOM 2650 N N . LEU B 1 27 ? 1.104 19.875 15.523 1 96.81 27 LEU B N 1
ATOM 2651 C CA . LEU B 1 27 ? 1.863 19.422 16.688 1 96.81 27 LEU B CA 1
ATOM 2652 C C . LEU B 1 27 ? 3.252 18.938 16.266 1 96.81 27 LEU B C 1
ATOM 2654 O O . LEU B 1 27 ? 4.254 19.594 16.578 1 96.81 27 LEU B O 1
ATOM 2658 N N . ASP B 1 28 ? 3.332 17.922 15.477 1 92.62 28 ASP B N 1
ATOM 2659 C CA . ASP B 1 28 ? 4.598 17.312 15.078 1 92.62 28 ASP B CA 1
ATOM 2660 C C . ASP B 1 28 ? 5.387 18.25 14.156 1 92.62 28 ASP B C 1
ATOM 2662 O O . ASP B 1 28 ? 4.902 18.625 13.086 1 92.62 28 ASP B O 1
ATOM 2666 N N . GLY B 1 29 ? 6.488 18.656 14.586 1 94.06 29 GLY B N 1
ATOM 2667 C CA . GLY B 1 29 ? 7.348 19.531 13.789 1 94.06 29 GLY B CA 1
ATOM 2668 C C . GLY B 1 29 ? 7.117 21 14.055 1 94.06 29 GLY B C 1
ATOM 2669 O O . GLY B 1 29 ? 7.836 21.844 13.531 1 94.06 29 GLY B O 1
ATOM 2670 N N . VAL B 1 30 ? 6.121 21.297 14.891 1 97.56 30 VAL B N 1
ATOM 2671 C CA . VAL B 1 30 ? 5.785 22.672 15.195 1 97.56 30 VAL B CA 1
ATOM 2672 C C . VAL B 1 30 ? 5.906 22.922 16.703 1 97.56 30 VAL B C 1
ATOM 2674 O O . VAL B 1 30 ? 6.656 23.797 17.141 1 97.56 30 VAL B O 1
ATOM 2677 N N . VAL B 1 31 ? 5.234 22.094 17.469 1 97.88 31 VAL B N 1
ATOM 2678 C CA . VAL B 1 31 ? 5.227 22.234 18.922 1 97.88 31 VAL B CA 1
ATOM 2679 C C . VAL B 1 31 ? 6.254 21.297 19.531 1 97.88 31 VAL B C 1
ATOM 2681 O O . VAL B 1 31 ? 7.012 21.688 20.422 1 97.88 31 VAL B O 1
ATOM 2684 N N . TYR B 1 32 ? 6.242 20.047 19.016 1 94.5 32 TYR B N 1
ATOM 2685 C CA . TYR B 1 32 ? 7.219 19.078 19.5 1 94.5 32 TYR B CA 1
ATOM 2686 C C . TYR B 1 32 ? 7.73 18.203 18.375 1 94.5 32 TYR B C 1
ATOM 2688 O O . TYR B 1 32 ? 7.125 18.156 17.297 1 94.5 32 TYR B O 1
ATOM 2696 N N . ALA B 1 33 ? 8.891 17.609 18.562 1 87.25 33 ALA B N 1
ATOM 2697 C CA . ALA B 1 33 ? 9.5 16.594 17.719 1 87.25 33 ALA B CA 1
ATOM 2698 C C . ALA B 1 33 ? 9.953 15.391 18.531 1 87.25 33 ALA B C 1
ATOM 2700 O O . ALA B 1 33 ? 10.734 15.531 19.469 1 87.25 33 ALA B O 1
ATOM 2701 N N . GLY B 1 34 ? 9.617 14.125 18.156 1 77.31 34 GLY B N 1
ATOM 2702 C CA . GLY B 1 34 ? 10.031 12.93 18.875 1 77.31 34 GLY B CA 1
ATOM 2703 C C . GLY B 1 34 ? 9.711 12.992 20.359 1 77.31 34 GLY B C 1
ATOM 2704 O O . GLY B 1 34 ? 10.469 12.477 21.188 1 77.31 34 GLY B O 1
ATOM 2705 N N . GLY B 1 35 ? 8.875 13.742 20.906 1 83.12 35 GLY B N 1
ATOM 2706 C CA . GLY B 1 35 ? 8.461 13.797 22.297 1 83.12 35 GLY B CA 1
ATOM 2707 C C . GLY B 1 35 ? 9.008 15.008 23.047 1 83.12 35 GLY B C 1
ATOM 2708 O O . GLY B 1 35 ? 8.695 15.219 24.219 1 83.12 35 GLY B O 1
ATOM 2709 N N . GLU B 1 36 ? 9.82 15.711 22.391 1 91.38 36 GLU B N 1
ATOM 2710 C CA . GLU B 1 36 ? 10.406 16.891 23.016 1 91.38 36 GLU B CA 1
ATOM 2711 C C . GLU B 1 36 ? 9.867 18.172 22.375 1 91.38 36 GLU B C 1
ATOM 2713 O O . GLU B 1 36 ? 9.625 18.219 21.172 1 91.38 36 GLU B O 1
ATOM 2718 N N . ALA B 1 37 ? 9.812 19.203 23.219 1 96.31 37 ALA B N 1
ATOM 2719 C CA . ALA B 1 37 ? 9.352 20.484 22.719 1 96.31 37 ALA B CA 1
ATOM 2720 C C . ALA B 1 37 ? 10.367 21.094 21.75 1 96.31 37 ALA B C 1
ATOM 2722 O O . ALA B 1 37 ? 11.57 21.031 21.984 1 96.31 37 ALA B O 1
ATOM 2723 N N . ILE B 1 38 ? 9.891 21.641 20.734 1 96.5 38 ILE B N 1
ATOM 2724 C CA . ILE B 1 38 ? 10.727 22.391 19.812 1 96.5 38 ILE B CA 1
ATOM 2725 C C . ILE B 1 38 ? 11.242 23.656 20.5 1 96.5 38 ILE B C 1
ATOM 2727 O O . ILE B 1 38 ? 10.531 24.266 21.312 1 96.5 38 ILE B O 1
ATOM 2731 N N . ALA B 1 39 ? 12.383 24.094 20.094 1 96.38 39 ALA B N 1
ATOM 2732 C CA . ALA B 1 39 ? 12.992 25.281 20.688 1 96.38 39 ALA B CA 1
ATOM 2733 C C . ALA B 1 39 ? 12.039 26.469 20.625 1 96.38 39 ALA B C 1
ATOM 2735 O O . ALA B 1 39 ? 11.414 26.719 19.594 1 96.38 39 ALA B O 1
ATOM 2736 N N . HIS B 1 40 ? 11.812 27.156 21.766 1 97.75 40 HIS B N 1
ATOM 2737 C CA . HIS B 1 40 ? 11.062 28.406 21.922 1 97.75 40 HIS B CA 1
ATOM 2738 C C . HIS B 1 40 ? 9.562 28.141 21.906 1 97.75 40 HIS B C 1
ATOM 2740 O O . HIS B 1 40 ? 8.766 29.062 22.094 1 97.75 40 HIS B O 1
ATOM 2746 N N . ALA B 1 41 ? 9.148 26.906 21.688 1 98.25 41 ALA B N 1
ATOM 2747 C CA . ALA B 1 41 ? 7.723 26.609 21.562 1 98.25 41 ALA B CA 1
ATOM 2748 C C . ALA B 1 41 ? 6.977 26.922 22.859 1 98.25 41 ALA B C 1
ATOM 2750 O O . ALA B 1 41 ? 5.98 27.641 22.844 1 98.25 41 ALA B O 1
ATOM 2751 N N . VAL B 1 42 ? 7.473 26.438 23.953 1 98.19 42 VAL B N 1
ATOM 2752 C CA . VAL B 1 42 ? 6.809 26.578 25.234 1 98.19 42 VAL B CA 1
ATOM 2753 C C . VAL B 1 42 ? 6.66 28.062 25.594 1 98.19 42 VAL B C 1
ATOM 2755 O O . VAL B 1 42 ? 5.559 28.516 25.891 1 98.19 42 VAL B O 1
ATOM 2758 N N . GLU B 1 43 ? 7.73 28.781 25.469 1 98.19 43 GLU B N 1
ATOM 2759 C CA . GLU B 1 43 ? 7.727 30.203 25.844 1 98.19 43 GLU B CA 1
ATOM 2760 C C . GLU B 1 43 ? 6.852 31.016 24.891 1 98.19 43 GLU B C 1
ATOM 2762 O O . GLU B 1 43 ? 6.105 31.891 25.328 1 98.19 43 GLU B O 1
ATOM 2767 N N . SER B 1 44 ? 6.945 30.719 23.641 1 98.62 44 SER B N 1
ATOM 2768 C CA . SER B 1 44 ? 6.199 31.469 22.641 1 98.62 44 SER B CA 1
ATOM 2769 C C . SER B 1 44 ? 4.695 31.25 22.797 1 98.62 44 SER B C 1
ATOM 2771 O O . SER B 1 44 ? 3.92 32.219 22.75 1 98.62 44 SER B O 1
ATOM 2773 N N . LEU B 1 45 ? 4.309 30.016 22.969 1 98.62 45 LEU B N 1
ATOM 2774 C CA . LEU B 1 45 ? 2.891 29.703 23.109 1 98.62 45 LEU B CA 1
ATOM 2775 C C . LEU B 1 45 ? 2.348 30.25 24.422 1 98.62 45 LEU B C 1
ATOM 2777 O O . LEU B 1 45 ? 1.211 30.734 24.484 1 98.62 45 LEU B O 1
ATOM 2781 N N . GLY B 1 46 ? 3.168 30.188 25.453 1 98.12 46 GLY B N 1
ATOM 2782 C CA . GLY B 1 46 ? 2.783 30.797 26.703 1 98.12 46 GLY B CA 1
ATOM 2783 C C . GLY B 1 46 ? 2.525 32.281 26.578 1 98.12 46 GLY B C 1
ATOM 2784 O O . GLY B 1 46 ? 1.522 32.781 27.094 1 98.12 46 GLY B O 1
ATOM 2785 N N . SER B 1 47 ? 3.441 32.969 25.922 1 98.31 47 SER B N 1
ATOM 2786 C CA . SER B 1 47 ? 3.316 34.406 25.719 1 98.31 47 SER B CA 1
ATOM 2787 C C . SER B 1 47 ? 2.082 34.75 24.875 1 98.31 47 SER B C 1
ATOM 2789 O O . SER B 1 47 ? 1.351 35.688 25.203 1 98.31 47 SER B O 1
ATOM 2791 N N . ALA B 1 48 ? 1.857 34 23.828 1 98.44 48 ALA B N 1
ATOM 2792 C CA . ALA B 1 48 ? 0.689 34.219 22.984 1 98.44 48 ALA B CA 1
ATOM 2793 C C . ALA B 1 48 ? -0.604 34.031 23.781 1 98.44 48 ALA B C 1
ATOM 2795 O O . ALA B 1 48 ? -1.521 34.844 23.672 1 98.44 48 ALA B O 1
ATOM 2796 N N . ARG B 1 49 ? -0.625 32.969 24.5 1 97.88 49 ARG B N 1
ATOM 2797 C CA . ARG B 1 49 ? -1.8 32.688 25.312 1 97.88 49 ARG B CA 1
ATOM 2798 C C . ARG B 1 49 ? -2.037 33.781 26.344 1 97.88 49 ARG B C 1
ATOM 2800 O O . ARG B 1 49 ? -3.172 34.219 26.547 1 97.88 49 ARG B O 1
ATOM 2807 N N . ALA B 1 50 ? -0.984 34.188 26.984 1 97.5 50 ALA B N 1
ATOM 2808 C CA . ALA B 1 50 ? -1.074 35.25 27.984 1 97.5 50 ALA B CA 1
ATOM 2809 C C . ALA B 1 50 ? -1.59 36.562 27.359 1 97.5 50 ALA B C 1
ATOM 2811 O O . ALA B 1 50 ? -2.264 37.344 28.031 1 97.5 50 ALA B O 1
ATOM 2812 N N . GLY B 1 51 ? -1.286 36.75 26.141 1 97.44 51 GLY B N 1
ATOM 2813 C CA . GLY B 1 51 ? -1.732 37.906 25.422 1 97.44 51 GLY B CA 1
ATOM 2814 C C . GLY B 1 51 ? -3.158 37.812 24.922 1 97.44 51 GLY B C 1
ATOM 2815 O O . GLY B 1 51 ? -3.697 38.75 24.344 1 97.44 51 GLY B O 1
ATOM 2816 N N . GLY B 1 52 ? -3.762 36.656 25.109 1 96.81 52 GLY B N 1
ATOM 2817 C CA . GLY B 1 52 ? -5.18 36.531 24.812 1 96.81 52 GLY B CA 1
ATOM 2818 C C . GLY B 1 52 ? -5.465 35.656 23.609 1 96.81 52 GLY B C 1
ATOM 2819 O O . GLY B 1 52 ? -6.625 35.406 23.281 1 96.81 52 GLY B O 1
ATOM 2820 N N . MET B 1 53 ? -4.5 35.156 22.938 1 97.81 53 MET B N 1
ATOM 2821 C CA . MET B 1 53 ? -4.727 34.281 21.781 1 97.81 53 MET B CA 1
ATOM 2822 C C . MET B 1 53 ? -5.18 32.906 22.219 1 97.81 53 MET B C 1
ATOM 2824 O O . MET B 1 53 ? -4.578 32.312 23.109 1 97.81 53 MET B O 1
ATOM 2828 N N . HIS B 1 54 ? -6.23 32.438 21.625 1 97.75 54 HIS B N 1
ATOM 2829 C CA . HIS B 1 54 ? -6.637 31.062 21.844 1 97.75 54 HIS B CA 1
ATOM 2830 C C . HIS B 1 54 ? -5.715 30.109 21.094 1 97.75 54 HIS B C 1
ATOM 2832 O O . HIS B 1 54 ? -5.387 30.328 19.922 1 97.75 54 HIS B O 1
ATOM 2838 N N . LEU B 1 55 ? -5.238 29.078 21.812 1 98.44 55 LEU B N 1
ATOM 2839 C CA . LEU B 1 55 ? -4.371 28.078 21.219 1 98.44 55 LEU B CA 1
ATOM 2840 C C . LEU B 1 55 ? -5.113 26.766 21.016 1 98.44 55 LEU B C 1
ATOM 2842 O O . LEU B 1 55 ? -5.594 26.156 21.984 1 98.44 55 LEU B O 1
ATOM 2846 N N . ALA B 1 56 ? -5.27 26.359 19.781 1 98.38 56 ALA B N 1
ATOM 2847 C CA . ALA B 1 56 ? -5.848 25.062 19.422 1 98.38 56 ALA B CA 1
ATOM 2848 C C . ALA B 1 56 ? -4.82 24.188 18.719 1 98.38 56 ALA B C 1
ATOM 2850 O O . ALA B 1 56 ? -4.055 24.656 17.875 1 98.38 56 ALA B O 1
ATOM 2851 N N . TYR B 1 57 ? -4.758 22.953 19.141 1 98.5 57 TYR B N 1
ATOM 2852 C CA . TYR B 1 57 ? -3.793 22.016 18.594 1 98.5 57 TYR B CA 1
ATOM 2853 C C . TYR B 1 57 ? -4.477 21.016 17.656 1 98.5 57 TYR B C 1
ATOM 2855 O O . TYR B 1 57 ? -5.367 20.266 18.094 1 98.5 57 TYR B O 1
ATOM 2863 N N . VAL B 1 58 ? -4.043 21 16.422 1 98 58 VAL B N 1
ATOM 2864 C CA . VAL B 1 58 ? -4.695 20.234 15.367 1 98 58 VAL B CA 1
ATOM 2865 C C . VAL B 1 58 ? -3.744 19.156 14.852 1 98 58 VAL B C 1
ATOM 2867 O O . VAL B 1 58 ? -2.67 19.469 14.336 1 98 58 VAL B O 1
ATOM 2870 N N . THR B 1 59 ? -4.098 17.906 15.008 1 96.31 59 THR B N 1
ATOM 2871 C CA . THR B 1 59 ? -3.191 16.828 14.641 1 96.31 59 THR B CA 1
ATOM 2872 C C . THR B 1 59 ? -3.908 15.797 13.781 1 96.31 59 THR B C 1
ATOM 2874 O O . THR B 1 59 ? -5.078 15.484 14.023 1 96.31 59 THR B O 1
ATOM 2877 N N . ASN B 1 60 ? -3.229 15.234 12.773 1 95.88 60 ASN B N 1
ATOM 2878 C CA . ASN B 1 60 ? -3.727 14.117 11.977 1 95.88 60 ASN B CA 1
ATOM 2879 C C . ASN B 1 60 ? -3.703 12.812 12.773 1 95.88 60 ASN B C 1
ATOM 2881 O O . ASN B 1 60 ? -4.289 11.82 12.352 1 95.88 60 ASN B O 1
ATOM 2885 N N . ASN B 1 61 ? -3.053 12.852 13.938 1 93.81 61 ASN B N 1
ATOM 2886 C CA . ASN B 1 61 ? -2.941 11.641 14.75 1 93.81 61 ASN B CA 1
ATOM 2887 C C . ASN B 1 61 ? -4.305 11.18 15.258 1 93.81 61 ASN B C 1
ATOM 2889 O O . ASN B 1 61 ? -5 11.93 15.953 1 93.81 61 ASN B O 1
ATOM 2893 N N . ALA B 1 62 ? -4.617 9.969 14.859 1 96.75 62 ALA B N 1
ATOM 2894 C CA . ALA B 1 62 ? -5.91 9.43 15.266 1 96.75 62 ALA B CA 1
ATOM 2895 C C . ALA B 1 62 ? -5.738 8.367 16.359 1 96.75 62 ALA B C 1
ATOM 2897 O O . ALA B 1 62 ? -6.723 7.809 16.844 1 96.75 62 ALA B O 1
ATOM 2898 N N . LEU B 1 63 ? -4.5 8.047 16.703 1 95.5 63 LEU B N 1
ATOM 2899 C CA . LEU B 1 63 ? -4.227 6.977 17.656 1 95.5 63 LEU B CA 1
ATOM 2900 C C . LEU B 1 63 ? -4.5 7.434 19.078 1 95.5 63 LEU B C 1
ATOM 2902 O O . LEU B 1 63 ? -5.078 6.691 19.875 1 95.5 63 LEU B O 1
ATOM 2906 N N . ARG B 1 64 ? -4.141 8.648 19.391 1 94.81 64 ARG B N 1
ATOM 2907 C CA . ARG B 1 64 ? -4.238 9.172 20.75 1 94.81 64 ARG B CA 1
ATOM 2908 C C . ARG B 1 64 ? -5.527 9.969 20.938 1 94.81 64 ARG B C 1
ATOM 2910 O O . ARG B 1 64 ? -5.973 10.664 20.016 1 94.81 64 ARG B O 1
ATOM 2917 N N . THR B 1 65 ? -6.02 9.914 22.141 1 97.56 65 THR B N 1
ATOM 2918 C CA . THR B 1 65 ? -7.172 10.742 22.484 1 97.56 65 THR B CA 1
ATOM 2919 C C . THR B 1 65 ? -6.75 12.188 22.734 1 97.56 65 THR B C 1
ATOM 2921 O O . THR B 1 65 ? -5.578 12.461 23 1 97.56 65 THR B O 1
ATOM 2924 N N . PRO B 1 66 ? -7.703 13.109 22.609 1 97.94 66 PRO B N 1
ATOM 2925 C CA . PRO B 1 66 ? -7.391 14.5 22.953 1 97.94 66 PRO B CA 1
ATOM 2926 C C . PRO B 1 66 ? -6.828 14.641 24.359 1 97.94 66 PRO B C 1
ATOM 2928 O O . PRO B 1 66 ? -5.918 15.438 24.594 1 97.94 66 PRO B O 1
ATOM 2931 N N . GLU B 1 67 ? -7.328 13.82 25.281 1 98.19 67 GLU B N 1
ATOM 2932 C CA . GLU B 1 67 ? -6.844 13.844 26.656 1 98.19 67 GLU B CA 1
ATOM 2933 C C . GLU B 1 67 ? -5.367 13.461 26.734 1 98.19 67 GLU B C 1
ATOM 2935 O O . GLU B 1 67 ? -4.582 14.109 27.422 1 98.19 67 GLU B O 1
ATOM 2940 N N . ALA B 1 68 ? -5.023 12.438 26.031 1 97.06 68 ALA B N 1
ATOM 2941 C CA . ALA B 1 68 ? -3.641 11.969 26.047 1 97.06 68 ALA B CA 1
ATOM 2942 C C . ALA B 1 68 ? -2.709 13 25.406 1 97.06 68 ALA B C 1
ATOM 2944 O O . ALA B 1 68 ? -1.604 13.227 25.906 1 97.06 68 ALA B O 1
ATOM 2945 N N . VAL B 1 69 ? -3.123 13.625 24.359 1 96.69 69 VAL B N 1
ATOM 2946 C CA . VAL B 1 69 ? -2.328 14.648 23.688 1 96.69 69 VAL B CA 1
ATOM 2947 C C . VAL B 1 69 ? -2.148 15.852 24.594 1 96.69 69 VAL B C 1
ATOM 2949 O O . VAL B 1 69 ? -1.037 16.359 24.75 1 96.69 69 VAL B O 1
ATOM 2952 N N . ALA B 1 70 ? -3.227 16.25 25.219 1 98 70 ALA B N 1
ATOM 2953 C CA . ALA B 1 70 ? -3.176 17.375 26.141 1 98 70 ALA B CA 1
ATOM 2954 C C . ALA B 1 70 ? -2.229 17.094 27.312 1 98 70 ALA B C 1
ATOM 2956 O O . ALA B 1 70 ? -1.463 17.969 27.719 1 98 70 ALA B O 1
ATOM 2957 N N . ALA B 1 71 ? -2.309 15.883 27.812 1 97.94 71 ALA B N 1
ATOM 2958 C CA . ALA B 1 71 ? -1.421 15.484 28.891 1 97.94 71 ALA B CA 1
ATOM 2959 C C . ALA B 1 71 ? 0.042 15.578 28.469 1 97.94 71 ALA B C 1
ATOM 2961 O O . ALA B 1 71 ? 0.887 16.047 29.234 1 97.94 71 ALA B O 1
ATOM 2962 N N . HIS B 1 72 ? 0.308 15.164 27.312 1 96.38 72 HIS B N 1
ATOM 2963 C CA . HIS B 1 72 ? 1.671 15.242 26.797 1 96.38 72 HIS B CA 1
ATOM 2964 C C . HIS B 1 72 ? 2.135 16.688 26.688 1 96.38 72 HIS B C 1
ATOM 2966 O O . HIS B 1 72 ? 3.258 17.016 27.062 1 96.38 72 HIS B O 1
ATOM 2972 N N . LEU B 1 73 ? 1.297 17.578 26.141 1 97.5 73 LEU B N 1
ATOM 2973 C CA . LEU B 1 73 ? 1.605 19 26.031 1 97.5 73 LEU B CA 1
ATOM 2974 C C . LEU B 1 73 ? 1.902 19.594 27.391 1 97.5 73 LEU B C 1
ATOM 2976 O O . LEU B 1 73 ? 2.877 20.328 27.562 1 97.5 73 LEU B O 1
ATOM 2980 N N . THR B 1 74 ? 1.121 19.188 28.328 1 97.75 74 THR B N 1
ATOM 2981 C CA . THR B 1 74 ? 1.287 19.703 29.688 1 97.75 74 THR B CA 1
ATOM 2982 C C . THR B 1 74 ? 2.617 19.234 30.281 1 97.75 74 THR B C 1
ATOM 2984 O O . THR B 1 74 ? 3.305 20.016 30.953 1 97.75 74 THR B O 1
ATOM 2987 N N . GLU B 1 75 ? 2.939 18.016 30 1 97.31 75 GLU B N 1
ATOM 2988 C CA . GLU B 1 75 ? 4.219 17.484 30.453 1 97.31 75 GLU B CA 1
ATOM 2989 C C . GLU B 1 75 ? 5.387 18.25 29.859 1 97.31 75 GLU B C 1
ATOM 2991 O O . GLU B 1 75 ? 6.438 18.391 30.484 1 97.31 75 GLU B O 1
ATOM 2996 N N . LEU B 1 76 ? 5.199 18.828 28.688 1 96.5 76 LEU B N 1
ATOM 2997 C CA . LEU B 1 76 ? 6.246 19.578 28.016 1 96.5 76 LEU B CA 1
ATOM 2998 C C . LEU B 1 76 ? 6.297 21.031 28.516 1 96.5 76 LEU B C 1
ATOM 3000 O O . LEU B 1 76 ? 7.18 21.797 28.109 1 96.5 76 LEU B O 1
ATOM 3004 N N . GLY B 1 77 ? 5.301 21.391 29.297 1 96.81 77 GLY B N 1
ATOM 3005 C CA . GLY B 1 77 ? 5.266 22.734 29.828 1 96.81 77 GLY B CA 1
ATOM 3006 C C . GLY B 1 77 ? 4.266 23.641 29.141 1 96.81 77 GLY B C 1
ATOM 3007 O O . GLY B 1 77 ? 4.297 24.859 29.297 1 96.81 77 GLY B O 1
ATOM 3008 N N . ILE B 1 78 ? 3.404 23.109 28.344 1 97.12 78 ILE B N 1
ATOM 3009 C CA . ILE B 1 78 ? 2.355 23.844 27.656 1 97.12 78 ILE B CA 1
ATOM 3010 C C . ILE B 1 78 ? 0.991 23.453 28.219 1 97.12 78 ILE B C 1
ATOM 3012 O O . ILE B 1 78 ? 0.392 22.469 27.797 1 97.12 78 ILE B O 1
ATOM 3016 N N . PRO B 1 79 ? 0.536 24.25 29.141 1 96.38 79 PRO B N 1
ATOM 3017 C CA . PRO B 1 79 ? -0.78 23.922 29.688 1 96.38 79 PRO B CA 1
ATOM 3018 C C . PRO B 1 79 ? -1.842 23.734 28.594 1 96.38 79 PRO B C 1
ATOM 3020 O O . PRO B 1 79 ? -2.004 24.594 27.734 1 96.38 79 PRO B O 1
ATOM 3023 N N . ALA B 1 80 ? -2.484 22.594 28.594 1 97.31 80 ALA B N 1
ATOM 3024 C CA . ALA B 1 80 ? -3.504 22.266 27.594 1 97.31 80 ALA B CA 1
ATOM 3025 C C . ALA B 1 80 ? -4.57 21.344 28.188 1 97.31 80 ALA B C 1
ATOM 3027 O O . ALA B 1 80 ? -4.285 20.547 29.078 1 97.31 80 ALA B O 1
ATOM 3028 N N . GLU B 1 81 ? -5.754 21.5 27.75 1 97.69 81 GLU B N 1
ATOM 3029 C CA . GLU B 1 81 ? -6.875 20.625 28.047 1 97.69 81 GLU B CA 1
ATOM 3030 C C . GLU B 1 81 ? -7.355 19.891 26.797 1 97.69 81 GLU B C 1
ATOM 3032 O O . GLU B 1 81 ? -7.031 20.281 25.688 1 97.69 81 GLU B O 1
ATOM 3037 N N . ALA B 1 82 ? -8.125 18.844 27.016 1 97.81 82 ALA B N 1
ATOM 3038 C CA . ALA B 1 82 ? -8.625 18.031 25.906 1 97.81 82 ALA B CA 1
ATOM 3039 C C . ALA B 1 82 ? -9.375 18.891 24.891 1 97.81 82 ALA B C 1
ATOM 3041 O O . ALA B 1 82 ? -9.281 18.656 23.688 1 97.81 82 ALA B O 1
ATOM 3042 N N . ALA B 1 83 ? -10.055 19.891 25.344 1 97 83 ALA B N 1
ATOM 3043 C CA . ALA B 1 83 ? -10.867 20.75 24.484 1 97 83 ALA B CA 1
ATOM 3044 C C . ALA B 1 83 ? -9.984 21.594 23.562 1 97 83 ALA B C 1
ATOM 3046 O O . ALA B 1 83 ? -10.461 22.125 22.562 1 97 83 ALA B O 1
ATOM 3047 N N . ASP B 1 84 ? -8.688 21.703 23.891 1 97.5 84 ASP B N 1
ATOM 3048 C CA . ASP B 1 84 ? -7.758 22.469 23.078 1 97.5 84 ASP B CA 1
ATOM 3049 C C . ASP B 1 84 ? -7.246 21.656 21.891 1 97.5 84 ASP B C 1
ATOM 3051 O O . ASP B 1 84 ? -6.594 22.188 21 1 97.5 84 ASP B O 1
ATOM 3055 N N . VAL B 1 85 ? -7.523 20.344 21.938 1 98.25 85 VAL B N 1
ATOM 3056 C CA . VAL B 1 85 ? -6.922 19.422 20.984 1 98.25 85 VAL B CA 1
ATOM 3057 C C . VAL B 1 85 ? -7.984 18.922 20 1 98.25 85 VAL B C 1
ATOM 3059 O O . VAL B 1 85 ? -9.055 18.484 20.422 1 98.25 85 VAL B O 1
ATOM 3062 N N . ILE B 1 86 ? -7.715 19.062 18.719 1 97.88 86 ILE B N 1
ATOM 3063 C CA . ILE B 1 86 ? -8.57 18.547 17.656 1 97.88 86 ILE B CA 1
ATOM 3064 C C . ILE B 1 86 ? -7.816 17.484 16.875 1 97.88 86 ILE B C 1
ATOM 3066 O O . ILE B 1 86 ? -6.727 17.734 16.359 1 97.88 86 ILE B O 1
ATOM 3070 N N . THR B 1 87 ? -8.352 16.266 16.766 1 97.81 87 THR B N 1
ATOM 3071 C CA . THR B 1 87 ? -7.68 15.164 16.109 1 97.81 87 THR B CA 1
ATOM 3072 C C . THR B 1 87 ? -8.406 14.773 14.828 1 97.81 87 THR B C 1
ATOM 3074 O O . THR B 1 87 ? -9.594 15.07 14.664 1 97.81 87 THR B O 1
ATOM 3077 N N . SER B 1 88 ? -7.703 14.109 13.961 1 98.12 88 SER B N 1
ATOM 3078 C CA . SER B 1 88 ? -8.32 13.578 12.75 1 98.12 88 SER B CA 1
ATOM 3079 C C . SER B 1 88 ? -9.359 12.516 13.07 1 98.12 88 SER B C 1
ATOM 3081 O O . SER B 1 88 ? -10.289 12.289 12.297 1 98.12 88 SER B O 1
ATOM 3083 N N . ALA B 1 89 ? -9.203 11.82 14.242 1 98.5 89 ALA B N 1
ATOM 3084 C CA . ALA B 1 89 ? -10.211 10.875 14.711 1 98.5 89 ALA B CA 1
ATOM 3085 C C . ALA B 1 89 ? -11.555 11.562 14.922 1 98.5 89 ALA B C 1
ATOM 3087 O O . ALA B 1 89 ? -12.594 11.039 14.5 1 98.5 89 ALA B O 1
ATOM 3088 N N . GLN B 1 90 ? -11.516 12.727 15.516 1 98.38 90 GLN B N 1
ATOM 3089 C CA . GLN B 1 90 ? -12.742 13.484 15.758 1 98.38 90 GLN B CA 1
ATOM 3090 C C . GLN B 1 90 ? -13.367 13.945 14.445 1 98.38 90 GLN B C 1
ATOM 3092 O O . GLN B 1 90 ? -14.586 13.859 14.273 1 98.38 90 GLN B O 1
ATOM 3097 N N . ALA B 1 91 ? -12.547 14.422 13.539 1 98.12 91 ALA B N 1
ATOM 3098 C CA . ALA B 1 91 ? -13.031 14.906 12.25 1 98.12 91 ALA B CA 1
ATOM 3099 C C . ALA B 1 91 ? -13.719 13.781 11.469 1 98.12 91 ALA B C 1
ATOM 3101 O O . ALA B 1 91 ? -14.805 13.977 10.93 1 98.12 91 ALA B O 1
ATOM 3102 N N . VAL B 1 92 ? -13.141 12.57 11.453 1 98.69 92 VAL B N 1
ATOM 3103 C CA . VAL B 1 92 ? -13.688 11.484 10.648 1 98.69 92 VAL B CA 1
ATOM 3104 C C . VAL B 1 92 ? -14.938 10.922 11.32 1 98.69 92 VAL B C 1
ATOM 3106 O O . VAL B 1 92 ? -15.883 10.508 10.648 1 98.69 92 VAL B O 1
ATOM 3109 N N . ALA B 1 93 ? -14.922 10.906 12.656 1 98.62 93 ALA B N 1
ATOM 3110 C CA . ALA B 1 93 ? -16.109 10.453 13.367 1 98.62 93 ALA B CA 1
ATOM 3111 C C . ALA B 1 93 ? -17.312 11.336 13.047 1 98.62 93 ALA B C 1
ATOM 3113 O O . ALA B 1 93 ? -18.422 10.836 12.852 1 98.62 93 ALA B O 1
ATOM 3114 N N . ARG B 1 94 ? -17.125 12.609 12.984 1 98.06 94 ARG B N 1
ATOM 3115 C CA . ARG B 1 94 ? -18.203 13.516 12.602 1 98.06 94 ARG B CA 1
ATOM 3116 C C . ARG B 1 94 ? -18.656 13.258 11.172 1 98.06 94 ARG B C 1
ATOM 3118 O O . ARG B 1 94 ? -19.859 13.195 10.906 1 98.06 94 ARG B O 1
ATOM 3125 N N . LEU B 1 95 ? -17.688 13.148 10.297 1 98.06 95 LEU B N 1
ATOM 3126 C CA . LEU B 1 95 ? -17.984 12.883 8.898 1 98.06 95 LEU B CA 1
ATOM 3127 C C . LEU B 1 95 ? -18.875 11.648 8.75 1 98.06 95 LEU B C 1
ATOM 3129 O O . LEU B 1 95 ? -19.844 11.664 8 1 98.06 95 LEU B O 1
ATOM 3133 N N . ILE B 1 96 ? -18.578 10.57 9.484 1 98.69 96 ILE B N 1
ATOM 3134 C CA . ILE B 1 96 ? -19.344 9.32 9.453 1 98.69 96 ILE B CA 1
ATOM 3135 C C . ILE B 1 96 ? -20.734 9.547 10.047 1 98.69 96 ILE B C 1
ATOM 3137 O O . ILE B 1 96 ? -21.734 9.164 9.445 1 98.69 96 ILE B O 1
ATOM 3141 N N . ALA B 1 97 ? -20.781 10.219 11.172 1 98.38 97 ALA B N 1
ATOM 3142 C CA . ALA B 1 97 ? -22.047 10.414 11.898 1 98.38 97 ALA B CA 1
ATOM 3143 C C . ALA B 1 97 ? -23.047 11.188 11.055 1 98.38 97 ALA B C 1
ATOM 3145 O O . ALA B 1 97 ? -24.266 11.008 11.203 1 98.38 97 ALA B O 1
ATOM 3146 N N . GLU B 1 98 ? -22.562 11.977 10.188 1 97.75 98 GLU B N 1
ATOM 3147 C CA . GLU B 1 98 ? -23.422 12.773 9.32 1 97.75 98 GLU B CA 1
ATOM 3148 C C . GLU B 1 98 ? -24 11.922 8.188 1 97.75 98 GLU B C 1
ATOM 3150 O O . GLU B 1 98 ? -24.953 12.336 7.516 1 97.75 98 GLU B O 1
ATOM 3155 N N . GLN B 1 99 ? -23.531 10.703 8.039 1 98.12 99 GLN B N 1
ATOM 3156 C CA . GLN B 1 99 ? -23.906 9.938 6.852 1 98.12 99 GLN B CA 1
ATOM 3157 C C . GLN B 1 99 ? -24.609 8.633 7.234 1 98.12 99 GLN B C 1
ATOM 3159 O O . GLN B 1 99 ? -25.109 7.914 6.367 1 98.12 99 GLN B O 1
ATOM 3164 N N . VAL B 1 100 ? -24.578 8.281 8.57 1 98.25 100 VAL B N 1
ATOM 3165 C CA . VAL B 1 100 ? -25.172 7.02 8.992 1 98.25 100 VAL B CA 1
ATOM 3166 C C . VAL B 1 100 ? -26.125 7.262 10.156 1 98.25 100 VAL B C 1
ATOM 3168 O O . VAL B 1 100 ? -26.031 8.281 10.844 1 98.25 100 VAL B O 1
ATOM 3171 N N . PRO B 1 101 ? -27.078 6.379 10.516 1 97.5 101 PRO B N 1
ATOM 3172 C CA . PRO B 1 101 ? -27.969 6.543 11.656 1 97.5 101 PRO B CA 1
ATOM 3173 C C . PRO B 1 101 ? -27.234 6.523 13 1 97.5 101 PRO B C 1
ATOM 3175 O O . PRO B 1 101 ? -26.188 5.871 13.125 1 97.5 101 PRO B O 1
ATOM 3178 N N . ALA B 1 102 ? -27.812 7.227 13.938 1 96.94 102 ALA B N 1
ATOM 3179 C CA . ALA B 1 102 ? -27.281 7.172 15.297 1 96.94 102 ALA B CA 1
ATOM 3180 C C . ALA B 1 102 ? -27.25 5.734 15.812 1 96.94 102 ALA B C 1
ATOM 3182 O O . ALA B 1 102 ? -28.141 4.938 15.523 1 96.94 102 ALA B O 1
ATOM 3183 N N . GLY B 1 103 ? -26.234 5.426 16.516 1 98.06 103 GLY B N 1
ATOM 3184 C CA . GLY B 1 103 ? -26.125 4.102 17.109 1 98.06 103 GLY B CA 1
ATOM 3185 C C . GLY B 1 103 ? -25.562 3.066 16.156 1 98.06 103 GLY B C 1
ATOM 3186 O O . GLY B 1 103 ? -25.406 1.898 16.516 1 98.06 103 GLY B O 1
ATOM 3187 N N . SER B 1 104 ? -25.188 3.496 14.977 1 98.56 104 SER B N 1
ATOM 3188 C CA . SER B 1 104 ? -24.703 2.568 13.961 1 98.56 104 SER B CA 1
ATOM 3189 C C . SER B 1 104 ? -23.375 1.943 14.375 1 98.56 104 SER B C 1
ATOM 3191 O O . SER B 1 104 ? -22.562 2.58 15.055 1 98.56 104 SER B O 1
ATOM 3193 N N . ARG B 1 105 ? -23.219 0.678 13.977 1 98.81 105 ARG B N 1
ATOM 3194 C CA . ARG B 1 105 ? -21.953 -0.027 14.156 1 98.81 105 ARG B CA 1
ATOM 3195 C C . ARG B 1 105 ? -20.953 0.359 13.07 1 98.81 105 ARG B C 1
ATOM 3197 O O . ARG B 1 105 ? -21.281 0.374 11.883 1 98.81 105 ARG B O 1
ATOM 3204 N N . VAL B 1 106 ? -19.766 0.705 13.453 1 98.94 106 VAL B N 1
ATOM 3205 C CA . VAL B 1 106 ? -18.688 1.091 12.555 1 98.94 106 VAL B CA 1
ATOM 3206 C C . VAL B 1 106 ? -17.484 0.167 12.758 1 98.94 106 VAL B C 1
ATOM 3208 O O . VAL B 1 106 ? -17 0.007 13.875 1 98.94 106 VAL B O 1
ATOM 3211 N N . LEU B 1 107 ? -17.047 -0.542 11.68 1 98.88 107 LEU B N 1
ATOM 3212 C CA . LEU B 1 107 ? -15.844 -1.377 11.758 1 98.88 107 LEU B CA 1
ATOM 3213 C C . LEU B 1 107 ? -14.586 -0.521 11.812 1 98.88 107 LEU B C 1
ATOM 3215 O O . LEU B 1 107 ? -14.352 0.301 10.922 1 98.88 107 LEU B O 1
ATOM 3219 N N . VAL B 1 108 ? -13.789 -0.753 12.875 1 98.75 108 VAL B N 1
ATOM 3220 C CA . VAL B 1 108 ? -12.664 0.133 13.141 1 98.75 108 VAL B CA 1
ATOM 3221 C C . VAL B 1 108 ? -11.352 -0.617 12.906 1 98.75 108 VAL B C 1
ATOM 3223 O O . VAL B 1 108 ? -11.133 -1.693 13.469 1 98.75 108 VAL B O 1
ATOM 3226 N N . VAL B 1 109 ? -10.547 -0.048 12.039 1 98.38 109 VAL B N 1
ATOM 3227 C CA . VAL B 1 109 ? -9.109 -0.324 12 1 98.38 109 VAL B CA 1
ATOM 3228 C C . VAL B 1 109 ? -8.344 0.87 12.562 1 98.38 109 VAL B C 1
ATOM 3230 O O . VAL B 1 109 ? -8.008 1.804 11.828 1 98.38 109 VAL B O 1
ATOM 3233 N N . GLY B 1 110 ? -8.008 0.886 13.75 1 97.19 110 GLY B N 1
ATOM 3234 C CA . GLY B 1 110 ? -7.43 2.021 14.445 1 97.19 110 GLY B CA 1
ATOM 3235 C C . GLY B 1 110 ? -7.316 1.813 15.945 1 97.19 110 GLY B C 1
ATOM 3236 O O . GLY B 1 110 ? -7.672 0.75 16.453 1 97.19 110 GLY B O 1
ATOM 3237 N N . GLY B 1 111 ? -6.727 2.779 16.594 1 95.69 111 GLY B N 1
ATOM 3238 C CA . GLY B 1 111 ? -6.484 2.688 18.031 1 95.69 111 GLY B CA 1
ATOM 3239 C C . GLY B 1 111 ? -7.574 3.338 18.859 1 95.69 111 GLY B C 1
ATOM 3240 O O . GLY B 1 111 ? -8.695 3.535 18.391 1 95.69 111 GLY B O 1
ATOM 3241 N N . GLU B 1 112 ? -7.262 3.586 20.141 1 96.31 112 GLU B N 1
ATOM 3242 C CA . GLU B 1 112 ? -8.234 4.051 21.125 1 96.31 112 GLU B CA 1
ATOM 3243 C C . GLU B 1 112 ? -8.734 5.449 20.797 1 96.31 112 GLU B C 1
ATOM 3245 O O . GLU B 1 112 ? -9.906 5.773 21.031 1 96.31 112 GLU B O 1
ATOM 3250 N N . GLY B 1 113 ? -7.918 6.312 20.25 1 97.94 113 GLY B N 1
ATOM 3251 C CA . GLY B 1 113 ? -8.352 7.641 19.859 1 97.94 113 GLY B CA 1
ATOM 3252 C C . GLY B 1 113 ? -9.523 7.629 18.906 1 97.94 113 GLY B C 1
ATOM 3253 O O . GLY B 1 113 ? -10.453 8.422 19.031 1 97.94 113 GLY B O 1
ATOM 3254 N N . LEU B 1 114 ? -9.5 6.715 17.984 1 98.44 114 LEU B N 1
ATOM 3255 C CA . LEU B 1 114 ? -10.555 6.594 16.984 1 98.44 114 LEU B CA 1
ATOM 3256 C C . LEU B 1 114 ? -11.82 6.012 17.609 1 98.44 114 LEU B C 1
ATOM 3258 O O . LEU B 1 114 ? -12.93 6.48 17.328 1 98.44 114 LEU B O 1
ATOM 3262 N N . ARG B 1 115 ? -11.672 5.047 18.469 1 98.31 115 ARG B N 1
ATOM 3263 C CA . ARG B 1 115 ? -12.805 4.41 19.125 1 98.31 115 ARG B CA 1
ATOM 3264 C C . ARG B 1 115 ? -13.547 5.406 20.016 1 98.31 115 ARG B C 1
ATOM 3266 O O . ARG B 1 115 ? -14.781 5.473 19.984 1 98.31 115 ARG B O 1
ATOM 3273 N N . VAL B 1 116 ? -12.789 6.188 20.766 1 98.31 116 VAL B N 1
ATOM 3274 C CA . VAL B 1 116 ? -13.367 7.188 21.656 1 98.31 116 VAL B CA 1
ATOM 3275 C C . VAL B 1 116 ? -14.117 8.242 20.828 1 98.31 116 VAL B C 1
ATOM 3277 O O . VAL B 1 116 ? -15.234 8.625 21.172 1 98.31 116 VAL B O 1
ATOM 3280 N N . ALA B 1 117 ? -13.523 8.68 19.734 1 98.56 117 ALA B N 1
ATOM 3281 C CA . ALA B 1 117 ? -14.148 9.688 18.875 1 98.56 117 ALA B CA 1
ATOM 3282 C C . ALA B 1 117 ? -15.477 9.195 18.328 1 98.56 117 ALA B C 1
ATOM 3284 O O . ALA B 1 117 ? -16.453 9.938 18.281 1 98.56 117 ALA B O 1
ATOM 3285 N N . LEU B 1 118 ? -15.516 7.906 17.922 1 98.81 118 LEU B N 1
ATOM 3286 C CA . LEU B 1 118 ? -16.75 7.328 17.406 1 98.81 118 LEU B CA 1
ATOM 3287 C C . LEU B 1 118 ? -17.828 7.289 18.484 1 98.81 118 LEU B C 1
ATOM 3289 O O . LEU B 1 118 ? -18.969 7.684 18.234 1 98.81 118 LEU B O 1
ATOM 3293 N N . ARG B 1 119 ? -17.422 6.836 19.656 1 98.62 119 ARG B N 1
ATOM 3294 C CA . ARG B 1 119 ? -18.375 6.75 20.766 1 98.62 119 ARG B CA 1
ATOM 3295 C C . ARG B 1 119 ? -18.922 8.125 21.125 1 98.62 119 ARG B C 1
ATOM 3297 O O . ARG B 1 119 ? -20.109 8.266 21.453 1 98.62 119 ARG B O 1
ATOM 3304 N N . GLU B 1 120 ? -18.078 9.133 21.031 1 97.88 120 GLU B N 1
ATOM 3305 C CA . GLU B 1 120 ? -18.484 10.508 21.344 1 97.88 120 GLU B CA 1
ATOM 3306 C C . GLU B 1 120 ? -19.578 10.984 20.375 1 97.88 120 GLU B C 1
ATOM 3308 O O . GLU B 1 120 ? -20.359 11.875 20.719 1 97.88 120 GLU B O 1
ATOM 3313 N N . ARG B 1 121 ? -19.656 10.383 19.234 1 97.94 121 ARG B N 1
ATOM 3314 C CA . ARG B 1 121 ? -20.656 10.75 18.234 1 97.94 121 ARG B CA 1
ATOM 3315 C C . ARG B 1 121 ? -21.844 9.789 18.25 1 97.94 121 ARG B C 1
ATOM 3317 O O . ARG B 1 121 ? -22.672 9.797 17.344 1 97.94 121 ARG B O 1
ATOM 3324 N N . GLY B 1 122 ? -21.859 8.914 19.219 1 98.31 122 GLY B N 1
ATOM 3325 C CA . GLY B 1 122 ? -22.984 8 19.375 1 98.31 122 GLY B CA 1
ATOM 3326 C C . GLY B 1 122 ? -22.891 6.781 18.484 1 98.31 122 GLY B C 1
ATOM 3327 O O . GLY B 1 122 ? -23.906 6.145 18.188 1 98.31 122 GLY B O 1
ATOM 3328 N N . LEU B 1 123 ? -21.75 6.484 17.938 1 98.75 123 LEU B N 1
ATOM 3329 C CA . LEU B 1 123 ? -21.531 5.312 17.109 1 98.75 123 LEU B CA 1
ATOM 3330 C C . LEU B 1 123 ? -20.922 4.172 17.906 1 98.75 123 LEU B C 1
ATOM 3332 O O . LEU B 1 123 ? -20.438 4.383 19.031 1 98.75 123 LEU B O 1
ATOM 3336 N N . VAL B 1 124 ? -20.969 2.951 17.422 1 98.88 124 VAL B N 1
ATOM 3337 C CA . VAL B 1 124 ? -20.5 1.763 18.141 1 98.88 124 VAL B CA 1
ATOM 3338 C C . VAL B 1 124 ? -19.359 1.113 17.359 1 98.88 124 VAL B C 1
ATOM 3340 O O . VAL B 1 124 ? -19.578 0.466 16.344 1 98.88 124 VAL B O 1
ATOM 3343 N N . PRO B 1 125 ? -18.141 1.239 17.859 1 98.75 125 PRO B N 1
ATOM 3344 C CA . PRO B 1 125 ? -17 0.594 17.188 1 98.75 125 PRO B CA 1
ATOM 3345 C C . PRO B 1 125 ? -17.062 -0.93 17.266 1 98.75 125 PRO B C 1
ATOM 3347 O O . PRO B 1 125 ? -17.328 -1.484 18.344 1 98.75 125 PRO B O 1
ATOM 3350 N N . VAL B 1 126 ? -16.875 -1.628 16.172 1 98.75 126 VAL B N 1
ATOM 3351 C CA . VAL B 1 126 ? -16.781 -3.084 16.109 1 98.75 126 VAL B CA 1
ATOM 3352 C C . VAL B 1 126 ? -15.539 -3.492 15.328 1 98.75 126 VAL B C 1
ATOM 3354 O O . VAL B 1 126 ? -14.859 -2.645 14.742 1 98.75 126 VAL B O 1
ATOM 3357 N N . GLU B 1 127 ? -15.195 -4.844 15.32 1 97.62 127 GLU B N 1
ATOM 3358 C CA . GLU B 1 127 ? -13.898 -5.238 14.781 1 97.62 127 GLU B CA 1
ATOM 3359 C C . GLU B 1 127 ? -14.062 -6.254 13.648 1 97.62 127 GLU B C 1
ATOM 3361 O O . GLU B 1 127 ? -13.086 -6.602 12.977 1 97.62 127 GLU B O 1
ATOM 3366 N N . SER B 1 128 ? -15.305 -6.703 13.375 1 98.12 128 SER B N 1
ATOM 3367 C CA . SER B 1 128 ? -15.508 -7.766 12.391 1 98.12 128 SER B CA 1
ATOM 3368 C C . SER B 1 128 ? -16.531 -7.352 11.336 1 98.12 128 SER B C 1
ATOM 3370 O O . SER B 1 128 ? -17.516 -6.684 11.641 1 98.12 128 SER B O 1
ATOM 3372 N N . ALA B 1 129 ? -16.266 -7.766 10.094 1 98.25 129 ALA B N 1
ATOM 3373 C CA . ALA B 1 129 ? -17.25 -7.59 9.031 1 98.25 129 ALA B CA 1
ATOM 3374 C C . ALA B 1 129 ? -18.531 -8.367 9.328 1 98.25 129 ALA B C 1
ATOM 3376 O O . ALA B 1 129 ? -19.609 -8.016 8.836 1 98.25 129 ALA B O 1
ATOM 3377 N N . ASP B 1 130 ? -18.438 -9.359 10.195 1 97.88 130 ASP B N 1
ATOM 3378 C CA . ASP B 1 130 ? -19.578 -10.211 10.523 1 97.88 130 ASP B CA 1
ATOM 3379 C C . ASP B 1 130 ? -20.453 -9.555 11.586 1 97.88 130 ASP B C 1
ATOM 3381 O O . ASP B 1 130 ? -21.547 -10.047 11.898 1 97.88 130 ASP B O 1
ATOM 3385 N N . ASP B 1 131 ? -20.047 -8.406 12.094 1 98 131 ASP B N 1
ATOM 3386 C CA . ASP B 1 131 ? -20.844 -7.652 13.062 1 98 131 ASP B CA 1
ATOM 3387 C C . ASP B 1 131 ? -21.812 -6.707 12.359 1 98 131 ASP B C 1
ATOM 3389 O O . ASP B 1 131 ? -22.422 -5.84 12.992 1 98 131 ASP B O 1
ATOM 3393 N N . ASP B 1 132 ? -21.891 -6.777 11.078 1 96.75 132 ASP B N 1
ATOM 3394 C CA . ASP B 1 132 ? -22.797 -6.02 10.227 1 96.75 132 ASP B CA 1
ATOM 3395 C C . ASP B 1 132 ? -22.578 -4.52 10.375 1 96.75 132 ASP B C 1
ATOM 3397 O O . ASP B 1 132 ? -23.516 -3.77 10.641 1 96.75 132 ASP B O 1
ATOM 3401 N N . PRO B 1 133 ? -21.375 -4.066 10.305 1 98.69 133 PRO B N 1
ATOM 3402 C CA . PRO B 1 133 ? -21.141 -2.621 10.328 1 98.69 133 PRO B CA 1
ATOM 3403 C C . PRO B 1 133 ? -21.766 -1.899 9.141 1 98.69 133 PRO B C 1
ATOM 3405 O O . PRO B 1 133 ? -21.906 -2.482 8.062 1 98.69 133 PRO B O 1
ATOM 3408 N N . VAL B 1 134 ? -22.109 -0.643 9.297 1 98.62 134 VAL B N 1
ATOM 3409 C CA . VAL B 1 134 ? -22.703 0.112 8.195 1 98.62 134 VAL B CA 1
ATOM 3410 C C . VAL B 1 134 ? -21.672 1.074 7.617 1 98.62 134 VAL B C 1
ATOM 3412 O O . VAL B 1 134 ? -21.953 1.772 6.637 1 98.62 134 VAL B O 1
ATOM 3415 N N . ALA B 1 135 ? -20.484 1.143 8.219 1 98.88 135 ALA B N 1
ATOM 3416 C CA . ALA B 1 135 ? -19.328 1.908 7.75 1 98.88 135 ALA B CA 1
ATOM 3417 C C . ALA B 1 135 ? -18.016 1.268 8.211 1 98.88 135 ALA B C 1
ATOM 3419 O O . ALA B 1 135 ? -18 0.501 9.172 1 98.88 135 ALA B O 1
ATOM 3420 N N . VAL B 1 136 ? -17 1.5 7.48 1 98.94 136 VAL B N 1
ATOM 3421 C CA . VAL B 1 136 ? -15.633 1.138 7.844 1 98.94 136 VAL B CA 1
ATOM 3422 C C . VAL B 1 136 ? -14.789 2.4 8.008 1 98.94 136 VAL B C 1
ATOM 3424 O O . VAL B 1 136 ? -14.906 3.338 7.219 1 98.94 136 VAL B O 1
ATOM 3427 N N . VAL B 1 137 ? -13.992 2.441 9.094 1 98.94 137 VAL B N 1
ATOM 3428 C CA . VAL B 1 137 ? -13.117 3.598 9.273 1 98.94 137 VAL B CA 1
ATOM 3429 C C . VAL B 1 137 ? -11.703 3.133 9.602 1 98.94 137 VAL B C 1
ATOM 3431 O O . VAL B 1 137 ? -11.523 2.184 10.375 1 98.94 137 VAL B O 1
ATOM 3434 N N . GLN B 1 138 ? -10.789 3.713 8.938 1 98.75 138 GLN B N 1
ATOM 3435 C CA . GLN B 1 138 ? -9.383 3.432 9.211 1 98.75 138 GLN B CA 1
ATOM 3436 C C . GLN B 1 138 ? -8.68 4.656 9.789 1 98.75 138 GLN B C 1
ATOM 3438 O O . GLN B 1 138 ? -8.852 5.77 9.289 1 98.75 138 GLN B O 1
ATOM 3443 N N . GLY B 1 139 ? -7.977 4.336 10.812 1 97.31 139 GLY B N 1
ATOM 3444 C CA . GLY B 1 139 ? -7.012 5.207 11.461 1 97.31 139 GLY B CA 1
ATOM 3445 C C . GLY B 1 139 ? -5.754 4.484 11.898 1 97.31 139 GLY B C 1
ATOM 3446 O O . GLY B 1 139 ? -5.613 3.281 11.68 1 97.31 139 GLY B O 1
ATOM 3447 N N . TYR B 1 140 ? -4.562 5.078 12.07 1 93.25 140 TYR B N 1
ATOM 3448 C CA . TYR B 1 140 ? -3.361 4.395 12.531 1 93.25 140 TYR B CA 1
ATOM 3449 C C . TYR B 1 140 ? -3.668 3.516 13.742 1 93.25 140 TYR B C 1
ATOM 3451 O O . TYR B 1 140 ? -4.172 4 14.758 1 93.25 140 TYR B O 1
ATOM 3459 N N . GLY B 1 141 ? -3.438 2.213 13.586 1 94.25 141 GLY B N 1
ATOM 3460 C CA . GLY B 1 141 ? -3.793 1.251 14.617 1 94.25 141 GLY B CA 1
ATOM 3461 C C . GLY B 1 141 ? -2.672 0.996 15.609 1 94.25 141 GLY B C 1
ATOM 3462 O O . GLY B 1 141 ? -2.857 0.277 16.594 1 94.25 141 GLY B O 1
ATOM 3463 N N . GLY B 1 142 ? -1.515 1.542 15.328 1 95.06 142 GLY B N 1
ATOM 3464 C CA . GLY B 1 142 ? -0.388 1.331 16.219 1 95.06 142 GLY B CA 1
ATOM 3465 C C . GLY B 1 142 ? 0.451 0.123 15.852 1 95.06 142 GLY B C 1
ATOM 3466 O O . GLY B 1 142 ? 0.121 -0.604 14.914 1 95.06 142 GLY B O 1
ATOM 3467 N N . PRO B 1 143 ? 1.48 -0.068 16.641 1 95.88 143 PRO B N 1
ATOM 3468 C CA . PRO B 1 143 ? 2.451 -1.113 16.312 1 95.88 143 PRO B CA 1
ATOM 3469 C C . PRO B 1 143 ? 1.878 -2.52 16.469 1 95.88 143 PRO B C 1
ATOM 3471 O O . PRO B 1 143 ? 2.33 -3.451 15.789 1 95.88 143 PRO B O 1
ATOM 3474 N N . GLU B 1 144 ? 0.891 -2.736 17.234 1 97.19 144 GLU B N 1
ATOM 3475 C CA . GLU B 1 144 ? 0.404 -4.078 17.547 1 97.19 144 GLU B CA 1
ATOM 3476 C C . GLU B 1 144 ? -0.772 -4.457 16.641 1 97.19 144 GLU B C 1
ATOM 3478 O O . GLU B 1 144 ? -1.337 -5.543 16.781 1 97.19 144 GLU B O 1
ATOM 3483 N N . LEU B 1 145 ? -1.21 -3.568 15.75 1 97.31 145 LEU B N 1
ATOM 3484 C CA . LEU B 1 145 ? -2.332 -3.838 14.859 1 97.31 145 LEU B CA 1
ATOM 3485 C C . LEU B 1 145 ? -2.082 -5.098 14.039 1 97.31 145 LEU B C 1
ATOM 3487 O O . LEU B 1 145 ? -1.151 -5.145 13.227 1 97.31 145 LEU B O 1
ATOM 3491 N N . PRO B 1 146 ? -2.902 -6.113 14.211 1 98 146 PRO B N 1
ATOM 3492 C CA . PRO B 1 146 ? -2.695 -7.344 13.445 1 98 146 PRO B CA 1
ATOM 3493 C C . PRO B 1 146 ? -3.182 -7.23 12 1 98 146 PRO B C 1
ATOM 3495 O O . PRO B 1 146 ? -4.152 -6.516 11.727 1 98 146 PRO B O 1
ATOM 3498 N N . TRP B 1 147 ? -2.66 -8.016 11.102 1 98.06 147 TRP B N 1
ATOM 3499 C CA . TRP B 1 147 ? -2.953 -8.008 9.672 1 98.06 147 TRP B CA 1
ATOM 3500 C C . TRP B 1 147 ? -4.41 -8.367 9.414 1 98.06 147 TRP B C 1
ATOM 3502 O O . TRP B 1 147 ? -5.031 -7.852 8.484 1 98.06 147 TRP B O 1
ATOM 3512 N N . ALA B 1 148 ? -5.008 -9.172 10.289 1 97.94 148 ALA B N 1
ATOM 3513 C CA . ALA B 1 148 ? -6.367 -9.68 10.109 1 97.94 148 ALA B CA 1
ATOM 3514 C C . ALA B 1 148 ? -7.375 -8.531 10.07 1 97.94 148 ALA B C 1
ATOM 3516 O O . ALA B 1 148 ? -8.453 -8.664 9.492 1 97.94 148 ALA B O 1
ATOM 3517 N N . ARG B 1 149 ? -7.008 -7.43 10.688 1 98.25 149 ARG B N 1
ATOM 3518 C CA . ARG B 1 149 ? -7.926 -6.293 10.711 1 98.25 149 ARG B CA 1
ATOM 3519 C C . ARG B 1 149 ? -8.133 -5.723 9.312 1 98.25 149 ARG B C 1
ATOM 3521 O O . ARG B 1 149 ? -9.211 -5.23 8.992 1 98.25 149 ARG B O 1
ATOM 3528 N N . PHE B 1 150 ? -7.102 -5.785 8.469 1 98.62 150 PHE B N 1
ATOM 3529 C CA . PHE B 1 150 ? -7.227 -5.309 7.102 1 98.62 150 PHE B CA 1
ATOM 3530 C C . PHE B 1 150 ? -8.117 -6.238 6.281 1 98.62 150 PHE B C 1
ATOM 3532 O O . PHE B 1 150 ? -8.844 -5.785 5.398 1 98.62 150 PHE B O 1
ATOM 3539 N N . ALA B 1 151 ? -8.062 -7.535 6.574 1 98.44 151 ALA B N 1
ATOM 3540 C CA . ALA B 1 151 ? -8.969 -8.477 5.926 1 98.44 151 ALA B CA 1
ATOM 3541 C C . ALA B 1 151 ? -10.422 -8.148 6.262 1 98.44 151 ALA B C 1
ATOM 3543 O O . ALA B 1 151 ? -11.273 -8.094 5.371 1 98.44 151 ALA B O 1
ATOM 3544 N N . GLU B 1 152 ? -10.672 -7.879 7.562 1 98.69 152 GLU B N 1
ATOM 3545 C CA . GLU B 1 152 ? -12.016 -7.527 8 1 98.69 152 GLU B CA 1
ATOM 3546 C C . GLU B 1 152 ? -12.531 -6.293 7.262 1 98.69 152 GLU B C 1
ATOM 3548 O O . GLU B 1 152 ? -13.664 -6.285 6.773 1 98.69 152 GLU B O 1
ATOM 3553 N N . ALA B 1 153 ? -11.68 -5.293 7.199 1 98.81 153 ALA B N 1
ATOM 3554 C CA . ALA B 1 153 ? -12.062 -4.078 6.48 1 98.81 153 ALA B CA 1
ATOM 3555 C C . ALA B 1 153 ? -12.344 -4.379 5.012 1 98.81 153 ALA B C 1
ATOM 3557 O O . ALA B 1 153 ? -13.328 -3.885 4.449 1 98.81 153 ALA B O 1
ATOM 3558 N N . SER B 1 154 ? -11.508 -5.191 4.426 1 98.81 154 SER B N 1
ATOM 3559 C CA . SER B 1 154 ? -11.648 -5.527 3.014 1 98.81 154 SER B CA 1
ATOM 3560 C C . SER B 1 154 ? -12.961 -6.262 2.746 1 98.81 154 SER B C 1
ATOM 3562 O O . SER B 1 154 ? -13.648 -5.98 1.762 1 98.81 154 SER B O 1
ATOM 3564 N N . TYR B 1 155 ? -13.312 -7.215 3.637 1 98.44 155 TYR B N 1
ATOM 3565 C CA . TYR B 1 155 ? -14.562 -7.938 3.482 1 98.44 155 TYR B CA 1
ATOM 3566 C C . TYR B 1 155 ? -15.75 -6.984 3.506 1 98.44 155 TYR B C 1
ATOM 3568 O O . TYR B 1 155 ? -16.641 -7.059 2.646 1 98.44 155 TYR B O 1
ATOM 3576 N N . ALA B 1 156 ? -15.758 -6.062 4.465 1 98.62 156 ALA B N 1
ATOM 3577 C CA . ALA B 1 156 ? -16.875 -5.129 4.625 1 98.62 156 ALA B CA 1
ATOM 3578 C C . ALA B 1 156 ? -16.953 -4.176 3.436 1 98.62 156 ALA B C 1
ATOM 3580 O O . ALA B 1 156 ? -18.047 -3.963 2.881 1 98.62 156 ALA B O 1
ATOM 3581 N N . VAL B 1 157 ? -15.844 -3.604 3.035 1 98.69 157 V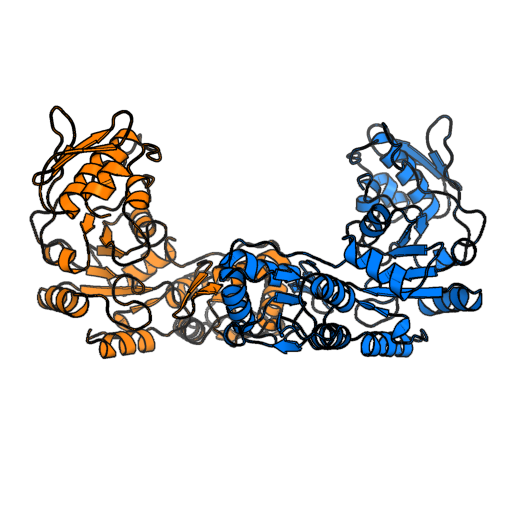AL B N 1
ATOM 3582 C CA . VAL B 1 157 ? -15.805 -2.65 1.931 1 98.69 157 VAL B CA 1
ATOM 3583 C C . VAL B 1 157 ? -16.25 -3.336 0.642 1 98.69 157 VAL B C 1
ATOM 3585 O O . VAL B 1 157 ? -16.984 -2.746 -0.157 1 98.69 157 VAL B O 1
ATOM 3588 N N . ALA B 1 158 ? -15.852 -4.574 0.467 1 97.25 158 ALA B N 1
ATOM 3589 C CA . ALA B 1 158 ? -16.234 -5.336 -0.722 1 97.25 158 ALA B CA 1
ATOM 3590 C C . ALA B 1 158 ? -17.734 -5.562 -0.771 1 97.25 158 ALA B C 1
ATOM 3592 O O . ALA B 1 158 ? -18.312 -5.707 -1.852 1 97.25 158 ALA B O 1
ATOM 3593 N N . ARG B 1 159 ? -18.375 -5.578 0.353 1 96.25 159 ARG B N 1
ATOM 3594 C CA . ARG B 1 159 ? -19.828 -5.758 0.441 1 96.25 159 ARG B CA 1
ATOM 3595 C C . ARG B 1 159 ? -20.562 -4.445 0.167 1 96.25 159 ARG B C 1
ATOM 3597 O O . ARG B 1 159 ? -21.781 -4.391 0.23 1 96.25 159 ARG B O 1
ATOM 3604 N N . GLY B 1 160 ? -19.828 -3.396 -0.048 1 96.94 160 GLY B N 1
ATOM 3605 C CA . GLY B 1 160 ? -20.422 -2.127 -0.425 1 96.94 160 GLY B CA 1
ATOM 3606 C C . GLY B 1 160 ? -20.562 -1.162 0.739 1 96.94 160 GLY B C 1
ATOM 3607 O O . GLY B 1 160 ? -21.172 -0.102 0.605 1 96.94 160 GLY B O 1
ATOM 3608 N N . VAL B 1 161 ? -20.031 -1.472 1.913 1 97.62 161 VAL B N 1
ATOM 3609 C CA . VAL B 1 161 ? -20.078 -0.607 3.088 1 97.62 161 VAL B CA 1
ATOM 3610 C C . VAL B 1 161 ? -19.219 0.624 2.863 1 97.62 161 VAL B C 1
ATOM 3612 O O . VAL B 1 161 ? -18.062 0.507 2.43 1 97.62 161 VAL B O 1
ATOM 3615 N N . PRO B 1 162 ? -19.75 1.852 3.107 1 98.62 162 PRO B N 1
ATOM 3616 C CA . PRO B 1 162 ? -18.922 3.053 2.947 1 98.62 162 PRO B CA 1
ATOM 3617 C C . PRO B 1 162 ? -17.656 3.008 3.785 1 98.62 162 PRO B C 1
ATOM 3619 O O . PRO B 1 162 ? -17.656 2.51 4.914 1 98.62 162 PRO B O 1
ATOM 3622 N N . TRP B 1 163 ? -16.625 3.512 3.25 1 98.81 163 TRP B N 1
ATOM 3623 C CA . TRP B 1 163 ? -15.281 3.436 3.824 1 98.81 163 TRP B CA 1
ATOM 3624 C C . TRP B 1 163 ? -14.711 4.828 4.062 1 98.81 163 TRP B C 1
ATOM 3626 O O . TRP B 1 163 ? -14.82 5.707 3.201 1 98.81 163 TRP B O 1
ATOM 3636 N N . PHE B 1 164 ? -14.156 5.062 5.254 1 98.88 164 PHE B N 1
ATOM 3637 C CA . PHE B 1 164 ? -13.609 6.352 5.664 1 98.88 164 PHE B CA 1
ATOM 3638 C C . PHE B 1 164 ? -12.188 6.191 6.184 1 98.88 164 PHE B C 1
ATOM 3640 O O . PHE B 1 164 ? -11.797 5.109 6.629 1 98.88 164 PHE B O 1
ATOM 3647 N N . ALA B 1 165 ? -11.383 7.238 6.152 1 98.88 165 ALA B N 1
ATOM 3648 C CA . ALA B 1 165 ? -10.047 7.281 6.734 1 98.88 165 ALA B CA 1
ATOM 3649 C C . ALA B 1 165 ? -9.82 8.586 7.492 1 98.88 165 ALA B C 1
ATOM 3651 O O . ALA B 1 165 ? -10.234 9.656 7.039 1 98.88 165 ALA B O 1
ATOM 3652 N N . SER B 1 166 ? -9.141 8.477 8.609 1 98.56 166 SER B N 1
ATOM 3653 C CA . SER B 1 166 ? -8.828 9.672 9.383 1 98.56 166 SER B CA 1
ATOM 3654 C C . SER B 1 166 ? -7.797 10.539 8.664 1 98.56 166 SER B C 1
ATOM 3656 O O . SER B 1 166 ? -7.883 11.773 8.695 1 98.56 166 SER B O 1
ATOM 3658 N N . ASN B 1 167 ? -6.852 9.961 8.117 1 97.31 167 ASN B N 1
ATOM 3659 C CA . ASN B 1 167 ? -5.812 10.609 7.324 1 97.31 167 ASN B CA 1
ATOM 3660 C C . ASN B 1 167 ? -5.148 9.633 6.355 1 97.31 167 ASN B C 1
ATOM 3662 O O . ASN B 1 167 ? -5.402 8.43 6.41 1 97.31 167 ASN B O 1
ATOM 3666 N N . THR B 1 168 ? -4.348 10.141 5.434 1 97.06 168 THR B N 1
ATOM 3667 C CA . THR B 1 168 ? -3.67 9.281 4.473 1 97.06 168 THR B CA 1
ATOM 3668 C C . THR B 1 168 ? -2.168 9.555 4.469 1 97.06 168 THR B C 1
ATOM 3670 O O . THR B 1 168 ? -1.514 9.438 3.432 1 97.06 168 THR B O 1
ATOM 3673 N N . ASP B 1 169 ? -1.645 9.984 5.648 1 95.25 169 ASP B N 1
ATOM 3674 C CA . ASP B 1 169 ? -0.198 10.133 5.773 1 95.25 169 ASP B CA 1
ATOM 3675 C C . ASP B 1 169 ? 0.517 8.812 5.508 1 95.25 169 ASP B C 1
ATOM 3677 O O . ASP B 1 169 ? 0.311 7.828 6.223 1 95.25 169 ASP B O 1
ATOM 3681 N N . LEU B 1 170 ? 1.436 8.812 4.598 1 97.06 170 LEU B N 1
ATOM 3682 C CA . LEU B 1 170 ? 2.029 7.559 4.141 1 97.06 170 LEU B CA 1
ATOM 3683 C C . LEU B 1 170 ? 3.045 7.039 5.152 1 97.06 170 LEU B C 1
ATOM 3685 O O . LEU B 1 170 ? 3.242 5.828 5.273 1 97.06 170 LEU B O 1
ATOM 3689 N N . THR B 1 171 ? 3.686 8.016 5.844 1 95 171 THR B N 1
ATOM 3690 C CA . THR B 1 171 ? 4.75 7.641 6.766 1 95 171 THR B CA 1
ATOM 3691 C C . THR B 1 171 ? 4.617 8.391 8.086 1 95 171 THR B C 1
ATOM 3693 O O . THR B 1 171 ? 3.875 9.367 8.18 1 95 171 THR B O 1
ATOM 3696 N N . ILE B 1 172 ? 5.258 7.863 9.086 1 90.5 172 ILE B N 1
ATOM 3697 C CA . ILE B 1 172 ? 5.359 8.484 10.398 1 90.5 172 ILE B CA 1
ATOM 3698 C C . ILE B 1 172 ? 6.82 8.5 10.852 1 90.5 172 ILE B C 1
ATOM 3700 O O . ILE B 1 172 ? 7.488 7.461 10.836 1 90.5 172 ILE B O 1
ATOM 3704 N N . PRO B 1 173 ? 7.289 9.641 11.164 1 85.75 173 PRO B N 1
ATOM 3705 C CA . PRO B 1 173 ? 8.648 9.703 11.695 1 85.75 173 PRO B CA 1
ATOM 3706 C C . PRO B 1 173 ? 8.766 9.141 13.109 1 85.75 173 PRO B C 1
ATOM 3708 O O . PRO B 1 173 ? 7.84 9.297 13.914 1 85.75 173 PRO B O 1
ATOM 3711 N N . SER B 1 174 ? 9.812 8.391 13.383 1 82.56 174 SER B N 1
ATOM 3712 C CA . SER B 1 174 ? 10.156 7.91 14.711 1 82.56 174 SER B CA 1
ATOM 3713 C C . SER B 1 174 ? 11.633 8.141 15.016 1 82.56 174 SER B C 1
ATOM 3715 O O . SER B 1 174 ? 12.391 8.594 14.156 1 82.56 174 SER B O 1
ATOM 3717 N N . ALA B 1 175 ? 11.984 7.887 16.266 1 83.94 175 ALA B N 1
ATOM 3718 C CA . ALA B 1 175 ? 13.383 8.008 16.672 1 83.94 175 ALA B CA 1
ATOM 3719 C C . ALA B 1 175 ? 14.266 7.039 15.898 1 83.94 175 ALA B C 1
ATOM 3721 O O . ALA B 1 175 ? 15.453 7.301 15.688 1 83.94 175 ALA B O 1
ATOM 3722 N N . ARG B 1 176 ? 13.688 6.016 15.414 1 91.44 176 ARG B N 1
ATOM 3723 C CA . ARG B 1 176 ? 14.484 4.969 14.781 1 91.44 176 ARG B CA 1
ATOM 3724 C C . ARG B 1 176 ? 14.484 5.129 13.266 1 91.44 176 ARG B C 1
ATOM 3726 O O . ARG B 1 176 ? 15.211 4.43 12.562 1 91.44 176 ARG B O 1
ATOM 3733 N N . GLY B 1 177 ? 13.664 6.039 12.797 1 90.69 177 GLY B N 1
ATOM 3734 C CA . GLY B 1 177 ? 13.555 6.242 11.359 1 90.69 177 GLY B CA 1
ATOM 3735 C C . GLY B 1 177 ? 12.125 6.445 10.891 1 90.69 177 GLY B C 1
ATOM 3736 O O . GLY B 1 177 ? 11.258 6.809 11.688 1 90.69 177 GLY B O 1
ATOM 3737 N N . ILE B 1 178 ? 11.898 6.285 9.633 1 93.75 178 ILE B N 1
ATOM 3738 C CA . ILE B 1 178 ? 10.602 6.496 9 1 93.75 178 ILE B CA 1
ATOM 3739 C C . ILE B 1 178 ? 9.836 5.176 8.93 1 93.75 178 ILE B C 1
ATOM 3741 O O . ILE B 1 178 ? 10.359 4.18 8.414 1 93.75 178 ILE B O 1
ATOM 3745 N N . ALA B 1 179 ? 8.703 5.156 9.5 1 96 179 ALA B N 1
ATOM 3746 C CA . ALA B 1 179 ? 7.848 3.973 9.508 1 96 179 ALA B CA 1
ATOM 3747 C C . ALA B 1 179 ? 6.602 4.195 8.648 1 96 179 ALA B C 1
ATOM 3749 O O . ALA B 1 179 ? 6.234 5.34 8.367 1 96 179 ALA B O 1
ATOM 3750 N N . PRO B 1 180 ? 5.93 3.113 8.18 1 97.81 180 PRO B N 1
ATOM 3751 C CA . PRO B 1 180 ? 4.676 3.285 7.449 1 97.81 180 PRO B CA 1
ATOM 3752 C C . PRO B 1 180 ? 3.555 3.848 8.32 1 97.81 180 PRO B C 1
ATOM 3754 O O . PRO B 1 180 ? 3.428 3.469 9.492 1 97.81 180 PRO B O 1
ATOM 3757 N N . GLY B 1 181 ? 2.83 4.77 7.734 1 97.25 181 GLY B N 1
ATOM 3758 C CA . GLY B 1 181 ? 1.737 5.406 8.453 1 97.25 181 GLY B CA 1
ATOM 3759 C C . GLY B 1 181 ? 0.371 4.891 8.039 1 97.25 181 GLY B C 1
ATOM 3760 O O . GLY B 1 181 ? 0.26 3.809 7.457 1 97.25 181 GLY B O 1
ATOM 3761 N N . ASN B 1 182 ? -0.67 5.66 8.391 1 97.88 182 ASN B N 1
ATOM 3762 C CA . ASN B 1 182 ? -2.041 5.238 8.125 1 97.88 182 ASN B CA 1
ATOM 3763 C C . ASN B 1 182 ? -2.33 5.188 6.625 1 97.88 182 ASN B C 1
ATOM 3765 O O . ASN B 1 182 ? -3.125 4.363 6.168 1 97.88 182 ASN B O 1
ATOM 3769 N N . GLY B 1 183 ? -1.712 6.109 5.84 1 98.25 183 GLY B N 1
ATOM 3770 C CA . GLY B 1 183 ? -1.876 6.062 4.395 1 98.25 183 GLY B CA 1
ATOM 3771 C C . GLY B 1 183 ? -1.448 4.742 3.787 1 98.25 183 GLY B C 1
ATOM 3772 O O . GLY B 1 183 ? -2.082 4.246 2.852 1 98.25 183 GLY B O 1
ATOM 3773 N N . ALA B 1 184 ? -0.326 4.18 4.289 1 98.62 184 ALA B N 1
ATOM 3774 C CA . ALA B 1 184 ? 0.103 2.852 3.854 1 98.62 184 ALA B CA 1
ATOM 3775 C C . ALA B 1 184 ? -0.929 1.792 4.23 1 98.62 184 ALA B C 1
ATOM 3777 O O . ALA B 1 184 ? -1.204 0.88 3.445 1 98.62 184 ALA B O 1
ATOM 3778 N N . ALA B 1 185 ? -1.46 1.934 5.414 1 98.56 185 ALA B N 1
ATOM 3779 C CA . ALA B 1 185 ? -2.498 1.006 5.859 1 98.56 185 ALA B CA 1
ATOM 3780 C C . ALA B 1 185 ? -3.736 1.102 4.973 1 98.56 185 ALA B C 1
ATOM 3782 O O . ALA B 1 185 ? -4.34 0.084 4.629 1 98.56 185 ALA B O 1
ATOM 3783 N N . VAL B 1 186 ? -4.117 2.268 4.59 1 98.75 186 VAL B N 1
ATOM 3784 C CA . VAL B 1 186 ? -5.25 2.508 3.707 1 98.75 186 VAL B CA 1
ATOM 3785 C C . VAL B 1 186 ? -4.996 1.857 2.348 1 98.75 186 VAL B C 1
ATOM 3787 O O . VAL B 1 186 ? -5.898 1.258 1.761 1 98.75 186 VAL B O 1
ATOM 3790 N N . GLU B 1 187 ? -3.787 1.942 1.896 1 98.69 187 GLU B N 1
ATOM 3791 C CA . GLU B 1 187 ? -3.422 1.344 0.616 1 98.69 187 GLU B CA 1
ATOM 3792 C C . GLU B 1 187 ? -3.656 -0.164 0.625 1 98.69 187 GLU B C 1
ATOM 3794 O O . GLU B 1 187 ? -4.035 -0.745 -0.394 1 98.69 187 GLU B O 1
ATOM 3799 N N . VAL B 1 188 ? -3.426 -0.805 1.72 1 98.75 188 VAL B N 1
ATOM 3800 C CA . VAL B 1 188 ? -3.615 -2.246 1.844 1 98.75 188 VAL B CA 1
ATOM 3801 C C . VAL B 1 188 ? -5.051 -2.611 1.479 1 98.75 188 VAL B C 1
ATOM 3803 O O . VAL B 1 188 ? -5.285 -3.506 0.661 1 98.75 188 VAL B O 1
ATOM 3806 N N . VAL B 1 189 ? -6.016 -1.896 2.025 1 98.81 189 VAL B N 1
ATOM 3807 C CA . VAL B 1 189 ? -7.426 -2.182 1.779 1 98.81 189 VAL B CA 1
ATOM 3808 C C . VAL B 1 189 ? -7.797 -1.76 0.359 1 98.81 189 VAL B C 1
ATOM 3810 O O . VAL B 1 189 ? -8.57 -2.445 -0.317 1 98.81 189 VAL B O 1
ATOM 3813 N N . ARG B 1 190 ? -7.219 -0.627 -0.105 1 98.62 190 ARG B N 1
ATOM 3814 C CA . ARG B 1 190 ? -7.453 -0.192 -1.478 1 98.62 190 ARG B CA 1
ATOM 3815 C C . ARG B 1 190 ? -7.043 -1.272 -2.473 1 98.62 190 ARG B C 1
ATOM 3817 O O . ARG B 1 190 ? -7.754 -1.527 -3.447 1 98.62 190 ARG B O 1
ATOM 3824 N N . ILE B 1 191 ? -5.961 -1.873 -2.215 1 97.88 191 ILE B N 1
ATOM 3825 C CA . ILE B 1 191 ? -5.418 -2.914 -3.084 1 97.88 191 ILE B CA 1
ATOM 3826 C C . ILE B 1 191 ? -6.391 -4.09 -3.148 1 97.88 191 ILE B C 1
ATOM 3828 O O . ILE B 1 191 ? -6.652 -4.625 -4.227 1 97.88 191 ILE B O 1
ATOM 3832 N N . ALA B 1 192 ? -6.961 -4.449 -2.057 1 97.44 192 ALA B N 1
ATOM 3833 C CA . ALA B 1 192 ? -7.801 -5.641 -1.971 1 97.44 192 ALA B CA 1
ATOM 3834 C C . ALA B 1 192 ? -9.195 -5.371 -2.527 1 97.44 192 ALA B C 1
ATOM 3836 O O . ALA B 1 192 ? -9.883 -6.293 -2.977 1 97.44 192 ALA B O 1
ATOM 3837 N N . THR B 1 193 ? -9.641 -4.074 -2.578 1 97.94 193 THR B N 1
ATOM 3838 C CA . THR B 1 193 ? -11.055 -3.812 -2.83 1 97.94 193 THR B CA 1
ATOM 3839 C C . THR B 1 193 ? -11.227 -2.945 -4.07 1 97.94 193 THR B C 1
ATOM 3841 O O . THR B 1 193 ? -12.32 -2.896 -4.652 1 97.94 193 THR B O 1
ATOM 3844 N N . GLY B 1 194 ? -10.164 -2.146 -4.418 1 97.56 194 GLY B N 1
ATOM 3845 C CA . GLY B 1 194 ? -10.281 -1.17 -5.488 1 97.56 194 GLY B CA 1
ATOM 3846 C C . GLY B 1 194 ? -11.07 0.061 -5.086 1 97.56 194 GLY B C 1
ATOM 3847 O O . GLY B 1 194 ? -11.258 0.979 -5.887 1 97.56 194 GLY B O 1
ATOM 3848 N N . ALA B 1 195 ? -11.523 0.117 -3.844 1 98.19 195 ALA B N 1
ATOM 3849 C CA . ALA B 1 195 ? -12.367 1.212 -3.369 1 98.19 195 ALA B CA 1
ATOM 3850 C C . ALA B 1 195 ? -11.516 2.406 -2.936 1 98.19 195 ALA B C 1
ATOM 3852 O O . ALA B 1 195 ? -10.289 2.307 -2.848 1 98.19 195 ALA B O 1
ATOM 3853 N N . GLU B 1 196 ? -12.148 3.549 -2.748 1 98.31 196 GLU B N 1
ATOM 3854 C CA . GLU B 1 196 ? -11.539 4.762 -2.221 1 98.31 196 GLU B CA 1
ATOM 3855 C C . GLU B 1 196 ? -12.273 5.262 -0.981 1 98.31 196 GLU B C 1
ATOM 3857 O O . GLU B 1 196 ? -13.508 5.352 -0.979 1 98.31 196 GLU B O 1
ATOM 3862 N N . PRO B 1 197 ? -11.555 5.613 -0.004 1 98.62 197 PRO B N 1
ATOM 3863 C CA . PRO B 1 197 ? -12.234 6.121 1.191 1 98.62 197 PRO B CA 1
ATOM 3864 C C . PRO B 1 197 ? -12.516 7.621 1.116 1 98.62 197 PRO B C 1
ATOM 3866 O O . PRO B 1 197 ? -11.859 8.336 0.355 1 98.62 197 PRO B O 1
ATOM 3869 N N . GLN B 1 198 ? -13.523 8.047 1.878 1 98.56 198 GLN B N 1
ATOM 3870 C CA . GLN B 1 198 ? -13.648 9.461 2.229 1 98.56 198 GLN B CA 1
ATOM 3871 C C . GLN B 1 198 ? -12.672 9.844 3.338 1 98.56 198 GLN B C 1
ATOM 3873 O O . GLN B 1 198 ? -12.648 9.211 4.395 1 98.56 198 GLN B O 1
ATOM 3878 N N . VAL B 1 199 ? -11.867 10.844 3.137 1 98.38 199 VAL B N 1
ATOM 3879 C CA . VAL B 1 199 ? -10.781 11.188 4.055 1 98.38 199 VAL B CA 1
ATOM 3880 C C . VAL B 1 199 ? -11.125 12.469 4.805 1 98.38 199 VAL B C 1
ATOM 3882 O O . VAL B 1 199 ? -11.656 13.414 4.223 1 98.38 199 VAL B O 1
ATOM 3885 N N . ALA B 1 200 ? -10.719 12.516 6.074 1 97.81 200 ALA B N 1
ATOM 3886 C CA . ALA B 1 200 ? -11.148 13.641 6.902 1 97.81 200 ALA B CA 1
ATOM 3887 C C . ALA B 1 200 ? -9.961 14.531 7.27 1 97.81 200 ALA B C 1
ATOM 3889 O O . ALA B 1 200 ? -10.117 15.734 7.457 1 97.81 200 ALA B O 1
ATOM 3890 N N . GLY B 1 201 ? -8.766 14 7.402 1 96.94 201 GLY B N 1
ATOM 3891 C CA . GLY B 1 201 ? -7.625 14.703 7.965 1 96.94 201 GLY B CA 1
ATOM 3892 C C . GLY B 1 201 ? -7.086 15.789 7.059 1 96.94 201 GLY B C 1
ATOM 3893 O O . GLY B 1 201 ? -7.586 15.984 5.945 1 96.94 201 GLY B O 1
ATOM 3894 N N . LYS B 1 202 ? -6 16.547 7.66 1 95.19 202 LYS B N 1
ATOM 3895 C CA . LYS B 1 202 ? -5.336 17.578 6.871 1 95.19 202 LYS B CA 1
ATOM 3896 C C . LYS B 1 202 ? -4.789 17 5.566 1 95.19 202 LYS B C 1
ATOM 3898 O O . LYS B 1 202 ? -4.277 15.883 5.543 1 95.19 202 LYS B O 1
ATOM 3903 N N . PRO B 1 203 ? -4.996 17.812 4.449 1 95.19 203 PRO B N 1
ATOM 3904 C CA . PRO B 1 203 ? -5.465 19.203 4.301 1 95.19 203 PRO B CA 1
ATOM 3905 C C . PRO B 1 203 ? -6.938 19.281 3.914 1 95.19 203 PRO B C 1
ATOM 3907 O O . PRO B 1 203 ? -7.398 20.328 3.445 1 95.19 203 PRO B O 1
ATOM 3910 N N . LEU B 1 204 ? -7.676 18.188 4.094 1 92.38 204 LEU B N 1
ATOM 3911 C CA . LEU B 1 204 ? -9.008 18.109 3.512 1 92.38 204 LEU B CA 1
ATOM 3912 C C . LEU B 1 204 ? -10.008 18.922 4.328 1 92.38 204 LEU B C 1
ATOM 3914 O O . LEU B 1 204 ? -9.805 19.141 5.52 1 92.38 204 LEU B O 1
ATOM 3918 N N . PRO B 1 205 ? -11.133 19.312 3.779 1 92.69 205 PRO B N 1
ATOM 3919 C CA . PRO B 1 205 ? -12.086 20.25 4.359 1 92.69 205 PRO B CA 1
ATOM 3920 C C . PRO B 1 205 ? -12.688 19.766 5.672 1 92.69 205 PRO B C 1
ATOM 3922 O O . PRO B 1 205 ? -12.898 20.547 6.598 1 92.69 205 PRO B O 1
ATOM 3925 N N . PRO B 1 206 ? -12.938 18.484 5.898 1 93.25 206 PRO B N 1
ATOM 3926 C CA . PRO B 1 206 ? -13.555 18.047 7.152 1 93.25 206 PRO B CA 1
ATOM 3927 C C . PRO B 1 206 ? -12.719 18.406 8.375 1 93.25 206 PRO B C 1
ATOM 3929 O O . PRO B 1 206 ? -13.273 18.75 9.422 1 93.25 206 PRO B O 1
ATOM 3932 N N . MET B 1 207 ? -11.438 18.281 8.242 1 94.69 207 MET B N 1
ATOM 3933 C CA . MET B 1 207 ? -10.586 18.656 9.359 1 94.69 207 MET B CA 1
ATOM 3934 C C . MET B 1 207 ? -10.734 20.125 9.703 1 94.69 207 MET B C 1
ATOM 3936 O O . MET B 1 207 ? -10.875 20.484 10.875 1 94.69 207 MET B O 1
ATOM 3940 N N . HIS B 1 208 ? -10.695 20.984 8.664 1 93.44 208 HIS B N 1
ATOM 3941 C CA . HIS B 1 208 ? -10.859 22.406 8.875 1 93.44 208 HIS B CA 1
ATOM 3942 C C . HIS B 1 208 ? -12.211 22.734 9.508 1 93.44 208 HIS B C 1
ATOM 3944 O O . HIS B 1 208 ? -12.289 23.484 10.469 1 93.44 208 HIS B O 1
ATOM 3950 N N . ARG B 1 209 ? -13.203 22.141 9.023 1 93.5 209 ARG B N 1
ATOM 3951 C CA . ARG B 1 209 ? -14.547 22.359 9.547 1 93.5 209 ARG B CA 1
ATOM 3952 C C . ARG B 1 209 ? -14.641 21.953 11.008 1 93.5 209 ARG B C 1
ATOM 3954 O O . ARG B 1 209 ? -15.164 22.703 11.836 1 93.5 209 ARG B O 1
ATOM 3961 N N . GLU B 1 210 ? -14.156 20.766 11.297 1 94.5 210 GLU B N 1
ATOM 3962 C CA . GLU B 1 210 ? -14.172 20.281 12.672 1 94.5 210 GLU B CA 1
ATOM 3963 C C . GLU B 1 210 ? -13.414 21.234 13.602 1 94.5 210 GLU B C 1
ATOM 3965 O O . GLU B 1 210 ? -13.867 21.5 14.719 1 94.5 210 GLU B O 1
ATOM 3970 N N . THR B 1 211 ? -12.305 21.734 13.117 1 94.19 211 THR B N 1
ATOM 3971 C CA . THR B 1 211 ? -11.477 22.625 13.906 1 94.19 211 THR B CA 1
ATOM 3972 C C . THR B 1 211 ? -12.211 23.922 14.211 1 94.19 211 THR B C 1
ATOM 3974 O O . THR B 1 211 ? -12.234 24.391 15.352 1 94.19 211 THR B O 1
ATOM 3977 N N . ILE B 1 212 ? -12.859 24.484 13.211 1 93.69 212 ILE B N 1
ATOM 3978 C CA . ILE B 1 212 ? -13.594 25.734 13.367 1 93.69 212 ILE B CA 1
ATOM 3979 C C . ILE B 1 212 ? -14.758 25.531 14.328 1 93.69 212 ILE B C 1
ATOM 3981 O O . ILE B 1 212 ? -14.984 26.344 15.227 1 93.69 212 ILE B O 1
ATOM 3985 N N . LEU B 1 213 ? -15.469 24.484 14.172 1 93.19 213 LEU B N 1
ATOM 3986 C CA . LEU B 1 213 ? -16.625 24.188 15.016 1 93.19 213 LEU B CA 1
ATOM 3987 C C . LEU B 1 213 ? -16.203 24.031 16.469 1 93.19 213 LEU B C 1
ATOM 3989 O O . LEU B 1 213 ? -16.875 24.547 17.375 1 93.19 213 LEU B O 1
ATOM 3993 N N . ARG B 1 214 ? -15.133 23.406 16.719 1 93.69 214 ARG B N 1
ATOM 3994 C CA . ARG B 1 214 ? -14.727 23.078 18.078 1 93.69 214 ARG B CA 1
ATOM 3995 C C . ARG B 1 214 ? -14.07 24.281 18.75 1 93.69 214 ARG B C 1
ATOM 3997 O O . ARG B 1 214 ? -14.18 24.469 19.969 1 93.69 214 ARG B O 1
ATOM 4004 N N . THR B 1 215 ? -13.414 25.094 17.984 1 94.19 215 THR B N 1
ATOM 4005 C CA . THR B 1 215 ? -12.656 26.188 18.578 1 94.19 215 THR B CA 1
ATOM 4006 C C . THR B 1 215 ? -13.477 27.469 18.609 1 94.19 215 THR B C 1
ATOM 4008 O O . THR B 1 215 ? -13.219 28.359 19.406 1 94.19 215 THR B O 1
ATOM 4011 N N . GLY B 1 216 ? -14.398 27.609 17.672 1 94.12 216 GLY B N 1
ATOM 4012 C CA . GLY B 1 216 ? -15.125 28.844 17.516 1 94.12 216 GLY B CA 1
ATOM 4013 C C . GLY B 1 216 ? -14.273 29.969 16.953 1 94.12 216 GLY B C 1
ATOM 4014 O O . GLY B 1 216 ? -14.578 31.156 17.156 1 94.12 216 GLY B O 1
ATOM 4015 N N . ALA B 1 217 ? -13.25 29.656 16.312 1 95.5 217 ALA B N 1
ATOM 4016 C CA . ALA B 1 217 ? -12.297 30.641 15.805 1 95.5 217 ALA B CA 1
ATOM 4017 C C . ALA B 1 217 ? -12.953 31.578 14.805 1 95.5 217 ALA B C 1
ATOM 4019 O O . ALA B 1 217 ? -13.695 31.141 13.922 1 95.5 217 ALA B O 1
ATOM 4020 N N . GLU B 1 218 ? -12.734 32.812 14.883 1 96.44 218 GLU B N 1
ATOM 4021 C CA . GLU B 1 218 ? -13.258 33.844 13.969 1 96.44 218 GLU B CA 1
ATOM 4022 C C . GLU B 1 218 ? -12.172 34.312 13.008 1 96.44 218 GLU B C 1
ATOM 4024 O O . GLU B 1 218 ? -12.438 34.5 11.812 1 96.44 218 GLU B O 1
ATOM 4029 N N . ARG B 1 219 ? -11.07 34.562 13.5 1 97 219 ARG B N 1
ATOM 4030 C CA . ARG B 1 219 ? -9.898 34.938 12.719 1 97 219 ARG B CA 1
ATOM 4031 C C . ARG B 1 219 ? -8.734 34 12.953 1 97 219 ARG B C 1
ATOM 4033 O O . ARG B 1 219 ? -7.727 34.375 13.547 1 97 219 ARG B O 1
ATOM 4040 N N . PRO B 1 220 ? -8.898 32.781 12.453 1 98.06 220 PRO B N 1
ATOM 4041 C CA . PRO B 1 220 ? -7.887 31.766 12.727 1 98.06 220 PRO B CA 1
ATOM 4042 C C . PRO B 1 220 ? -6.613 31.969 11.906 1 98.06 220 PRO B C 1
ATOM 4044 O O . PRO B 1 220 ? -6.664 32.531 10.812 1 98.06 220 PRO B O 1
ATOM 4047 N N . LEU B 1 221 ? -5.5 31.594 12.492 1 98.62 221 LEU B N 1
ATOM 4048 C CA . LEU B 1 221 ? -4.203 31.438 11.844 1 98.62 221 LEU B CA 1
ATOM 4049 C C . LEU B 1 221 ? -3.719 30 11.914 1 98.62 221 LEU B C 1
ATOM 4051 O O . LEU B 1 221 ? -3.496 29.469 13.008 1 98.62 221 LEU B O 1
ATOM 4055 N N . VAL B 1 222 ? -3.592 29.344 10.766 1 98.69 222 VAL B N 1
ATOM 4056 C CA . VAL B 1 222 ? -3.021 28 10.758 1 98.69 222 VAL B CA 1
ATOM 4057 C C . VAL B 1 222 ? -1.499 28.078 10.852 1 98.69 222 VAL B C 1
ATOM 4059 O O . VAL B 1 222 ? -0.861 28.812 10.094 1 98.69 222 VAL B O 1
ATOM 4062 N N . VAL B 1 223 ? -0.95 27.422 11.836 1 98.81 223 VAL B N 1
ATOM 4063 C CA . VAL B 1 223 ? 0.497 27.375 12.016 1 98.81 223 VAL B CA 1
ATOM 4064 C C . VAL B 1 223 ? 1.009 25.953 11.766 1 98.81 223 VAL B C 1
ATOM 4066 O O . VAL B 1 223 ? 0.608 25.016 12.453 1 98.81 223 VAL B O 1
ATOM 4069 N N . GLY B 1 224 ? 1.852 25.766 10.789 1 98.44 224 GLY B N 1
ATOM 4070 C CA . GLY B 1 224 ? 2.311 24.422 10.453 1 98.44 224 GLY B CA 1
ATOM 4071 C C . GLY B 1 224 ? 3.695 24.406 9.828 1 98.44 224 GLY B C 1
ATOM 4072 O O . GLY B 1 224 ? 4.301 25.469 9.625 1 98.44 224 GLY B O 1
ATOM 4073 N N . ASP B 1 225 ? 4.246 23.203 9.625 1 97.75 225 ASP B N 1
ATOM 4074 C CA . ASP B 1 225 ? 5.578 23.047 9.047 1 97.75 225 ASP B CA 1
ATOM 4075 C C . ASP B 1 225 ? 5.504 22.328 7.695 1 97.75 225 ASP B C 1
ATOM 4077 O O . ASP B 1 225 ? 6.523 22.156 7.027 1 97.75 225 ASP B O 1
ATOM 4081 N N . ARG B 1 226 ? 4.312 21.953 7.316 1 97.12 226 ARG B N 1
ATOM 4082 C CA . ARG B 1 226 ? 4.184 21.141 6.105 1 97.12 226 ARG B CA 1
ATOM 4083 C C . ARG B 1 226 ? 3.311 21.844 5.07 1 97.12 226 ARG B C 1
ATOM 4085 O O . ARG B 1 226 ? 2.201 22.297 5.383 1 97.12 226 ARG B O 1
ATOM 4092 N N . LEU B 1 227 ? 3.773 21.875 3.812 1 98.44 227 LEU B N 1
ATOM 4093 C CA . LEU B 1 227 ? 3.074 22.594 2.744 1 98.44 227 LEU B CA 1
ATOM 4094 C C . LEU B 1 227 ? 1.83 21.828 2.309 1 98.44 227 LEU B C 1
ATOM 4096 O O . LEU B 1 227 ? 0.748 22.406 2.189 1 98.44 227 LEU B O 1
ATOM 4100 N N . ASP B 1 228 ? 1.907 20.547 2.199 1 97.06 228 ASP B N 1
ATOM 4101 C CA . ASP B 1 228 ? 0.836 19.766 1.584 1 97.06 228 ASP B CA 1
ATOM 4102 C C . ASP B 1 228 ? -0.196 19.328 2.623 1 97.06 228 ASP B C 1
ATOM 4104 O O . ASP B 1 228 ? -1.123 18.578 2.312 1 97.06 228 ASP B O 1
ATOM 4108 N N . THR B 1 229 ? -0.014 19.734 3.906 1 96.25 229 THR B N 1
ATOM 4109 C CA . THR B 1 229 ? -1.004 19.453 4.938 1 96.25 229 THR B CA 1
ATOM 4110 C C . THR B 1 229 ? -1.485 20.734 5.598 1 96.25 229 THR B C 1
ATOM 4112 O O . THR B 1 229 ? -2.535 21.281 5.23 1 96.25 229 THR B O 1
ATOM 4115 N N . ASP B 1 230 ? -0.631 21.391 6.297 1 97.94 230 ASP B N 1
ATOM 4116 C CA . ASP B 1 230 ? -1.027 22.578 7.055 1 97.94 230 ASP B CA 1
ATOM 4117 C C . ASP B 1 230 ? -1.367 23.734 6.121 1 97.94 230 ASP B C 1
ATOM 4119 O O . ASP B 1 230 ? -2.469 24.297 6.188 1 97.94 230 ASP B O 1
ATOM 4123 N N . ILE B 1 231 ? -0.434 24.062 5.18 1 98.5 231 ILE B N 1
ATOM 4124 C CA . ILE B 1 231 ? -0.598 25.234 4.324 1 98.5 231 ILE B CA 1
ATOM 4125 C C . ILE B 1 231 ? -1.717 24.984 3.316 1 98.5 231 ILE B C 1
ATOM 4127 O O . ILE B 1 231 ? -2.562 25.859 3.088 1 98.5 231 ILE B O 1
ATOM 4131 N N . GLU B 1 232 ? -1.709 23.844 2.777 1 98.19 232 GLU B N 1
ATOM 4132 C CA . GLU B 1 232 ? -2.797 23.5 1.865 1 98.19 232 GLU B CA 1
ATOM 4133 C C . GLU B 1 232 ? -4.141 23.516 2.584 1 98.19 232 GLU B C 1
ATOM 4135 O O . GLU B 1 232 ? -5.156 23.922 2.016 1 98.19 232 GLU B O 1
ATOM 4140 N N . GLY B 1 233 ? -4.156 23.016 3.818 1 97.25 233 GLY B N 1
ATOM 4141 C CA . GLY B 1 233 ? -5.371 23.062 4.617 1 97.25 233 GLY B CA 1
ATOM 4142 C C . GLY B 1 233 ? -5.875 24.484 4.836 1 97.25 233 GLY B C 1
ATOM 4143 O O . GLY B 1 233 ? -7.074 24.75 4.742 1 97.25 233 GLY B O 1
ATOM 4144 N N . ALA B 1 234 ? -4.984 25.359 5.129 1 97.75 234 ALA B N 1
ATOM 4145 C CA . ALA B 1 234 ? -5.344 26.766 5.293 1 97.75 234 ALA B CA 1
ATOM 4146 C C . ALA B 1 234 ? -5.906 27.344 3.994 1 97.75 234 ALA B C 1
ATOM 4148 O O . ALA B 1 234 ? -6.93 28.031 4.008 1 97.75 234 ALA B O 1
ATOM 4149 N N . PHE B 1 235 ? -5.258 27.016 2.889 1 97.38 235 PHE B N 1
ATOM 4150 C CA . PHE B 1 235 ? -5.695 27.453 1.565 1 97.38 235 PHE B CA 1
ATOM 4151 C C . PHE B 1 235 ? -7.113 26.984 1.279 1 97.38 235 PHE B C 1
ATOM 4153 O O . PHE B 1 235 ? -7.973 27.766 0.878 1 97.38 235 PHE B O 1
ATOM 4160 N N . ASN B 1 236 ? -7.316 25.734 1.558 1 95.5 236 ASN B N 1
ATOM 4161 C CA . ASN B 1 236 ? -8.633 25.156 1.318 1 95.5 236 ASN B CA 1
ATOM 4162 C C . ASN B 1 236 ? -9.695 25.766 2.215 1 95.5 236 ASN B C 1
ATOM 4164 O O . ASN B 1 236 ? -10.859 25.891 1.821 1 95.5 236 ASN B O 1
ATOM 4168 N N . GLY B 1 237 ? -9.32 26.141 3.365 1 94.88 237 GLY B N 1
ATOM 4169 C CA . GLY B 1 237 ? -10.242 26.734 4.32 1 94.88 237 GLY B CA 1
ATOM 4170 C C . GLY B 1 237 ? -10.406 28.234 4.121 1 94.88 237 GLY B C 1
ATOM 4171 O O . GLY B 1 237 ? -11.273 28.859 4.746 1 94.88 237 GLY B O 1
ATOM 4172 N N . GLY B 1 238 ? -9.578 28.828 3.295 1 95.62 238 GLY B N 1
ATOM 4173 C CA . GLY B 1 238 ? -9.648 30.266 3.055 1 95.62 238 GLY B CA 1
ATOM 4174 C C . GLY B 1 238 ? -9.164 31.094 4.227 1 95.62 238 GLY B C 1
ATOM 4175 O O . GLY B 1 238 ? -9.734 32.125 4.539 1 95.62 238 GLY B O 1
ATOM 4176 N N . VAL B 1 239 ? -8.203 30.562 4.926 1 97.19 239 VAL B N 1
ATOM 4177 C CA . VAL B 1 239 ? -7.684 31.281 6.086 1 97.19 239 VAL B CA 1
ATOM 4178 C C . VAL B 1 239 ? -6.18 31.5 5.934 1 97.19 239 VAL B C 1
ATOM 4180 O O . VAL B 1 239 ? -5.543 30.875 5.078 1 97.19 239 VAL B O 1
ATOM 4183 N N . ASP B 1 240 ? -5.609 32.344 6.719 1 98.31 240 ASP B N 1
ATOM 4184 C CA . ASP B 1 240 ? -4.191 32.688 6.652 1 98.31 240 ASP B CA 1
ATOM 4185 C C . ASP B 1 240 ? -3.346 31.625 7.348 1 98.31 240 ASP B C 1
ATOM 4187 O O . ASP B 1 240 ? -3.861 30.844 8.156 1 98.31 240 ASP B O 1
ATOM 4191 N N . SER B 1 241 ? -2.059 31.578 6.984 1 98.81 241 SER B N 1
ATOM 4192 C CA . SER B 1 241 ? -1.178 30.562 7.543 1 98.81 241 SER B CA 1
ATOM 4193 C C . SER B 1 241 ? 0.203 31.125 7.848 1 98.81 241 SER B C 1
ATOM 4195 O O . SER B 1 241 ? 0.634 32.094 7.223 1 98.81 241 SER B O 1
ATOM 4197 N N . LEU B 1 242 ? 0.81 30.594 8.852 1 98.88 242 LEU B N 1
ATOM 4198 C CA . LEU B 1 242 ? 2.215 30.781 9.188 1 98.88 242 LEU B CA 1
ATOM 4199 C C . LEU B 1 242 ? 2.996 29.484 9.031 1 98.88 242 LEU B C 1
ATOM 4201 O O . LEU B 1 242 ? 2.721 28.5 9.734 1 98.88 242 LEU B O 1
ATOM 4205 N N . LEU B 1 243 ? 3.932 29.453 8.102 1 98.81 243 LEU B N 1
ATOM 4206 C CA . LEU B 1 243 ? 4.863 28.344 7.977 1 98.81 243 LEU B CA 1
ATOM 4207 C C . LEU B 1 243 ? 6.074 28.547 8.883 1 98.81 243 LEU B C 1
ATOM 4209 O O . LEU B 1 243 ? 6.758 29.562 8.797 1 98.81 243 LEU B O 1
ATOM 4213 N N . VAL B 1 244 ? 6.258 27.594 9.742 1 98.62 244 VAL B N 1
ATOM 4214 C CA . VAL B 1 244 ? 7.496 27.594 10.516 1 98.62 244 VAL B CA 1
ATOM 4215 C C . VAL B 1 244 ? 8.469 26.578 9.938 1 98.62 244 VAL B C 1
ATOM 4217 O O . VAL B 1 244 ? 8.047 25.547 9.398 1 98.62 244 VAL B O 1
ATOM 4220 N N . LEU B 1 245 ? 9.75 26.828 10.031 1 97.88 245 LEU B N 1
ATOM 4221 C CA . LEU B 1 245 ? 10.766 26.016 9.375 1 97.88 245 LEU B CA 1
ATOM 4222 C C . LEU B 1 245 ? 11.43 25.062 10.359 1 97.88 245 LEU B C 1
ATOM 4224 O O . LEU B 1 245 ? 12.641 24.812 10.281 1 97.88 245 LEU B O 1
ATOM 4228 N N . THR B 1 246 ? 10.648 24.547 11.312 1 96.88 246 THR B N 1
ATOM 4229 C CA . THR B 1 246 ? 11.164 23.688 12.375 1 96.88 246 THR B CA 1
ATOM 4230 C C . THR B 1 246 ? 10.93 22.219 12.039 1 96.88 246 THR B C 1
ATOM 4232 O O . THR B 1 246 ? 11.438 21.328 12.727 1 96.88 246 THR B O 1
ATOM 4235 N N . GLY B 1 247 ? 10.18 22 11.016 1 93.81 247 GLY B N 1
ATOM 4236 C CA . GLY B 1 247 ? 9.797 20.625 10.734 1 93.81 247 GLY B CA 1
ATOM 4237 C C . GLY B 1 247 ? 10.172 20.172 9.336 1 93.81 247 GLY B C 1
ATOM 4238 O O . GLY B 1 247 ? 11.344 20.25 8.945 1 93.81 247 GLY B O 1
ATOM 4239 N N . VAL B 1 248 ? 9.266 19.906 8.477 1 92.62 248 VAL B N 1
ATOM 4240 C CA . VAL B 1 248 ? 9.414 19.125 7.254 1 92.62 248 VAL B CA 1
ATOM 4241 C C . VAL B 1 248 ? 9.883 20.047 6.121 1 92.62 248 VAL B C 1
ATOM 4243 O O . VAL B 1 248 ? 10.781 19.688 5.355 1 92.62 248 VAL B O 1
ATOM 4246 N N . THR B 1 249 ? 9.336 21.219 5.953 1 96.81 249 THR B N 1
ATOM 4247 C CA . THR B 1 249 ? 9.555 22.078 4.789 1 96.81 249 THR B CA 1
ATOM 4248 C C . THR B 1 249 ? 10.891 22.812 4.895 1 96.81 249 THR B C 1
ATOM 4250 O O . THR B 1 249 ? 11.227 23.359 5.949 1 96.81 249 THR B O 1
ATOM 4253 N N . ASP B 1 250 ? 11.641 22.766 3.852 1 96.69 250 ASP B N 1
ATOM 4254 C CA . ASP B 1 250 ? 12.852 23.578 3.801 1 96.69 250 ASP B CA 1
ATOM 4255 C C . ASP B 1 250 ? 12.719 24.719 2.797 1 96.69 250 ASP B C 1
ATOM 4257 O O . ASP B 1 250 ? 11.664 24.891 2.186 1 96.69 250 ASP B O 1
ATOM 4261 N N . GLY B 1 251 ? 13.844 25.5 2.707 1 98.06 251 GLY B N 1
ATOM 4262 C CA . GLY B 1 251 ? 13.805 26.688 1.86 1 98.06 251 GLY B CA 1
ATOM 4263 C C . GLY B 1 251 ? 13.547 26.359 0.4 1 98.06 251 GLY B C 1
ATOM 4264 O O . GLY B 1 251 ? 12.758 27.047 -0.259 1 98.06 251 GLY B O 1
ATOM 4265 N N . ALA B 1 252 ? 14.219 25.375 -0.08 1 98.12 252 ALA B N 1
ATOM 4266 C CA . ALA B 1 252 ? 14.078 25.016 -1.488 1 98.12 252 ALA B CA 1
ATOM 4267 C C . ALA B 1 252 ? 12.648 24.609 -1.815 1 98.12 252 ALA B C 1
ATOM 4269 O O . ALA B 1 252 ? 12.094 25.016 -2.84 1 98.12 252 ALA B O 1
ATOM 4270 N N . GLN B 1 253 ? 12.016 23.812 -0.927 1 98 253 GLN B N 1
ATOM 4271 C CA . GLN B 1 253 ? 10.633 23.391 -1.107 1 98 253 GLN B CA 1
ATOM 4272 C C . GLN B 1 253 ? 9.68 24.594 -1.099 1 98 253 GLN B C 1
ATOM 4274 O O . GLN B 1 253 ? 8.734 24.641 -1.89 1 98 253 GLN B O 1
ATOM 4279 N N . LEU B 1 254 ? 9.969 25.438 -0.224 1 98.69 254 LEU B N 1
ATOM 4280 C CA . LEU B 1 254 ? 9.125 26.625 -0.099 1 98.69 254 LEU B CA 1
ATOM 4281 C C . LEU B 1 254 ? 9.195 27.484 -1.363 1 98.69 254 LEU B C 1
ATOM 4283 O O . LEU B 1 254 ? 8.164 27.938 -1.861 1 98.69 254 LEU B O 1
ATOM 4287 N N . LEU B 1 255 ? 10.375 27.672 -1.906 1 98.69 255 LEU B N 1
ATOM 4288 C CA . LEU B 1 255 ? 10.555 28.5 -3.092 1 98.69 255 LEU B CA 1
ATOM 4289 C C . LEU B 1 255 ? 9.867 27.875 -4.301 1 98.69 255 LEU B C 1
ATOM 4291 O O . LEU B 1 255 ? 9.391 28.594 -5.188 1 98.69 255 LEU B O 1
ATOM 4295 N N . ALA B 1 256 ? 9.75 26.656 -4.281 1 98.44 256 ALA B N 1
ATOM 4296 C CA . ALA B 1 256 ? 9.156 25.922 -5.398 1 98.44 256 ALA B CA 1
ATOM 4297 C C . ALA B 1 256 ? 7.68 25.656 -5.148 1 98.44 256 ALA B C 1
ATOM 4299 O O . ALA B 1 256 ? 7.055 24.875 -5.867 1 98.44 256 ALA B O 1
ATOM 4300 N N . ALA B 1 257 ? 7.094 26.203 -4.168 1 98.56 257 ALA B N 1
ATOM 4301 C CA . ALA B 1 257 ? 5.711 25.922 -3.785 1 98.56 257 ALA B CA 1
ATOM 4302 C C . ALA B 1 257 ? 4.738 26.359 -4.875 1 98.56 257 ALA B C 1
ATOM 4304 O O . ALA B 1 257 ? 4.809 27.5 -5.352 1 98.56 257 ALA B O 1
ATOM 4305 N N . PRO B 1 258 ? 3.814 25.547 -5.305 1 98.5 258 PRO B N 1
ATOM 4306 C CA . PRO B 1 258 ? 2.688 26.016 -6.113 1 98.5 258 PRO B CA 1
ATOM 4307 C C . PRO B 1 258 ? 1.735 26.922 -5.328 1 98.5 258 PRO B C 1
ATOM 4309 O O . PRO B 1 258 ? 1.818 26.984 -4.098 1 98.5 258 PRO B O 1
ATOM 4312 N N . PRO B 1 259 ? 0.842 27.547 -5.93 1 98.12 259 PRO B N 1
ATOM 4313 C CA . PRO B 1 259 ? 0.007 28.562 -5.285 1 98.12 259 PRO B CA 1
ATOM 4314 C C . PRO B 1 259 ? -0.71 28.031 -4.043 1 98.12 259 PRO B C 1
ATOM 4316 O O . PRO B 1 259 ? -0.725 28.703 -3.006 1 98.12 259 PRO B O 1
ATOM 4319 N N . HIS B 1 260 ? -1.227 26.812 -4.051 1 98.12 260 HIS B N 1
ATOM 4320 C CA . HIS B 1 260 ? -2.008 26.281 -2.939 1 98.12 260 HIS B CA 1
ATOM 4321 C C . HIS B 1 260 ? -1.105 25.875 -1.779 1 98.12 260 HIS B C 1
ATOM 4323 O O . HIS B 1 260 ? -1.594 25.516 -0.706 1 98.12 260 HIS B O 1
ATOM 4329 N N . HIS B 1 261 ? 0.225 25.953 -1.957 1 98.75 261 HIS B N 1
ATOM 4330 C CA . HIS B 1 261 ? 1.192 25.609 -0.917 1 98.75 261 HIS B CA 1
ATOM 4331 C C . HIS B 1 261 ? 1.963 26.844 -0.466 1 98.75 261 HIS B C 1
ATOM 4333 O O . HIS B 1 261 ? 2.977 26.734 0.227 1 98.75 261 HIS B O 1
ATOM 4339 N N . ARG B 1 262 ? 1.522 28.016 -0.875 1 98.81 262 ARG B N 1
ATOM 4340 C CA . ARG B 1 262 ? 2.213 29.25 -0.519 1 98.81 262 ARG B CA 1
ATOM 4341 C C . ARG B 1 262 ? 1.621 29.875 0.745 1 98.81 262 ARG B C 1
ATOM 4343 O O . ARG B 1 262 ? 0.476 30.328 0.742 1 98.81 262 ARG B O 1
ATOM 4350 N N . PRO B 1 263 ? 2.398 29.906 1.816 1 98.81 263 PRO B N 1
ATOM 4351 C CA . PRO B 1 263 ? 1.89 30.406 3.094 1 98.81 263 PRO B CA 1
ATOM 4352 C C . PRO B 1 263 ? 1.716 31.938 3.102 1 98.81 263 PRO B C 1
ATOM 4354 O O . PRO B 1 263 ? 2.354 32.625 2.314 1 98.81 263 PRO B O 1
ATOM 4357 N N . THR B 1 264 ? 0.843 32.438 4 1 98.69 264 THR B N 1
ATOM 4358 C CA . THR B 1 264 ? 0.681 33.875 4.215 1 98.69 264 THR B CA 1
ATOM 4359 C C . THR B 1 264 ? 1.938 34.469 4.844 1 98.69 264 THR B C 1
ATOM 4361 O O . THR B 1 264 ? 2.404 35.531 4.422 1 98.69 264 THR B O 1
ATOM 4364 N N . TYR B 1 265 ? 2.473 33.781 5.84 1 98.81 265 TYR B N 1
ATOM 4365 C CA . TYR B 1 265 ? 3.66 34.219 6.57 1 98.81 265 TYR B CA 1
ATOM 4366 C C . TYR B 1 265 ? 4.68 33.094 6.676 1 98.81 265 TYR B C 1
ATOM 4368 O O . TYR B 1 265 ? 4.32 31.906 6.566 1 98.81 265 TYR B O 1
ATOM 4376 N N . VAL B 1 266 ? 5.938 33.5 6.879 1 98.56 266 VAL B N 1
ATOM 4377 C CA . VAL B 1 266 ? 7.027 32.531 7.059 1 98.56 266 VAL B CA 1
ATOM 4378 C C . VAL B 1 266 ? 7.922 32.969 8.211 1 98.56 266 VAL B C 1
ATOM 4380 O O . VAL B 1 266 ? 8.281 34.156 8.312 1 98.56 266 VAL B O 1
ATOM 4383 N N . ASP B 1 267 ? 8.227 32.062 9.078 1 98.25 267 ASP B N 1
ATOM 4384 C CA . ASP B 1 267 ? 9.156 32.375 10.156 1 98.25 267 ASP B CA 1
ATOM 4385 C C . ASP B 1 267 ? 9.945 31.141 10.57 1 98.25 267 ASP B C 1
ATOM 4387 O O . ASP B 1 267 ? 9.68 30.047 10.086 1 98.25 267 ASP B O 1
ATOM 4391 N N . ALA B 1 268 ? 10.992 31.359 11.383 1 97.69 268 ALA B N 1
ATOM 4392 C CA . ALA B 1 268 ? 11.906 30.281 11.766 1 97.69 268 ALA B CA 1
ATOM 4393 C C . ALA B 1 268 ? 11.234 29.297 12.711 1 97.69 268 ALA B C 1
ATOM 4395 O O . ALA B 1 268 ? 11.461 28.094 12.625 1 97.69 268 ALA B O 1
ATOM 4396 N N . ASP B 1 269 ? 10.484 29.844 13.602 1 98.19 269 ASP B N 1
ATOM 4397 C CA . ASP B 1 269 ? 9.852 29.062 14.656 1 98.19 269 ASP B CA 1
ATOM 4398 C C . ASP B 1 269 ? 8.68 29.828 15.273 1 98.19 269 ASP B C 1
ATOM 4400 O O . ASP B 1 269 ? 8.219 30.812 14.711 1 98.19 269 ASP B O 1
ATOM 4404 N N . LEU B 1 270 ? 8.141 29.391 16.375 1 98.75 270 LEU B N 1
ATOM 4405 C CA . LEU B 1 270 ? 6.887 29.891 16.922 1 98.75 270 LEU B CA 1
ATOM 4406 C C . LEU B 1 270 ? 7.07 31.281 17.5 1 98.75 270 LEU B C 1
ATOM 4408 O O . LEU B 1 270 ? 6.09 31.969 17.828 1 98.75 270 LEU B O 1
ATOM 4412 N N . ARG B 1 271 ? 8.336 31.828 17.625 1 98.38 271 ARG B N 1
ATOM 4413 C CA . ARG B 1 271 ? 8.547 33.219 18 1 98.38 271 ARG B CA 1
ATOM 4414 C C . ARG B 1 271 ? 7.902 34.156 16.984 1 98.38 271 ARG B C 1
ATOM 4416 O O . ARG B 1 271 ? 7.605 35.312 17.312 1 98.38 271 ARG B O 1
ATOM 4423 N N . GLY B 1 272 ? 7.684 33.594 15.812 1 97.94 272 GLY B N 1
ATOM 4424 C CA . GLY B 1 272 ? 7.027 34.344 14.75 1 97.94 272 GLY B CA 1
ATOM 4425 C C . GLY B 1 272 ? 5.629 34.812 15.125 1 97.94 272 GLY B C 1
ATOM 4426 O O . GLY B 1 272 ? 5.094 35.75 14.516 1 97.94 272 GLY B O 1
ATOM 4427 N N . LEU B 1 273 ? 4.973 34.219 16.078 1 98.5 273 LEU B N 1
ATOM 4428 C CA . LEU B 1 273 ? 3.645 34.594 16.531 1 98.5 273 LEU B CA 1
ATOM 4429 C C . LEU B 1 273 ? 3.684 35.906 17.281 1 98.5 273 LEU B C 1
ATOM 4431 O O . LEU B 1 273 ? 2.666 36.594 17.391 1 98.5 273 LEU B O 1
ATOM 4435 N N . LEU B 1 274 ? 4.867 36.25 17.859 1 98.31 274 LEU B N 1
ATOM 4436 C CA . LEU B 1 274 ? 4.953 37.281 18.875 1 98.31 274 LEU B CA 1
ATOM 4437 C C . LEU B 1 274 ? 5.422 38.594 18.266 1 98.31 274 LEU B C 1
ATOM 4439 O O . LEU B 1 274 ? 5.574 39.594 18.969 1 98.31 274 LEU B O 1
ATOM 4443 N N . GLY B 1 275 ? 5.695 38.594 17.062 1 95.31 275 GLY B N 1
ATOM 4444 C CA . GLY B 1 275 ? 6.137 39.812 16.406 1 95.31 275 GLY B CA 1
ATOM 4445 C C . GLY B 1 275 ? 5.379 40.094 15.117 1 95.31 275 GLY B C 1
ATOM 4446 O O . GLY B 1 275 ? 4.523 39.312 14.703 1 95.31 275 GLY B O 1
ATOM 4447 N N . GLY B 1 276 ? 5.66 41.25 14.602 1 95.56 276 GLY B N 1
ATOM 4448 C CA . GLY B 1 276 ? 5.18 41.562 13.266 1 95.56 276 GLY B CA 1
ATOM 4449 C C . GLY B 1 276 ? 5.926 40.812 12.18 1 95.56 276 GLY B C 1
ATOM 4450 O O . GLY B 1 276 ? 6.84 40.031 12.469 1 95.56 276 GLY B O 1
ATOM 4451 N N . GLN B 1 277 ? 5.41 40.906 10.953 1 96.81 277 GLN B N 1
ATOM 4452 C CA . GLN B 1 277 ? 6.027 40.344 9.766 1 96.81 277 GLN B CA 1
ATOM 4453 C C . GLN B 1 277 ? 6.438 41.406 8.773 1 96.81 277 GLN B C 1
ATOM 4455 O O . GLN B 1 277 ? 5.609 42.219 8.352 1 96.81 277 GLN B O 1
ATOM 4460 N N . PRO B 1 278 ? 7.691 41.438 8.445 1 96.81 278 PRO B N 1
ATOM 4461 C CA . PRO B 1 278 ? 8.141 42.469 7.516 1 96.81 278 PRO B CA 1
ATOM 4462 C C . PRO B 1 278 ? 7.48 42.375 6.141 1 96.81 278 PRO B C 1
ATOM 4464 O O . PRO B 1 278 ? 7.262 41.25 5.645 1 96.81 278 PRO B O 1
ATOM 4467 N N . GLU B 1 279 ? 7.277 43.469 5.562 1 96.81 279 GLU B N 1
ATOM 4468 C CA . GLU B 1 279 ? 6.703 43.531 4.223 1 96.81 279 GLU B CA 1
ATOM 4469 C C . GLU B 1 279 ? 7.758 43.25 3.16 1 96.81 279 GLU B C 1
ATOM 4471 O O . GLU B 1 279 ? 8.898 43.688 3.275 1 96.81 279 GLU B O 1
ATOM 4476 N N . VAL B 1 280 ? 7.395 42.531 2.209 1 98.19 280 VAL B N 1
ATOM 4477 C CA . VAL B 1 280 ? 8.211 42.375 1.009 1 98.19 280 VAL B CA 1
ATOM 4478 C C . VAL B 1 280 ? 7.793 43.406 -0.035 1 98.19 280 VAL B C 1
ATOM 4480 O O . VAL B 1 280 ? 6.629 43.469 -0.432 1 98.19 280 VAL B O 1
ATOM 4483 N N . VAL B 1 281 ? 8.711 44.125 -0.479 1 97.44 281 VAL B N 1
ATOM 4484 C CA . VAL B 1 281 ? 8.383 45.25 -1.347 1 97.44 281 VAL B CA 1
ATOM 4485 C C . VAL B 1 281 ? 9 45.031 -2.725 1 97.44 281 VAL B C 1
ATOM 4487 O O . VAL B 1 281 ? 10.141 44.594 -2.836 1 97.44 281 VAL B O 1
ATOM 4490 N N . ALA B 1 282 ? 8.18 45.375 -3.73 1 96.19 282 ALA B N 1
ATOM 4491 C CA . ALA B 1 282 ? 8.727 45.375 -5.086 1 96.19 282 ALA B CA 1
ATOM 4492 C C . ALA B 1 282 ? 9.664 46.562 -5.289 1 96.19 282 ALA B C 1
ATOM 4494 O O . ALA B 1 282 ? 9.375 47.688 -4.848 1 96.19 282 ALA B O 1
ATOM 4495 N N . THR B 1 283 ? 10.75 46.281 -5.855 1 92.25 283 THR B N 1
ATOM 4496 C CA . THR B 1 283 ? 11.711 47.312 -6.219 1 92.25 283 THR B CA 1
ATOM 4497 C C . THR B 1 283 ? 11.906 47.344 -7.73 1 92.25 283 THR B C 1
ATOM 4499 O O . THR B 1 283 ? 11.297 46.594 -8.469 1 92.25 283 THR B O 1
ATOM 4502 N N . ASP B 1 284 ? 12.727 48.375 -8.156 1 89 284 ASP B N 1
ATOM 4503 C CA . ASP B 1 284 ? 13.008 48.531 -9.578 1 89 284 ASP B CA 1
ATOM 4504 C C . ASP B 1 284 ? 13.688 47.281 -10.141 1 89 284 ASP B C 1
ATOM 4506 O O . ASP B 1 284 ? 13.523 46.938 -11.312 1 89 284 ASP B O 1
ATOM 4510 N N . ASP B 1 285 ? 14.438 46.625 -9.227 1 87.75 285 ASP B N 1
ATOM 4511 C CA . ASP B 1 285 ? 15.258 45.531 -9.695 1 87.75 285 ASP B CA 1
ATOM 4512 C C . ASP B 1 285 ? 14.922 44.25 -8.938 1 87.75 285 ASP B C 1
ATOM 4514 O O . ASP B 1 285 ? 15.805 43.438 -8.664 1 87.75 285 ASP B O 1
ATOM 4518 N N . GLY B 1 286 ? 13.734 44.094 -8.469 1 96.88 286 GLY B N 1
ATOM 4519 C CA . GLY B 1 286 ? 13.406 42.875 -7.777 1 96.88 286 GLY B CA 1
ATOM 4520 C C . GLY B 1 286 ? 12.484 43.062 -6.594 1 96.88 286 GLY B C 1
ATOM 4521 O O . GLY B 1 286 ? 11.539 43.875 -6.66 1 96.88 286 GLY B O 1
ATOM 4522 N N . TYR B 1 287 ? 12.75 42.281 -5.566 1 98.44 287 TYR B N 1
ATOM 4523 C CA . TYR B 1 287 ? 11.93 42.312 -4.359 1 98.44 287 TYR B CA 1
ATOM 4524 C C . TYR B 1 287 ? 12.797 42.438 -3.111 1 98.44 287 TYR B C 1
ATOM 4526 O O . TYR B 1 287 ? 13.742 41.656 -2.93 1 98.44 287 TYR B O 1
ATOM 4534 N N . GLY B 1 288 ? 12.406 43.375 -2.301 1 98.19 288 GLY B N 1
ATOM 4535 C CA . GLY B 1 288 ? 13.203 43.656 -1.121 1 98.19 288 GLY B CA 1
ATOM 4536 C C . GLY B 1 288 ? 12.492 43.312 0.177 1 98.19 288 GLY B C 1
ATOM 4537 O O . GLY B 1 288 ? 11.281 43.5 0.293 1 98.19 288 GLY B O 1
ATOM 4538 N N . CYS B 1 289 ? 13.195 42.938 1.139 1 98.19 289 CYS B N 1
ATOM 4539 C CA . CYS B 1 289 ? 12.766 42.719 2.514 1 98.19 289 CYS B CA 1
ATOM 4540 C C . CYS B 1 289 ? 13.93 42.844 3.482 1 98.19 289 CYS B C 1
ATOM 4542 O O . CYS B 1 289 ? 14.922 42.125 3.361 1 98.19 289 CYS B O 1
ATOM 4544 N N . GLY B 1 290 ? 13.672 43.75 4.371 1 95.69 290 GLY B N 1
ATOM 4545 C CA . GLY B 1 290 ? 14.828 44.062 5.203 1 95.69 290 GLY B CA 1
ATOM 4546 C C . GLY B 1 290 ? 16.031 44.562 4.406 1 95.69 290 GLY B C 1
ATOM 4547 O O . GLY B 1 290 ? 15.906 45.469 3.6 1 95.69 290 GLY B O 1
ATOM 4548 N N . GLY B 1 291 ? 17.203 44.031 4.547 1 95.94 291 GLY B N 1
ATOM 4549 C CA . GLY B 1 291 ? 18.406 44.438 3.857 1 95.94 291 GLY B CA 1
ATOM 4550 C C . GLY B 1 291 ? 18.688 43.625 2.607 1 95.94 291 GLY B C 1
ATOM 4551 O O . GLY B 1 291 ? 19.719 43.812 1.951 1 95.94 291 GLY B O 1
ATOM 4552 N N . TRP B 1 292 ? 17.672 42.812 2.291 1 97.56 292 TRP B N 1
ATOM 4553 C CA . TRP B 1 292 ? 17.906 41.906 1.179 1 97.56 292 TRP B CA 1
ATOM 4554 C C . TRP B 1 292 ? 17.125 42.344 -0.058 1 97.56 292 TRP B C 1
ATOM 4556 O O . TRP B 1 292 ? 16.047 42.938 0.056 1 97.56 292 TRP B O 1
ATOM 4566 N N . THR B 1 293 ? 17.641 42.031 -1.233 1 98.25 293 THR B N 1
ATOM 4567 C CA . THR B 1 293 ? 16.953 42.156 -2.514 1 98.25 293 THR B CA 1
ATOM 4568 C C . THR B 1 293 ? 17.094 40.875 -3.316 1 98.25 293 THR B C 1
ATOM 4570 O O . THR B 1 293 ? 18.203 40.375 -3.533 1 98.25 293 THR B O 1
ATOM 4573 N N . ALA B 1 294 ? 16.016 40.281 -3.697 1 98.69 294 ALA B N 1
ATOM 4574 C CA . ALA B 1 294 ? 15.992 39.031 -4.473 1 98.69 294 ALA B CA 1
ATOM 4575 C C . ALA B 1 294 ? 15.508 39.312 -5.898 1 98.69 294 ALA B C 1
ATOM 4577 O O . ALA B 1 294 ? 14.688 40.188 -6.133 1 98.69 294 ALA B O 1
ATOM 4578 N N . ARG B 1 295 ? 16.016 38.5 -6.852 1 98.06 295 ARG B N 1
ATOM 4579 C CA . ARG B 1 295 ? 15.648 38.594 -8.266 1 98.06 295 ARG B CA 1
ATOM 4580 C C . ARG B 1 295 ? 15.531 37.219 -8.891 1 98.06 295 ARG B C 1
ATOM 4582 O O . ARG B 1 295 ? 16.203 36.25 -8.453 1 98.06 295 ARG B O 1
ATOM 4589 N N . ALA B 1 296 ? 14.648 37.156 -9.867 1 97.38 296 ALA B N 1
ATOM 4590 C CA . ALA B 1 29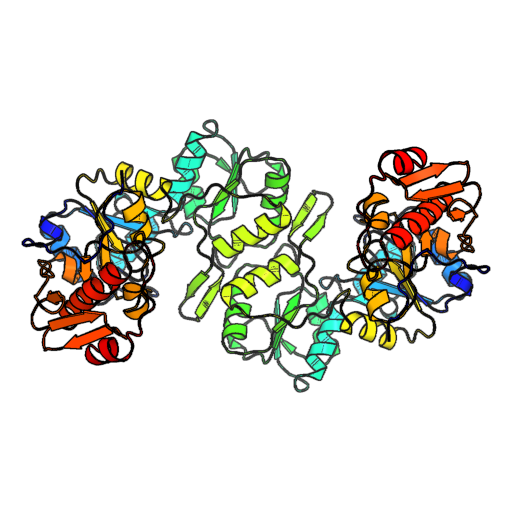6 ? 14.562 35.969 -10.711 1 97.38 296 ALA B CA 1
ATOM 4591 C C . ALA B 1 296 ? 15.125 36.25 -12.102 1 97.38 296 ALA B C 1
ATOM 4593 O O . ALA B 1 296 ? 14.531 37 -12.891 1 97.38 296 ALA B O 1
ATOM 4594 N N . LYS B 1 297 ? 16.203 35.719 -12.43 1 95.5 297 LYS B N 1
ATOM 4595 C CA . LYS B 1 297 ? 16.844 35.781 -13.742 1 95.5 297 LYS B CA 1
ATOM 4596 C C . LYS B 1 297 ? 17.062 34.375 -14.305 1 95.5 297 LYS B C 1
ATOM 4598 O O . LYS B 1 297 ? 16.125 33.562 -14.359 1 95.5 297 LYS B O 1
ATOM 4603 N N . GLU B 1 298 ? 18.172 34.031 -14.648 1 95.88 298 GLU B N 1
ATOM 4604 C CA . GLU B 1 298 ? 18.469 32.656 -15.047 1 95.88 298 GLU B CA 1
ATOM 4605 C C . GLU B 1 298 ? 18.406 31.703 -13.852 1 95.88 298 GLU B C 1
ATOM 4607 O O . GLU B 1 298 ? 18.234 30.5 -14.016 1 95.88 298 GLU B O 1
ATOM 4612 N N . ARG B 1 299 ? 18.594 32.281 -12.766 1 98.06 299 ARG B N 1
ATOM 4613 C CA . ARG B 1 299 ? 18.484 31.656 -11.461 1 98.06 299 ARG B CA 1
ATOM 4614 C C . ARG B 1 299 ? 17.969 32.656 -10.414 1 98.06 299 ARG B C 1
ATOM 4616 O O . ARG B 1 299 ? 17.812 33.844 -10.703 1 98.06 299 ARG B O 1
ATOM 4623 N N . LEU B 1 300 ? 17.672 32.156 -9.266 1 98.38 300 LEU B N 1
ATOM 4624 C CA . LEU B 1 300 ? 17.344 33.062 -8.172 1 98.38 300 LEU B CA 1
ATOM 4625 C C . LEU B 1 300 ? 18.594 33.688 -7.574 1 98.38 300 LEU B C 1
ATOM 4627 O O . LEU B 1 300 ? 19.547 32.969 -7.25 1 98.38 300 LEU B O 1
ATOM 4631 N N . GLU B 1 301 ? 18.484 34.938 -7.5 1 98.38 301 GLU B N 1
ATOM 4632 C CA . GLU B 1 301 ? 19.625 35.688 -6.965 1 98.38 301 GLU B CA 1
ATOM 4633 C C . GLU B 1 301 ? 19.219 36.469 -5.715 1 98.38 301 GLU B C 1
ATOM 4635 O O . GLU B 1 301 ? 18.078 36.906 -5.586 1 98.38 301 GLU B O 1
ATOM 4640 N N . LEU B 1 302 ? 20.156 36.594 -4.832 1 98.31 302 LEU B N 1
ATOM 4641 C CA . LEU B 1 302 ? 19.953 37.312 -3.578 1 98.31 302 LEU B CA 1
ATOM 4642 C C . LEU B 1 302 ? 21.156 38.188 -3.258 1 98.31 302 LEU B C 1
ATOM 4644 O O . LEU B 1 302 ? 22.297 37.719 -3.277 1 98.31 302 LEU B O 1
ATOM 4648 N N . GLU B 1 303 ? 20.844 39.438 -3.023 1 97.44 303 GLU B N 1
ATOM 4649 C CA . GLU B 1 303 ? 21.891 40.406 -2.652 1 97.44 303 GLU B CA 1
ATOM 4650 C C . GLU B 1 303 ? 21.5 41.156 -1.384 1 97.44 303 GLU B C 1
ATOM 4652 O O . GLU B 1 303 ? 20.328 41.375 -1.101 1 97.44 303 GLU B O 1
ATOM 4657 N N . GLY B 1 304 ? 22.578 41.562 -0.651 1 97 304 GLY B N 1
ATOM 4658 C CA . GLY B 1 304 ? 22.344 42.312 0.558 1 97 304 GLY B CA 1
ATOM 4659 C C . GLY B 1 304 ? 22.766 41.594 1.821 1 97 304 GLY B C 1
ATOM 4660 O O . GLY B 1 304 ? 23.594 40.688 1.77 1 97 304 GLY B O 1
ATOM 4661 N N . GLU B 1 305 ? 22.312 42.156 2.947 1 97 305 GLU B N 1
ATOM 4662 C CA . GLU B 1 305 ? 22.578 41.594 4.27 1 97 305 GLU B CA 1
ATOM 4663 C C . GLU B 1 305 ? 21.422 41.875 5.227 1 97 305 GLU B C 1
ATOM 4665 O O . GLU B 1 305 ? 20.703 42.875 5.086 1 97 305 GLU B O 1
ATOM 4670 N N . GLY B 1 306 ? 21.281 40.969 6.137 1 96.75 306 GLY B N 1
ATOM 4671 C CA . GLY B 1 306 ? 20.188 41.094 7.09 1 96.75 306 GLY B CA 1
ATOM 4672 C C . GLY B 1 306 ? 19.812 39.781 7.738 1 96.75 306 GLY B C 1
ATOM 4673 O O . GLY B 1 306 ? 20.625 38.844 7.805 1 96.75 306 GLY B O 1
ATOM 4674 N N . GLU B 1 307 ? 18.656 39.719 8.258 1 96.94 307 GLU B N 1
ATOM 4675 C CA . GLU B 1 307 ? 18.156 38.5 8.875 1 96.94 307 GLU B CA 1
ATOM 4676 C C . GLU B 1 307 ? 17.844 37.438 7.832 1 96.94 307 GLU B C 1
ATOM 4678 O O . GLU B 1 307 ? 17.312 37.75 6.762 1 96.94 307 GLU B O 1
ATOM 4683 N N . THR B 1 308 ? 18.141 36.281 8.148 1 97.69 308 THR B N 1
ATOM 4684 C CA . THR B 1 308 ? 17.984 35.125 7.254 1 97.69 308 THR B CA 1
ATOM 4685 C C . THR B 1 308 ? 16.562 35.062 6.707 1 97.69 308 THR B C 1
ATOM 4687 O O . THR B 1 308 ? 16.359 34.906 5.504 1 97.69 308 THR B O 1
ATOM 4690 N N . LEU B 1 309 ? 15.555 35.25 7.539 1 97.88 309 LEU B N 1
ATOM 4691 C CA . LEU B 1 309 ? 14.164 35.094 7.133 1 97.88 309 LEU B CA 1
ATOM 4692 C C . LEU B 1 309 ? 13.734 36.219 6.184 1 97.88 309 LEU B C 1
ATOM 4694 O O . LEU B 1 309 ? 12.883 36 5.312 1 97.88 309 LEU B O 1
ATOM 4698 N N . ASP B 1 310 ? 14.266 37.344 6.359 1 98.25 310 ASP B N 1
ATOM 4699 C CA . ASP B 1 310 ? 13.961 38.438 5.426 1 98.25 310 ASP B CA 1
ATOM 4700 C C . ASP B 1 310 ? 14.438 38.094 4.016 1 98.25 310 ASP B C 1
ATOM 4702 O O . ASP B 1 310 ? 13.734 38.375 3.039 1 98.25 310 ASP B O 1
ATOM 4706 N N . GLY B 1 311 ? 15.609 37.562 4.027 1 98.56 311 GLY B N 1
ATOM 4707 C CA . GLY B 1 311 ? 16.109 37.094 2.744 1 98.56 311 GLY B CA 1
ATOM 4708 C C . GLY B 1 311 ? 15.234 36.031 2.104 1 98.56 311 GLY B C 1
ATOM 4709 O O . GLY B 1 311 ? 14.992 36.062 0.894 1 98.56 311 GLY B O 1
ATOM 4710 N N . LEU B 1 312 ? 14.773 35.094 2.918 1 98.75 312 LEU B N 1
ATOM 4711 C CA . LEU B 1 312 ? 13.914 34.031 2.422 1 98.75 312 LEU B CA 1
ATOM 4712 C C . LEU B 1 312 ? 12.594 34.594 1.912 1 98.75 312 LEU B C 1
ATOM 4714 O O . LEU B 1 312 ? 12.086 34.156 0.877 1 98.75 312 LEU B O 1
ATOM 4718 N N . ARG B 1 313 ? 12.023 35.562 2.576 1 98.56 313 ARG B N 1
ATOM 4719 C CA . ARG B 1 313 ? 10.789 36.188 2.145 1 98.56 313 ARG B CA 1
ATOM 4720 C C . ARG B 1 313 ? 10.969 36.875 0.796 1 98.56 313 ARG B C 1
ATOM 4722 O O . ARG B 1 313 ? 10.109 36.781 -0.082 1 98.56 313 ARG B O 1
ATOM 4729 N N . ALA B 1 314 ? 12.078 37.562 0.683 1 98.69 314 ALA B N 1
ATOM 4730 C CA . ALA B 1 314 ? 12.383 38.188 -0.592 1 98.69 314 ALA B CA 1
ATOM 4731 C C . ALA B 1 314 ? 12.5 37.188 -1.713 1 98.69 314 ALA B C 1
ATOM 4733 O O . ALA B 1 314 ? 11.984 37.375 -2.812 1 98.69 314 ALA B O 1
ATOM 4734 N N . LEU B 1 315 ? 13.18 36.125 -1.4 1 98.81 315 LEU B N 1
ATOM 4735 C CA . LEU B 1 315 ? 13.344 35.062 -2.383 1 98.81 315 LEU B CA 1
ATOM 4736 C C . LEU B 1 315 ? 11.984 34.438 -2.762 1 98.81 315 LEU B C 1
ATOM 4738 O O . LEU B 1 315 ? 11.758 34.125 -3.926 1 98.81 315 LEU B O 1
ATOM 4742 N N . CYS B 1 316 ? 11.133 34.281 -1.77 1 98.81 316 CYS B N 1
ATOM 4743 C CA . CYS B 1 316 ? 9.789 33.812 -2.062 1 98.81 316 CYS B CA 1
ATOM 4744 C C . CYS B 1 316 ? 9.094 34.688 -3.08 1 98.81 316 CYS B C 1
ATOM 4746 O O . CYS B 1 316 ? 8.508 34.219 -4.047 1 98.81 316 CYS B O 1
ATOM 4748 N N . ALA B 1 317 ? 9.18 35.969 -2.883 1 98.62 317 ALA B N 1
ATOM 4749 C CA . ALA B 1 317 ? 8.531 36.906 -3.785 1 98.62 317 ALA B CA 1
ATOM 4750 C C . ALA B 1 317 ? 9.078 36.781 -5.203 1 98.62 317 ALA B C 1
ATOM 4752 O O . ALA B 1 317 ? 8.32 36.75 -6.172 1 98.62 317 ALA B O 1
ATOM 4753 N N . ALA B 1 318 ? 10.391 36.719 -5.297 1 98.62 318 ALA B N 1
ATOM 4754 C CA . ALA B 1 318 ? 11.023 36.594 -6.605 1 98.62 318 ALA B CA 1
ATOM 4755 C C . ALA B 1 318 ? 10.586 35.281 -7.277 1 98.62 318 ALA B C 1
ATOM 4757 O O . ALA B 1 318 ? 10.188 35.281 -8.445 1 98.62 318 ALA B O 1
ATOM 4758 N N . ALA B 1 319 ? 10.633 34.219 -6.547 1 98.62 319 ALA B N 1
ATOM 4759 C CA . ALA B 1 319 ? 10.328 32.875 -7.066 1 98.62 319 ALA B CA 1
ATOM 4760 C C . ALA B 1 319 ? 8.852 32.781 -7.453 1 98.62 319 ALA B C 1
ATOM 4762 O O . ALA B 1 319 ? 8.523 32.344 -8.555 1 98.62 319 ALA B O 1
ATOM 4763 N N . TRP B 1 320 ? 7.957 33.188 -6.543 1 98.44 320 TRP B N 1
ATOM 4764 C CA . TRP B 1 320 ? 6.523 33 -6.727 1 98.44 320 TRP B CA 1
ATOM 4765 C C . TRP B 1 320 ? 5.984 33.906 -7.828 1 98.44 320 TRP B C 1
ATOM 4767 O O . TRP B 1 320 ? 5.082 33.5 -8.578 1 98.44 320 TRP B O 1
ATOM 4777 N N . THR B 1 321 ? 6.496 35.094 -7.918 1 97.38 321 THR B N 1
ATOM 4778 C CA . THR B 1 321 ? 6.098 35.969 -9 1 97.38 321 THR B CA 1
ATOM 4779 C C . THR B 1 321 ? 6.527 35.438 -10.352 1 97.38 321 THR B C 1
ATOM 4781 O O . THR B 1 321 ? 5.75 35.438 -11.305 1 97.38 321 THR B O 1
ATOM 4784 N N . ALA B 1 322 ? 7.727 34.969 -10.398 1 97.06 322 ALA B N 1
ATOM 4785 C CA . ALA B 1 322 ? 8.227 34.375 -11.641 1 97.06 322 ALA B CA 1
ATOM 4786 C C . ALA B 1 322 ? 7.391 33.188 -12.055 1 97.06 322 ALA B C 1
ATOM 4788 O O . ALA B 1 322 ? 7.16 32.969 -13.25 1 97.06 322 ALA B O 1
ATOM 4789 N N . ALA B 1 323 ? 6.969 32.469 -11.094 1 97.12 323 ALA B N 1
ATOM 4790 C CA . ALA B 1 323 ? 6.254 31.219 -11.352 1 97.12 323 ALA B CA 1
ATOM 4791 C C . ALA B 1 323 ? 4.797 31.484 -11.727 1 97.12 323 ALA B C 1
ATOM 4793 O O . ALA B 1 323 ? 4.156 30.656 -12.383 1 97.12 323 ALA B O 1
ATOM 4794 N N . GLY B 1 324 ? 4.242 32.656 -11.242 1 96.31 324 GLY B N 1
ATOM 4795 C CA . GLY B 1 324 ? 2.822 32.906 -11.445 1 96.31 324 GLY B CA 1
ATOM 4796 C C . GLY B 1 324 ? 1.939 31.828 -10.82 1 96.31 324 GLY B C 1
ATOM 4797 O O . GLY B 1 324 ? 2.029 31.562 -9.617 1 96.31 324 GLY B O 1
ATOM 4798 N N . ASP B 1 325 ? 1.224 31.156 -11.711 1 96 325 ASP B N 1
ATOM 4799 C CA . ASP B 1 325 ? 0.301 30.125 -11.219 1 96 325 ASP B CA 1
ATOM 4800 C C . ASP B 1 325 ? 0.965 28.75 -11.195 1 96 325 ASP B C 1
ATOM 4802 O O . ASP B 1 325 ? 0.326 27.766 -10.859 1 96 325 ASP B O 1
ATOM 4806 N N . GLY B 1 326 ? 2.264 28.719 -11.516 1 97.06 326 GLY B N 1
ATOM 4807 C CA . GLY B 1 326 ? 2.98 27.453 -11.57 1 97.06 326 GLY B CA 1
ATOM 4808 C C . GLY B 1 326 ? 3.994 27.281 -10.453 1 97.06 326 GLY B C 1
ATOM 4809 O O . GLY B 1 326 ? 3.797 27.797 -9.352 1 97.06 326 GLY B O 1
ATOM 4810 N N . VAL B 1 327 ? 5.004 26.453 -10.711 1 97.81 327 VAL B N 1
ATOM 4811 C CA . VAL B 1 327 ? 6.086 26.125 -9.789 1 97.81 327 VAL B CA 1
ATOM 4812 C C . VAL B 1 327 ? 7.391 26.75 -10.281 1 97.81 327 VAL B C 1
ATOM 4814 O O . VAL B 1 327 ? 7.691 26.719 -11.477 1 97.81 327 VAL B O 1
ATOM 4817 N N . CYS B 1 328 ? 8.078 27.406 -9.391 1 97.44 328 CYS B N 1
ATOM 4818 C CA . CYS B 1 328 ? 9.375 27.984 -9.766 1 97.44 328 CYS B CA 1
ATOM 4819 C C . CYS B 1 328 ? 10.406 26.891 -10 1 97.44 328 CYS B C 1
ATOM 4821 O O . CYS B 1 328 ? 10.672 26.078 -9.102 1 97.44 328 CYS B O 1
ATOM 4823 N N . ALA B 1 329 ? 11.031 26.891 -11.156 1 97 329 ALA B N 1
ATOM 4824 C CA . ALA B 1 329 ? 12.008 25.875 -11.523 1 97 329 ALA B CA 1
ATOM 4825 C C . ALA B 1 329 ? 13.422 26.438 -11.5 1 97 329 ALA B C 1
ATOM 4827 O O . ALA B 1 329 ? 14.391 25.734 -11.797 1 97 329 ALA B O 1
ATOM 4828 N N . LEU B 1 330 ? 13.57 27.703 -11.141 1 97.56 330 LEU B N 1
ATOM 4829 C CA . LEU B 1 330 ? 14.875 28.344 -11.148 1 97.56 330 LEU B CA 1
ATOM 4830 C C . LEU B 1 330 ? 15.758 27.781 -10.031 1 97.56 330 LEU B C 1
ATOM 4832 O O . LEU B 1 330 ? 15.281 27.516 -8.93 1 97.56 330 LEU B O 1
ATOM 4836 N N . ASP B 1 331 ? 17.047 27.719 -10.352 1 97.69 331 ASP B N 1
ATOM 4837 C CA . ASP B 1 331 ? 18.016 27.281 -9.352 1 97.69 331 ASP B CA 1
ATOM 4838 C C . ASP B 1 331 ? 18.125 28.281 -8.203 1 97.69 331 ASP B C 1
ATOM 4840 O O . ASP B 1 331 ? 18.297 29.469 -8.438 1 97.69 331 ASP B O 1
ATOM 4844 N N . ALA B 1 332 ? 17.984 27.812 -7.016 1 97.81 332 ALA B N 1
ATOM 4845 C CA . ALA B 1 332 ? 18.016 28.672 -5.836 1 97.81 332 ALA B CA 1
ATOM 4846 C C . ALA B 1 332 ? 19.203 28.328 -4.941 1 97.81 332 ALA B C 1
ATOM 4848 O O . ALA B 1 332 ? 19.359 28.891 -3.854 1 97.81 332 ALA B O 1
ATOM 4849 N N . GLY B 1 333 ? 19.984 27.344 -5.312 1 97.69 333 GLY B N 1
ATOM 4850 C CA . GLY B 1 333 ? 21.047 26.781 -4.484 1 97.69 333 GLY B CA 1
ATOM 4851 C C . GLY B 1 333 ? 21.969 27.844 -3.902 1 97.69 333 GLY B C 1
ATOM 4852 O O . GLY B 1 333 ? 22.172 27.891 -2.688 1 97.69 333 GLY B O 1
ATOM 4853 N N . LYS B 1 334 ? 22.516 28.719 -4.738 1 97 334 LYS B N 1
ATOM 4854 C CA . LYS B 1 334 ? 23.469 29.734 -4.305 1 97 334 LYS B CA 1
ATOM 4855 C C . LYS B 1 334 ? 22.812 30.766 -3.385 1 97 334 LYS B C 1
ATOM 4857 O O . LYS B 1 334 ? 23.406 31.172 -2.385 1 97 334 LYS B O 1
ATOM 4862 N N . ALA B 1 335 ? 21.641 31.188 -3.705 1 98.06 335 ALA B N 1
ATOM 4863 C CA . ALA B 1 335 ? 20.906 32.156 -2.9 1 98.06 335 ALA B CA 1
ATOM 4864 C C . ALA B 1 335 ? 20.578 31.609 -1.517 1 98.06 335 ALA B C 1
ATOM 4866 O O . ALA B 1 335 ? 20.75 32.312 -0.509 1 98.06 335 ALA B O 1
ATOM 4867 N N . LEU B 1 336 ? 20.141 30.359 -1.471 1 98.31 336 LEU B N 1
ATOM 4868 C CA . LEU B 1 336 ? 19.812 29.734 -0.202 1 98.31 336 LEU B CA 1
ATOM 4869 C C . LEU B 1 336 ? 21.062 29.5 0.64 1 98.31 336 LEU B C 1
ATOM 4871 O O . LEU B 1 336 ? 21.016 29.641 1.864 1 98.31 336 LEU B O 1
ATOM 4875 N N . ALA B 1 337 ? 22.109 29.156 -0.004 1 97.38 337 ALA B N 1
ATOM 4876 C CA . ALA B 1 337 ? 23.375 28.984 0.708 1 97.38 337 ALA B CA 1
ATOM 4877 C C . ALA B 1 337 ? 23.812 30.266 1.399 1 97.38 337 ALA B C 1
ATOM 4879 O O . ALA B 1 337 ? 24.359 30.234 2.502 1 97.38 337 ALA B O 1
ATOM 4880 N N . ARG B 1 338 ? 23.578 31.391 0.75 1 96.75 338 ARG B N 1
ATOM 4881 C CA . ARG B 1 338 ? 23.891 32.688 1.322 1 96.75 338 ARG B CA 1
ATOM 4882 C C . ARG B 1 338 ? 23.141 32.938 2.623 1 96.75 338 ARG B C 1
ATOM 4884 O O . ARG B 1 338 ? 23.609 33.625 3.508 1 96.75 338 ARG B O 1
ATOM 4891 N N . LEU B 1 339 ? 22 32.312 2.709 1 97.62 339 LEU B N 1
ATOM 4892 C CA . LEU B 1 339 ? 21.156 32.469 3.891 1 97.62 339 LEU B CA 1
ATOM 4893 C C . LEU B 1 339 ? 21.422 31.359 4.898 1 97.62 339 LEU B C 1
ATOM 4895 O O . LEU B 1 339 ? 20.844 31.344 5.988 1 97.62 339 LEU B O 1
ATOM 4899 N N . GLY B 1 340 ? 22.234 30.375 4.551 1 95.94 340 GLY B N 1
ATOM 4900 C CA . GLY B 1 340 ? 22.453 29.219 5.402 1 95.94 340 GLY B CA 1
ATOM 4901 C C . GLY B 1 340 ? 21.281 28.25 5.414 1 95.94 340 GLY B C 1
ATOM 4902 O O . GLY B 1 340 ? 21 27.625 6.438 1 95.94 340 GLY B O 1
ATOM 4903 N N . LEU B 1 341 ? 20.578 28.266 4.359 1 93.81 341 LEU B N 1
ATOM 4904 C CA . LEU B 1 341 ? 19.391 27.422 4.262 1 93.81 341 LEU B CA 1
ATOM 4905 C C . LEU B 1 341 ? 19.578 26.359 3.182 1 93.81 341 LEU B C 1
ATOM 4907 O O . LEU B 1 341 ? 20.234 26.609 2.168 1 93.81 341 LEU B O 1
#

Foldseek 3Di:
DLPFFDQFAAWFQAQLLVVFQEEAEEPDLFQDHQLAGFPCNLVLLVVSVVVRHHYAYEYLAQADQLQVVQVSCVVNNHHDHSLSYHYLLLLQLVVVLVPDPAAFEEAEAHHPSNQVSNVVSRYHYDQALVVVGQEYEYAWHDDVRDPVSLVRSLVNVQVVRAYEYSAQPQWDAHPVGIHGGRNVVQVSSCVSRVDDHHYGAFLDVSSVVSRCVSRVTDQYEFEEADQRGRQLNCLVVVHAYEHEPRGDDDLVCQLFDARSRHGNYYDNGSNSSRRIGFGWDDDPAAIFFDQKGWADDQAIDIDGDDALVRLSSRSSSRSSVVQGRHTRPGHCPVSNVVSVD/DLDFFDQFAAWFQAQLLVVFQEEAEEPDLFQDHQLAGFPCNLVLLVVSVVVRHHYAYEYLAQADQLQVVQVSCVVNNHHDHSLRYAYLLLLQLVVVLVPDPAAFEEAEAYHPSNQVSNVVSRYHYDQALVVVGQEYEYAWHDDVRDPVSLVRSLVNVQVVRAYEYSAQPQWDAHPVGIHGGRNVVQVSSCVSRVDDHHYGAFLDVSSVVSRCVSRVTDQYEFEEADQRGRQLNCLVVVHAYEHEPRGDDDLVCQLFDARSRHGNHYDNGSNSSRRIGFGWDQDPAAIFFDQKGWADDQAIDIDGDDALVRLSSRSSSRSSVVQGRHTRPGHCVVSNVVSVD

Organism: NCBI:txid40318

pLDDT: mean 96.51, std 6.0, range [30.55, 98.94]

Nearest PDB structures (foldseek):
  4i9f-assembly1_A  TM=9.338E-01  e=1.039E-37  Mycobacterium tuberculosis
  4i9g-assembly1_B  TM=9.355E-01  e=9.385E-36  Mycobacterium tuberculosis
  4i9g-assembly1_A  TM=8.864E-01  e=1.635E-35  Mycobacterium tuberculosis
  4i9f-assembly1_B  TM=8.812E-01  e=2.849E-35  Mycobacterium tuberculosis
  1zjj-assembly1_A  TM=9.111E-01  e=4.508E-24  Pyrococcus horikoshii OT3

Solvent-accessible surface area (backbone atoms only — not comparable to full-atom values): 32785 Å² total; per-residue (Å²): 129,89,74,84,62,70,34,49,44,51,51,34,91,50,26,46,34,72,74,26,53,20,39,42,25,34,39,81,28,49,40,25,51,94,88,38,66,32,82,57,23,48,62,30,52,49,51,32,42,74,70,62,19,42,71,32,37,42,37,55,56,17,39,57,37,41,55,57,52,16,50,52,37,36,73,64,61,36,86,52,48,38,84,33,38,43,38,7,18,46,20,29,29,51,59,48,52,75,74,48,65,83,60,38,37,29,26,53,39,42,26,63,14,33,47,52,28,27,46,73,59,44,31,37,74,40,70,43,48,87,69,66,39,65,30,36,39,36,35,37,40,55,53,73,34,37,44,44,48,49,30,26,50,18,36,33,44,65,73,67,32,51,42,33,22,16,38,62,49,44,53,38,83,50,94,81,39,48,20,55,24,32,21,30,56,50,46,31,34,27,69,40,53,72,58,79,62,53,64,10,10,69,31,35,66,45,28,53,50,44,47,40,68,70,66,63,52,84,42,49,31,32,35,22,20,38,41,81,26,43,31,25,23,19,50,71,64,72,45,47,24,37,35,26,54,62,37,77,41,48,63,70,56,58,36,34,31,36,49,60,36,57,44,40,30,77,34,68,39,52,58,50,39,71,31,51,37,75,54,59,39,82,49,98,80,34,19,28,11,86,46,20,39,8,30,68,68,92,33,39,42,64,47,75,55,71,59,53,64,34,41,49,43,8,38,32,26,21,29,25,50,75,23,47,85,39,55,34,82,58,53,42,65,72,36,32,49,75,53,74,85,129,91,73,84,63,69,35,50,42,50,51,35,92,49,26,45,35,71,73,24,52,19,40,42,26,35,39,80,27,50,40,25,52,96,89,38,66,32,81,58,23,49,61,32,52,50,52,31,40,74,69,63,19,41,71,32,38,43,37,56,56,16,38,57,37,41,56,57,51,16,52,52,38,36,74,64,60,36,87,53,47,40,84,33,37,42,36,7,17,46,20,29,28,50,59,49,52,75,74,47,65,83,60,38,36,29,25,52,40,41,26,62,14,32,48,52,27,28,44,75,59,44,31,37,74,40,71,44,48,88,68,65,40,67,31,34,40,38,36,37,40,54,56,74,35,37,44,43,47,48,29,26,50,19,37,33,43,64,73,67,31,51,43,34,23,16,37,63,49,44,53,39,84,52,94,82,39,51,20,55,23,31,21,31,55,51,46,31,36,28,69,40,52,70,57,77,60,54,64,10,12,69,31,35,65,45,28,53,51,44,46,39,68,70,65,63,52,85,41,49,29,32,34,20,20,37,40,81,27,44,30,24,25,18,50,71,66,72,45,46,23,36,36,25,55,62,37,77,41,48,65,71,58,58,36,34,31,36,48,62,37,57,44,39,30,78,35,68,40,53,58,48,38,73,32,50,35,74,53,59,40,81,50,100,79,33,19,27,12,86,47,21,40,7,31,68,70,92,32,39,42,66,46,75,55,70,59,51,64,34,40,50,43,9,38,31,25,20,29,25,49,74,23,48,85,39,54,34,80,56,53,41,65,70,36,32,50,75,53,74,86

Secondary structure (DSSP, 8-state):
-------SPPPBSS-HHHH-SEEEE--BTTTEETTEEPTTHHHHHHHHHHTT-EEEEEE---SS-HHHHHHHHHHTT----GGGEEEHHHHHHHHHHTTS-TT-EEEEES-HHHHHHHHHTT-EEE--GGG--SEEEE----TT-BTHHHHHHHHHHHTT--EEES----EEEETTEEEE-HHHHHHHHHHHH----EE-STTSHHHHHHHHHHH--SSEEEEES-IIIIIHHHHHHT-EEEEETTSS--HHHHHT--GGG--SEEESSGGGGGS-BPPPEEETTEEEETTEEEEESSSEEEEE-S-HHHHHHHHHHHHHHHHTTS---S--HHHHHHTT-/-------SPPPBSS-HHHH-SEEEE--BTTTEETTEEPTTHHHHHHHHHHTT-EEEEEE---SS-HHHHHHHHHHTT----GGGEEEHHHHHHHHHHTTS-TT-EEEEES-HHHHHHHHHTT-EEE--GGG--SEEEE----TT-BTHHHHHHHHHHHTT--EEES----EEEETTEEEE-HHHHHHHHHHHH----EE-STTSHHHHHHHHHHH--SSEEEEES-IIIIIHHHHHHT-EEEEETTSS--HHHHHT--GGG--SEEESSGGGGGS-BPPPEEETTEEEETTEEEEESSSEEEEE-S-HHHHHHHHHHHHHHHHTTS---S--HHHHHHTT-

InterPro domains:
  IPR006357 HAD-superfamily hydrolase, subfamily IIA [PF13344] (24-123)
  IPR006357 HAD-superfamily hydrolase, subfamily IIA [TIGR01460] (24-247)
  IPR023214 HAD superfamily [G3DSA:3.40.50.1000] (23-265)
  IPR023214 HAD superfamily [G3DSA:3.40.50.1000] (101-200)
  IPR036412 HAD-like superfamily [SSF56784] (20-273)
  IPR041065 GCN5-related N-acetyltransferase-like domain [PF18407] (289-341)